Protein AF-0000000080313119 (afdb_homodimer)

Solvent-accessible surface area (backbone atoms only — not comparable to full-atom values): 32985 Å² total; per-residue (Å²): 80,61,67,65,62,62,30,57,76,72,59,30,32,34,39,35,39,39,40,37,82,92,42,50,40,40,37,38,38,20,36,28,41,57,77,49,27,42,9,37,28,27,32,30,36,46,81,57,97,44,68,62,59,46,51,52,48,18,45,54,48,2,45,50,28,26,46,30,24,47,58,71,63,47,73,27,11,1,10,16,29,30,34,49,50,59,93,61,93,64,52,64,67,58,26,37,36,52,49,16,47,54,45,45,43,36,60,54,49,39,28,38,29,61,32,65,69,46,42,49,66,51,34,46,44,19,43,75,64,21,83,51,47,27,38,23,51,50,92,76,51,24,66,37,75,40,37,61,38,19,15,48,6,25,50,33,21,41,49,26,49,41,30,70,74,69,68,38,95,68,57,53,70,38,35,36,30,33,36,21,40,51,72,38,27,36,43,32,50,50,56,41,39,76,54,44,29,41,44,36,32,17,35,94,50,60,67,44,32,48,46,41,26,74,75,64,65,26,44,72,47,57,70,88,46,51,48,55,45,81,27,54,32,37,20,49,31,47,65,51,39,61,37,34,90,74,39,53,79,42,48,53,42,47,30,38,47,25,53,14,57,58,35,48,57,43,76,65,42,44,48,53,34,42,75,70,61,24,49,54,51,42,29,59,59,25,32,30,11,25,56,49,37,38,60,38,24,70,81,57,53,44,70,67,62,26,49,57,54,24,53,44,29,20,58,47,46,36,50,30,51,53,50,10,62,76,66,71,45,38,33,55,60,38,47,52,48,52,27,52,51,54,53,56,59,56,76,106,76,62,68,63,62,61,28,58,75,73,60,29,31,36,40,35,38,40,40,38,82,92,44,48,40,39,37,38,38,20,36,27,40,53,77,49,27,44,9,36,27,27,32,29,35,46,81,58,99,42,67,64,58,45,51,51,49,17,45,54,48,2,44,51,27,27,48,30,24,47,57,71,64,47,72,26,11,0,10,15,29,31,34,48,49,59,94,62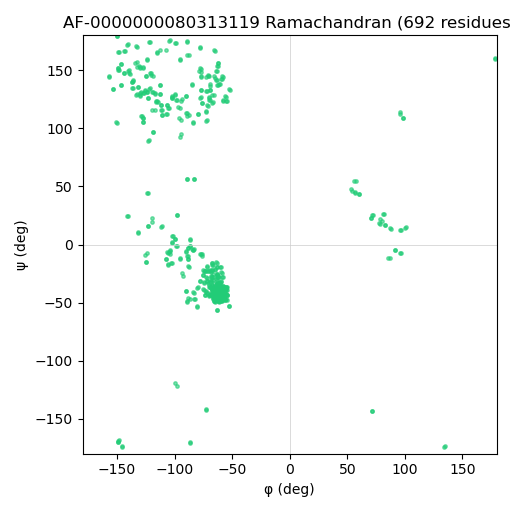,93,65,53,65,69,58,27,36,35,52,48,16,47,55,43,44,44,37,60,52,50,40,28,38,29,59,32,64,70,46,41,50,67,51,35,46,45,19,43,76,65,20,82,49,49,28,39,22,51,50,92,75,49,25,67,38,75,42,36,58,40,18,15,49,6,25,51,32,22,41,49,25,49,40,31,70,74,69,69,38,94,67,56,52,69,37,36,37,31,32,37,22,40,52,72,36,27,38,42,32,50,49,57,40,39,76,53,43,28,39,44,34,32,17,34,96,50,62,68,45,32,47,47,42,25,72,75,65,65,27,43,71,48,58,69,89,47,51,47,55,44,84,28,53,31,37,20,48,29,46,66,51,39,60,36,33,90,75,39,54,80,42,48,55,41,48,30,38,46,26,53,13,59,58,35,50,56,43,75,64,42,44,47,53,34,42,74,71,62,24,50,53,50,42,29,59,58,26,31,30,11,25,55,49,37,38,58,37,24,70,78,58,52,42,70,66,61,27,49,56,56,24,54,44,29,19,57,48,46,35,49,30,52,52,50,11,61,76,67,71,46,38,33,55,59,38,46,51,50,53,27,52,51,54,54,55,60,56,75,106

Structure (mmCIF, N/CA/C/O backbone):
data_AF-0000000080313119-model_v1
#
loop_
_entity.id
_entity.type
_entity.pdbx_description
1 polymer 'Leucine dehydrogenase'
#
loop_
_atom_site.group_PDB
_atom_site.id
_atom_site.type_symbol
_atom_site.label_atom_id
_atom_site.label_alt_id
_atom_site.label_comp_id
_atom_site.label_asym_id
_atom_site.label_entity_id
_atom_site.label_seq_id
_atom_site.pdbx_PDB_ins_code
_atom_site.Cartn_x
_atom_site.Cartn_y
_atom_site.Cartn_z
_atom_site.occupancy
_atom_site.B_iso_or_equiv
_atom_site.auth_seq_id
_atom_site.auth_comp_id
_atom_site.auth_asym_id
_atom_site.auth_atom_id
_atom_site.pdbx_PDB_model_num
ATOM 1 N N . MET A 1 1 ? 2.012 -6.66 14.664 1 60.59 1 MET A N 1
ATOM 2 C CA . MET A 1 1 ? 1.297 -5.414 14.414 1 60.59 1 MET A CA 1
ATOM 3 C C . MET A 1 1 ? 0.133 -5.637 13.453 1 60.59 1 MET A C 1
ATOM 5 O O . MET A 1 1 ? 0.231 -6.445 12.531 1 60.59 1 MET A O 1
ATOM 9 N N . ASN A 1 2 ? -1.146 -5.176 13.945 1 83.94 2 ASN A N 1
ATOM 10 C CA . ASN A 1 2 ? -2.375 -5.262 13.164 1 83.94 2 ASN A CA 1
ATOM 11 C C . ASN A 1 2 ? -2.646 -3.965 12.406 1 83.94 2 ASN A C 1
ATOM 13 O O . ASN A 1 2 ? -3.07 -2.973 13 1 83.94 2 ASN A O 1
ATOM 17 N N . VAL A 1 3 ? -2.238 -3.879 11.141 1 90.75 3 VAL A N 1
ATOM 18 C CA . VAL A 1 3 ? -2.367 -2.697 10.297 1 90.75 3 VAL A CA 1
ATOM 19 C C . VAL A 1 3 ? -3.826 -2.246 10.258 1 90.75 3 VAL A C 1
ATOM 21 O O . VAL A 1 3 ? -4.121 -1.065 10.445 1 90.75 3 VAL A O 1
ATOM 24 N N . PHE A 1 4 ? -4.754 -3.156 10.203 1 92.56 4 PHE A N 1
ATOM 25 C CA . PHE A 1 4 ? -6.156 -2.785 10.062 1 92.56 4 PHE A CA 1
ATOM 26 C C . PHE A 1 4 ? -6.707 -2.234 11.375 1 92.56 4 PHE A C 1
ATOM 28 O O . PHE A 1 4 ? -7.586 -1.37 11.367 1 92.56 4 PHE A O 1
ATOM 35 N N . GLU A 1 5 ? -6.211 -2.732 12.445 1 87.69 5 GLU A N 1
ATOM 36 C CA . GLU A 1 5 ? -6.602 -2.152 13.727 1 87.69 5 GLU A CA 1
ATOM 37 C C . GLU A 1 5 ? -6.215 -0.679 13.805 1 87.69 5 GLU A C 1
ATOM 39 O O . GLU A 1 5 ? -6.992 0.146 14.289 1 87.69 5 GLU A O 1
ATOM 44 N N . HIS A 1 6 ? -5.02 -0.412 13.352 1 88.38 6 HIS A N 1
ATOM 45 C CA . HIS A 1 6 ? -4.574 0.977 13.328 1 88.38 6 HIS A CA 1
ATOM 46 C C . HIS A 1 6 ? -5.414 1.812 12.367 1 88.38 6 HIS A C 1
ATOM 48 O O . HIS A 1 6 ? -5.754 2.959 12.672 1 88.38 6 HIS A O 1
ATOM 54 N N . LEU A 1 7 ? -5.805 1.247 11.242 1 89.88 7 LEU A N 1
ATOM 55 C CA . LEU A 1 7 ? -6.586 1.974 10.25 1 89.88 7 LEU A CA 1
ATOM 56 C C . LEU A 1 7 ? -7.988 2.268 10.766 1 89.88 7 LEU A C 1
ATOM 58 O O . LEU A 1 7 ? -8.578 3.299 10.43 1 89.88 7 LEU A O 1
ATOM 62 N N . GLN A 1 8 ? -8.461 1.416 11.57 1 88.06 8 GLN A N 1
ATOM 63 C CA . GLN A 1 8 ? -9.812 1.538 12.094 1 88.06 8 GLN A CA 1
ATOM 64 C C . GLN A 1 8 ? -9.914 2.678 13.102 1 88.06 8 GLN A C 1
ATOM 66 O O . GLN A 1 8 ? -10.961 3.322 13.219 1 88.06 8 GLN A O 1
ATOM 71 N N . GLN A 1 9 ? -8.891 2.984 13.844 1 85.38 9 GLN A N 1
ATOM 72 C CA . GLN A 1 9 ? -8.914 3.959 14.93 1 85.38 9 GLN A CA 1
ATOM 73 C C . GLN A 1 9 ? -9.312 5.344 14.422 1 85.38 9 GLN A C 1
ATOM 75 O O . GLN A 1 9 ? -10.016 6.082 15.109 1 85.38 9 GLN A O 1
ATOM 80 N N . HIS A 1 10 ? -9 5.734 13.219 1 84.44 10 HIS A N 1
ATOM 81 C CA . HIS A 1 10 ? -9.328 7.059 12.695 1 84.44 10 HIS A CA 1
ATOM 82 C C . HIS A 1 10 ? -9.758 6.98 11.234 1 84.44 10 HIS A C 1
ATOM 84 O O . HIS A 1 10 ? -9.539 7.922 10.469 1 84.44 10 HIS A O 1
ATOM 90 N N . ASP A 1 11 ? -10.234 5.797 10.938 1 88.06 11 ASP A N 1
ATOM 91 C CA . ASP A 1 11 ? -10.867 5.555 9.641 1 88.06 11 ASP A CA 1
ATOM 92 C C . ASP A 1 11 ? -9.922 5.898 8.492 1 88.06 11 ASP A C 1
ATOM 94 O O . ASP A 1 11 ? -10.281 6.645 7.582 1 88.06 11 ASP A O 1
ATOM 98 N N . TYR A 1 12 ? -8.719 5.438 8.656 1 87.25 12 TYR A N 1
ATOM 99 C CA . TYR A 1 12 ? -7.758 5.586 7.57 1 87.25 12 TYR A CA 1
ATOM 100 C C . TYR A 1 12 ? -8.195 4.805 6.336 1 87.25 12 TYR A C 1
ATOM 102 O O . TYR A 1 12 ? -8.734 3.699 6.457 1 87.25 12 TYR A O 1
ATOM 110 N N . GLY A 1 13 ? -7.836 5.301 5.219 1 91.31 13 GLY A N 1
ATOM 111 C CA . GLY A 1 13 ? -8.227 4.652 3.979 1 91.31 13 GLY A CA 1
ATOM 112 C C . GLY A 1 13 ? -7.23 3.613 3.506 1 91.31 13 GLY A C 1
ATOM 113 O O . GLY A 1 13 ? -7.609 2.494 3.154 1 91.31 13 GLY A O 1
ATOM 114 N N . GLU A 1 14 ? -5.938 4.043 3.496 1 96.88 14 GLU A N 1
ATOM 115 C CA . GLU A 1 14 ? -4.941 3.172 2.885 1 96.88 14 GLU A CA 1
ATOM 116 C C . GLU A 1 14 ? -3.58 3.328 3.557 1 96.88 14 GLU A C 1
ATOM 118 O O . GLU A 1 14 ? -3.238 4.414 4.031 1 96.88 14 GLU A O 1
ATOM 123 N N . VAL A 1 15 ? -2.809 2.312 3.572 1 97.81 15 VAL A N 1
ATOM 124 C CA . VAL A 1 15 ? -1.39 2.344 3.912 1 97.81 15 VAL A CA 1
ATOM 125 C C . VAL A 1 15 ? -0.603 1.486 2.924 1 97.81 15 VAL A C 1
ATOM 127 O O . VAL A 1 15 ? -1.03 0.385 2.568 1 97.81 15 VAL A O 1
ATOM 130 N N . HIS A 1 16 ? 0.452 1.951 2.455 1 98.19 16 HIS A N 1
ATOM 131 C CA . HIS A 1 16 ? 1.27 1.307 1.434 1 98.19 16 HIS A CA 1
ATOM 132 C C . HIS A 1 16 ? 2.705 1.121 1.912 1 98.19 16 HIS A C 1
ATOM 134 O O . HIS A 1 16 ? 3.311 2.053 2.449 1 98.19 16 HIS A O 1
ATOM 140 N N . PHE A 1 17 ? 3.248 -0.029 1.77 1 97.62 17 PHE A N 1
ATOM 141 C CA . PHE A 1 17 ? 4.625 -0.357 2.115 1 97.62 17 PHE A CA 1
ATOM 142 C C . PHE A 1 17 ? 5.438 -0.666 0.863 1 97.62 17 PHE A C 1
ATOM 144 O O . PHE A 1 17 ? 4.969 -1.369 -0.032 1 97.62 17 PHE A O 1
ATOM 151 N N . ALA A 1 18 ? 6.609 -0.163 0.816 1 97.88 18 ALA A N 1
ATOM 152 C CA . ALA A 1 18 ? 7.516 -0.469 -0.287 1 97.88 18 ALA A CA 1
ATOM 153 C C . ALA A 1 18 ? 8.93 -0.752 0.225 1 97.88 18 ALA A C 1
ATOM 155 O O . ALA A 1 18 ? 9.398 -0.096 1.156 1 97.88 18 ALA A O 1
ATOM 156 N N . ARG A 1 19 ? 9.555 -1.683 -0.357 1 96.38 19 ARG A N 1
ATOM 157 C CA . ARG A 1 19 ? 10.938 -2.039 -0.072 1 96.38 19 ARG A CA 1
ATOM 158 C C . ARG A 1 19 ? 11.75 -2.174 -1.359 1 96.38 19 ARG A C 1
ATOM 160 O O . ARG A 1 19 ? 11.25 -2.709 -2.354 1 96.38 19 ARG A O 1
ATOM 167 N N . ASP A 1 20 ? 12.898 -1.643 -1.36 1 94.81 20 ASP A N 1
ATOM 168 C CA . ASP A 1 20 ? 13.867 -1.799 -2.445 1 94.81 20 ASP A CA 1
ATOM 169 C C . ASP A 1 20 ? 15.227 -2.242 -1.911 1 94.81 20 ASP A C 1
ATOM 171 O O . ASP A 1 20 ? 15.961 -1.442 -1.328 1 94.81 20 ASP A O 1
ATOM 175 N N . ALA A 1 21 ? 15.57 -3.428 -2.211 1 91.38 21 ALA A N 1
ATOM 176 C CA . ALA A 1 21 ? 16.781 -4.02 -1.634 1 91.38 21 ALA A CA 1
ATOM 177 C C . ALA A 1 21 ? 18.031 -3.316 -2.139 1 91.38 21 ALA A C 1
ATOM 179 O O . ALA A 1 21 ? 19 -3.152 -1.396 1 91.38 21 ALA A O 1
ATOM 180 N N . ALA A 1 22 ? 18.016 -2.973 -3.338 1 91.75 22 ALA A N 1
ATOM 181 C CA . ALA A 1 22 ? 19.203 -2.396 -3.965 1 91.75 22 ALA A CA 1
ATOM 182 C C . ALA A 1 22 ? 19.578 -1.07 -3.312 1 91.75 22 ALA A C 1
ATOM 184 O O . ALA A 1 22 ? 20.766 -0.77 -3.141 1 91.75 22 ALA A O 1
ATOM 185 N N . THR A 1 23 ? 18.625 -0.253 -2.85 1 95.62 23 THR A N 1
ATOM 186 C CA . THR A 1 23 ? 18.891 1.084 -2.33 1 95.62 23 THR A CA 1
ATOM 187 C C . THR A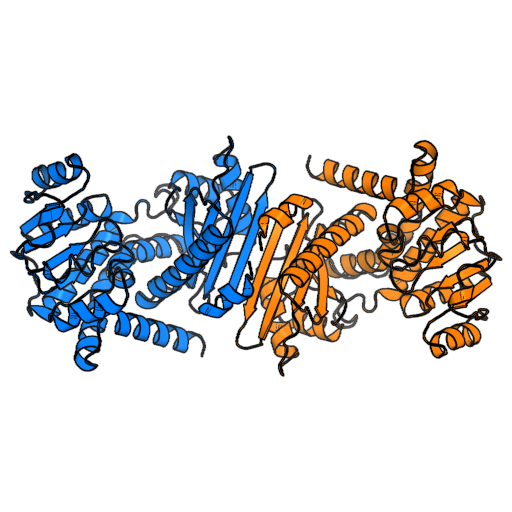 1 23 ? 18.781 1.106 -0.809 1 95.62 23 THR A C 1
ATOM 189 O O . THR A 1 23 ? 19.234 2.053 -0.161 1 95.62 23 THR A O 1
ATOM 192 N N . GLY A 1 24 ? 18.141 0.052 -0.276 1 94.88 24 GLY A N 1
ATOM 193 C CA . GLY A 1 24 ? 17.875 0.026 1.155 1 94.88 24 GLY A CA 1
ATOM 194 C C . GLY A 1 24 ? 16.578 0.715 1.539 1 94.88 24 GLY A C 1
ATOM 195 O O . GLY A 1 24 ? 16.312 0.924 2.725 1 94.88 24 GLY A O 1
ATOM 196 N N . LEU A 1 25 ? 15.719 0.996 0.64 1 97.31 25 LEU A N 1
ATOM 197 C CA . LEU A 1 25 ? 14.484 1.729 0.871 1 97.31 25 LEU A CA 1
ATOM 198 C C . LEU A 1 25 ? 13.492 0.889 1.672 1 97.31 25 LEU A C 1
ATOM 200 O O . LEU A 1 25 ? 13.234 -0.267 1.331 1 97.31 25 LEU A O 1
ATOM 204 N N . GLN A 1 26 ? 13.023 1.373 2.701 1 97.56 26 GLN A N 1
ATOM 205 C CA . GLN A 1 26 ? 11.82 0.971 3.424 1 97.56 26 GLN A CA 1
ATOM 206 C C . GLN A 1 26 ? 10.898 2.164 3.666 1 97.56 26 GLN A C 1
ATOM 208 O O . GLN A 1 26 ? 11.18 3.006 4.52 1 97.56 26 GLN A O 1
ATOM 213 N N . ALA A 1 27 ? 9.836 2.236 2.941 1 98.56 27 ALA A N 1
ATOM 214 C CA . ALA A 1 27 ? 8.961 3.406 2.975 1 98.56 27 ALA A CA 1
ATOM 215 C C . ALA A 1 27 ? 7.527 3.008 3.303 1 98.56 27 ALA A C 1
ATOM 217 O O . ALA A 1 27 ? 7.07 1.931 2.914 1 98.56 27 ALA A O 1
ATOM 218 N N . ILE A 1 28 ? 6.844 3.803 4.004 1 98.38 28 ILE A N 1
ATOM 219 C CA . ILE A 1 28 ? 5.422 3.686 4.305 1 98.38 28 ILE A CA 1
ATOM 220 C C . ILE A 1 28 ? 4.691 4.949 3.85 1 98.38 28 ILE A C 1
ATOM 222 O O . ILE A 1 28 ? 5.113 6.062 4.164 1 98.38 28 ILE A O 1
ATOM 226 N N . VAL A 1 29 ? 3.701 4.828 3.088 1 98.62 29 VAL A N 1
ATOM 227 C CA . VAL A 1 29 ? 2.811 5.934 2.744 1 98.62 29 VAL A CA 1
ATOM 228 C C . VAL A 1 29 ? 1.435 5.695 3.365 1 98.62 29 VAL A C 1
ATOM 230 O O . VAL A 1 29 ? 0.802 4.668 3.115 1 98.62 29 VAL A O 1
ATOM 233 N N . ALA A 1 30 ? 1.035 6.562 4.172 1 98.31 30 ALA A N 1
ATOM 234 C CA . ALA A 1 30 ? -0.311 6.543 4.742 1 98.31 30 ALA A CA 1
ATOM 235 C C . ALA A 1 30 ? -1.212 7.562 4.051 1 98.31 30 ALA A C 1
ATOM 237 O O . ALA A 1 30 ? -0.841 8.727 3.908 1 98.31 30 ALA A O 1
ATOM 238 N N . ILE A 1 31 ? -2.295 7.137 3.574 1 97.88 31 ILE A N 1
ATOM 239 C CA . ILE A 1 31 ? -3.342 7.996 3.035 1 97.88 31 ILE A CA 1
ATOM 240 C C . ILE A 1 31 ? -4.566 7.957 3.949 1 97.88 31 ILE A C 1
ATOM 242 O O . ILE A 1 31 ? -5.223 6.922 4.07 1 97.88 31 ILE A O 1
ATOM 246 N N . HIS A 1 32 ? -4.844 9.047 4.598 1 97.12 32 HIS A N 1
ATOM 247 C CA . HIS A 1 32 ? -5.941 9.117 5.559 1 97.12 32 HIS A CA 1
ATOM 248 C C . HIS A 1 32 ? -7.277 9.312 4.852 1 97.12 32 HIS A C 1
ATOM 250 O O . HIS A 1 32 ? -8.211 8.531 5.047 1 97.12 32 HIS A O 1
ATOM 256 N N . ASP A 1 33 ? -7.32 10.312 4.047 1 94.25 33 ASP A N 1
ATOM 257 C CA . ASP A 1 33 ? -8.586 10.711 3.449 1 94.25 33 ASP A CA 1
ATOM 258 C C . ASP A 1 33 ? -8.367 11.422 2.113 1 94.25 33 ASP A C 1
ATOM 260 O O . ASP A 1 33 ? -7.445 12.227 1.979 1 94.25 33 ASP A O 1
ATOM 264 N N . THR A 1 34 ? -9.156 11.023 1.085 1 93.19 34 THR A N 1
ATOM 265 C CA . THR A 1 34 ? -9.008 11.641 -0.228 1 93.19 34 THR A CA 1
ATOM 266 C C . THR A 1 34 ? -10.328 12.234 -0.7 1 93.19 34 THR A C 1
ATOM 268 O O . THR A 1 34 ? -10.492 12.539 -1.884 1 93.19 34 THR A O 1
ATOM 271 N N . ARG A 1 35 ? -11.391 12.461 0.19 1 91.62 35 ARG A N 1
ATOM 272 C CA . ARG A 1 35 ? -12.703 13 -0.164 1 91.62 35 ARG A CA 1
ATOM 273 C C . ARG A 1 35 ? -12.586 14.43 -0.695 1 91.62 35 ARG A C 1
ATOM 275 O O . ARG A 1 35 ? -13.398 14.859 -1.513 1 91.62 35 ARG A O 1
ATOM 282 N N . LEU A 1 36 ? -11.516 15.133 -0.278 1 94.5 36 LEU A N 1
ATOM 283 C CA . LEU A 1 36 ? -11.352 16.531 -0.658 1 94.5 36 LEU A CA 1
ATOM 284 C C . LEU A 1 36 ? -10.328 16.672 -1.782 1 94.5 36 LEU A C 1
ATOM 286 O O . LEU A 1 36 ? -10.031 17.781 -2.217 1 94.5 36 LEU A O 1
ATOM 290 N N . GLY A 1 37 ? -9.797 15.586 -2.227 1 94.31 37 GLY A N 1
ATOM 291 C CA . GLY A 1 37 ? -8.789 15.57 -3.271 1 94.31 37 GLY A CA 1
ATOM 292 C C . GLY A 1 37 ? -7.621 14.648 -2.957 1 94.31 37 GLY A C 1
ATOM 293 O O . GLY A 1 37 ? -7.641 13.93 -1.958 1 94.31 37 GLY A O 1
ATOM 294 N N . PRO A 1 38 ? -6.602 14.672 -3.781 1 96.19 38 PRO A N 1
ATOM 295 C CA . PRO A 1 38 ? -5.426 13.836 -3.537 1 96.19 38 PRO A CA 1
ATOM 296 C C . PRO A 1 38 ? -4.766 14.117 -2.189 1 96.19 38 PRO A C 1
ATOM 298 O O . PRO A 1 38 ? -4.746 15.266 -1.739 1 96.19 38 PRO A O 1
ATOM 301 N N . ALA A 1 39 ? -4.25 13.078 -1.573 1 97.69 39 ALA A N 1
ATOM 302 C CA . ALA A 1 39 ? -3.572 13.234 -0.289 1 97.69 39 ALA A CA 1
ATOM 303 C C . ALA A 1 39 ? -2.256 13.984 -0.455 1 97.69 39 ALA A C 1
ATOM 305 O O . ALA A 1 39 ? -1.471 13.688 -1.357 1 97.69 39 ALA A O 1
ATOM 306 N N . LEU A 1 40 ? -2.039 14.922 0.371 1 97.44 40 LEU A N 1
ATOM 307 C CA . LEU A 1 40 ? -0.82 15.727 0.366 1 97.44 40 LEU A CA 1
ATOM 308 C C . LEU A 1 40 ? -0.148 15.703 1.734 1 97.44 40 LEU A C 1
ATOM 310 O O . LEU A 1 40 ? -0.81 15.875 2.76 1 97.44 40 LEU A O 1
ATOM 314 N N . GLY A 1 41 ? 1.156 15.461 1.726 1 96.56 41 GLY A N 1
ATOM 315 C CA . GLY A 1 41 ? 1.92 15.484 2.963 1 96.56 41 GLY A CA 1
ATOM 316 C C . GLY A 1 41 ? 3.385 15.148 2.77 1 96.56 41 GLY A C 1
ATOM 317 O O . GLY A 1 41 ? 3.754 14.5 1.786 1 96.56 41 GLY A O 1
ATOM 318 N N . GLY A 1 42 ? 4.125 15.539 3.701 1 96.12 42 GLY A N 1
ATOM 319 C CA . GLY A 1 42 ? 5.566 15.461 3.549 1 96.12 42 GLY A CA 1
ATOM 320 C C . GLY A 1 42 ? 6.113 14.062 3.752 1 96.12 42 GLY A C 1
ATOM 321 O O . GLY A 1 42 ? 5.391 13.164 4.203 1 96.12 42 GLY A O 1
ATOM 322 N N . CYS A 1 43 ? 7.367 13.945 3.404 1 97.69 43 CYS A N 1
ATOM 323 C CA . CYS A 1 43 ? 8.133 12.711 3.586 1 97.69 43 CYS A CA 1
ATOM 324 C C . CYS A 1 43 ? 9.133 12.852 4.723 1 97.69 43 CYS A C 1
ATOM 326 O O . CYS A 1 43 ? 10.086 13.625 4.621 1 97.69 43 CYS A O 1
ATOM 328 N N . ARG A 1 44 ? 8.906 12.133 5.777 1 96.88 44 ARG A N 1
ATOM 329 C CA . ARG A 1 44 ? 9.82 12.133 6.91 1 96.88 44 ARG A CA 1
ATOM 330 C C . ARG A 1 44 ? 10.875 11.047 6.762 1 96.88 44 ARG A C 1
ATOM 332 O O . ARG A 1 44 ? 10.555 9.914 6.391 1 96.88 44 ARG A O 1
ATOM 339 N N . PHE A 1 45 ? 12.102 11.414 6.891 1 98.12 45 PHE A N 1
ATOM 340 C CA . PHE A 1 45 ? 13.234 10.508 6.777 1 98.12 45 PHE A CA 1
ATOM 341 C C . PHE A 1 45 ? 14.086 10.539 8.047 1 98.12 45 PHE A C 1
ATOM 343 O O . PHE A 1 45 ? 15.039 11.305 8.141 1 98.12 45 PHE A O 1
ATOM 350 N N . ILE A 1 46 ? 13.742 9.695 8.977 1 96.12 46 ILE A N 1
ATOM 351 C CA . ILE A 1 46 ? 14.453 9.664 10.25 1 96.12 46 ILE A CA 1
ATOM 352 C C . ILE A 1 46 ? 14.625 8.219 10.703 1 96.12 46 ILE A C 1
ATOM 354 O O . ILE A 1 46 ? 14.133 7.293 10.055 1 96.12 46 ILE A O 1
ATOM 358 N N . HIS A 1 47 ? 15.391 8.039 11.758 1 95.81 47 HIS A N 1
ATOM 359 C CA . HIS A 1 47 ? 15.562 6.719 12.359 1 95.81 47 HIS A CA 1
ATOM 360 C C . HIS A 1 47 ? 14.344 6.336 13.203 1 95.81 47 HIS A C 1
ATOM 362 O O . HIS A 1 47 ? 13.789 7.176 13.906 1 95.81 47 HIS A O 1
ATOM 368 N N . TYR A 1 48 ? 13.859 5.195 13.062 1 94.81 48 TYR A N 1
ATOM 369 C CA . TYR A 1 48 ? 12.836 4.605 13.922 1 94.81 48 TYR A CA 1
ATOM 370 C C . TYR A 1 48 ? 13.352 3.332 14.586 1 94.81 48 TYR A C 1
ATOM 372 O O . TYR A 1 48 ? 13.898 2.453 13.914 1 94.81 48 TYR A O 1
ATOM 380 N N . PRO A 1 49 ? 13.18 3.205 15.844 1 91.19 49 PRO A N 1
ATOM 381 C CA . PRO A 1 49 ? 13.648 1.996 16.516 1 91.19 49 PRO A CA 1
ATOM 382 C C . PRO A 1 49 ? 12.93 0.735 16.047 1 91.19 49 PRO A C 1
ATOM 384 O O . PRO A 1 49 ? 13.523 -0.348 16.031 1 91.19 49 PRO A O 1
ATOM 387 N N . HIS A 1 50 ? 11.633 0.886 15.773 1 92.06 50 HIS A N 1
ATOM 388 C CA . HIS A 1 50 ? 10.82 -0.22 15.297 1 92.06 50 HIS A CA 1
ATOM 389 C C . HIS A 1 50 ? 9.844 0.244 14.211 1 92.06 50 HIS A C 1
ATOM 391 O O . HIS A 1 50 ? 9.414 1.398 14.219 1 92.06 50 HIS A O 1
ATOM 397 N N . GLU A 1 51 ? 9.547 -0.699 13.305 1 92.75 51 GLU A N 1
ATOM 398 C CA . GLU A 1 51 ? 8.664 -0.415 12.18 1 92.75 51 GLU A CA 1
ATOM 399 C C . GLU A 1 51 ? 7.312 0.11 12.656 1 92.75 51 GLU A C 1
ATOM 401 O O . GLU A 1 51 ? 6.723 0.987 12.023 1 92.75 51 GLU A O 1
ATOM 406 N N . GLU A 1 52 ? 6.848 -0.455 13.719 1 92.56 52 GLU A N 1
ATOM 407 C CA . GLU A 1 52 ? 5.535 -0.079 14.234 1 92.56 52 GLU A CA 1
ATOM 408 C C . GLU A 1 52 ? 5.473 1.414 14.547 1 92.56 52 GLU A C 1
ATOM 410 O O . GLU A 1 52 ? 4.449 2.061 14.312 1 92.56 52 GLU A O 1
ATOM 415 N N . LEU A 1 53 ? 6.535 1.938 15.078 1 93.94 53 LEU A N 1
ATOM 416 C CA . LEU A 1 53 ? 6.574 3.361 15.398 1 93.94 53 LEU A CA 1
ATOM 417 C C . LEU A 1 53 ? 6.547 4.203 14.125 1 93.94 53 LEU A C 1
ATOM 419 O O . LEU A 1 53 ? 5.969 5.293 14.109 1 93.94 53 LEU A O 1
ATOM 423 N N . ALA A 1 54 ? 7.176 3.715 13.07 1 95.75 54 ALA A N 1
ATOM 424 C CA . ALA A 1 54 ? 7.133 4.391 11.773 1 95.75 54 ALA A CA 1
ATOM 425 C C . ALA A 1 54 ? 5.711 4.414 11.219 1 95.75 54 ALA A C 1
ATOM 427 O O . ALA A 1 54 ? 5.25 5.449 10.727 1 95.75 54 ALA A O 1
ATOM 428 N N . LEU A 1 55 ? 5.027 3.244 11.328 1 95.81 55 LEU A N 1
ATOM 429 C CA . LEU A 1 55 ? 3.654 3.145 10.852 1 95.81 55 LEU A CA 1
ATOM 430 C C . LEU A 1 55 ? 2.744 4.105 11.609 1 95.81 55 LEU A C 1
ATOM 432 O O . LEU A 1 55 ? 1.981 4.855 11 1 95.81 55 LEU A O 1
ATOM 436 N N . ILE A 1 56 ? 2.824 4.098 12.898 1 94.62 56 ILE A N 1
ATOM 437 C CA . ILE A 1 56 ? 1.996 4.953 13.742 1 94.62 56 ILE A CA 1
ATOM 438 C C . ILE A 1 56 ? 2.266 6.422 13.414 1 94.62 56 ILE A C 1
ATOM 440 O O . ILE A 1 56 ? 1.333 7.223 13.305 1 94.62 56 ILE A O 1
ATOM 444 N N . ASP A 1 57 ? 3.549 6.707 13.258 1 95.19 57 ASP A N 1
ATOM 445 C CA . ASP A 1 57 ? 3.945 8.07 12.93 1 95.19 57 ASP A CA 1
ATOM 446 C C . ASP A 1 57 ? 3.332 8.508 11.602 1 95.19 57 ASP A C 1
ATOM 448 O O . ASP A 1 57 ? 2.738 9.586 11.508 1 95.19 57 ASP A O 1
ATOM 452 N N . ALA A 1 58 ? 3.447 7.68 10.57 1 97.38 58 ALA A N 1
ATOM 453 C CA . ALA A 1 58 ? 2.887 7.973 9.25 1 97.38 58 ALA A CA 1
ATOM 454 C C . ALA A 1 58 ? 1.379 8.188 9.336 1 97.38 58 ALA A C 1
ATOM 456 O O . ALA A 1 58 ? 0.848 9.133 8.75 1 97.38 58 ALA A O 1
ATOM 457 N N . LEU A 1 59 ? 0.715 7.324 10.086 1 96.81 59 LEU A N 1
ATOM 458 C CA . LEU A 1 59 ? -0.737 7.395 10.211 1 96.81 59 LEU A CA 1
ATOM 459 C C . LEU A 1 59 ? -1.156 8.68 10.922 1 96.81 59 LEU A C 1
ATOM 461 O O . LEU A 1 59 ? -1.996 9.43 10.414 1 96.81 59 LEU A O 1
ATOM 465 N N . ARG A 1 60 ? -0.553 8.984 12.023 1 94.62 60 ARG A N 1
ATOM 466 C CA . ARG A 1 60 ? -0.886 10.164 12.812 1 94.62 60 ARG A CA 1
ATOM 467 C C . ARG A 1 60 ? -0.654 11.438 12 1 94.62 60 ARG A C 1
ATOM 469 O O . ARG A 1 60 ? -1.506 12.328 11.977 1 94.62 60 ARG A O 1
ATOM 476 N N . LEU A 1 61 ? 0.438 11.453 11.352 1 95.94 61 LEU A N 1
ATOM 477 C CA . LEU A 1 61 ? 0.787 12.633 10.578 1 95.94 61 LEU A CA 1
ATOM 478 C C . LEU A 1 61 ? -0.143 12.797 9.383 1 95.94 61 LEU A C 1
ATOM 480 O O . LEU A 1 61 ? -0.504 13.914 9.016 1 95.94 61 LEU A O 1
ATOM 484 N N . ALA A 1 62 ? -0.523 11.711 8.766 1 97.62 62 ALA A N 1
ATOM 485 C CA . ALA A 1 62 ? -1.461 11.75 7.645 1 97.62 62 ALA A CA 1
ATOM 486 C C . ALA A 1 62 ? -2.801 12.344 8.07 1 97.62 62 ALA A C 1
ATOM 488 O O . ALA A 1 62 ? -3.367 13.188 7.375 1 97.62 62 ALA A O 1
ATOM 489 N N . ARG A 1 63 ? -3.279 11.906 9.227 1 96.56 63 ARG A N 1
ATOM 490 C CA . ARG A 1 63 ? -4.527 12.445 9.75 1 96.56 63 ARG A CA 1
ATOM 491 C C . ARG A 1 63 ? -4.414 13.953 9.992 1 96.56 63 ARG A C 1
ATOM 493 O O . ARG A 1 63 ? -5.32 14.711 9.641 1 96.56 63 ARG A O 1
ATOM 500 N N . GLY A 1 64 ? -3.328 14.344 10.57 1 95.62 64 GLY A N 1
ATOM 501 C CA . GLY A 1 64 ? -3.09 15.766 10.773 1 95.62 64 GLY A CA 1
ATOM 502 C C . GLY A 1 64 ? -3.158 16.562 9.484 1 95.62 64 GLY A C 1
ATOM 503 O O . GLY A 1 64 ? -3.693 17.672 9.469 1 95.62 64 GLY A O 1
ATOM 504 N N . MET A 1 65 ? -2.674 15.984 8.438 1 97.12 65 MET A N 1
ATOM 505 C CA . MET A 1 65 ? -2.682 16.672 7.152 1 97.12 65 MET A CA 1
ATOM 506 C C . MET A 1 65 ? -4.102 16.812 6.617 1 97.12 65 MET A C 1
ATOM 508 O O . MET A 1 65 ? -4.434 17.812 5.973 1 97.12 65 MET A O 1
ATOM 512 N N . THR A 1 66 ? -4.914 15.797 6.852 1 97.19 66 THR A N 1
ATOM 513 C CA . THR A 1 66 ? -6.32 15.891 6.469 1 97.19 66 THR A CA 1
ATOM 514 C C . THR A 1 66 ? -6.988 17.078 7.16 1 97.19 66 THR A C 1
ATOM 516 O O . THR A 1 66 ? -7.66 17.891 6.512 1 97.19 66 THR A O 1
ATOM 519 N N . TYR A 1 67 ? -6.793 17.203 8.422 1 97.5 67 TYR A N 1
ATOM 520 C CA . TYR A 1 67 ? -7.414 18.266 9.203 1 97.5 67 TYR A CA 1
ATOM 521 C C . TYR A 1 67 ? -6.895 19.625 8.781 1 97.5 67 TYR A C 1
ATOM 523 O O . TYR A 1 67 ? -7.672 20.578 8.633 1 97.5 67 TYR A O 1
ATOM 531 N N . LYS A 1 68 ? -5.633 19.672 8.555 1 97.12 68 LYS A N 1
ATOM 532 C CA . LYS A 1 68 ? -5.023 20.938 8.125 1 97.12 68 LYS A CA 1
ATOM 533 C C . LYS A 1 68 ? -5.559 21.359 6.766 1 97.12 68 LYS A C 1
ATOM 535 O O . LYS A 1 68 ? -5.871 22.547 6.562 1 97.12 68 LYS A O 1
ATOM 540 N N . ALA A 1 69 ? -5.66 20.453 5.879 1 96.62 69 ALA A N 1
ATOM 541 C CA . ALA A 1 69 ? -6.176 20.75 4.543 1 96.62 69 ALA A CA 1
ATOM 542 C C . ALA A 1 69 ? -7.645 21.172 4.602 1 96.62 69 ALA A C 1
ATOM 544 O O . ALA A 1 69 ? -8.031 22.172 4.008 1 96.62 69 ALA A O 1
ATOM 545 N N . ALA A 1 70 ? -8.391 20.453 5.34 1 97.31 70 ALA A N 1
ATOM 546 C CA . ALA A 1 70 ? -9.828 20.688 5.422 1 97.31 70 ALA A CA 1
ATOM 547 C C . ALA A 1 70 ? -10.125 22.047 6.055 1 97.31 70 ALA A C 1
ATOM 549 O O . ALA A 1 70 ? -10.977 22.797 5.562 1 97.31 70 ALA A O 1
ATOM 550 N N . ILE A 1 71 ? -9.43 22.344 7.125 1 97.56 71 ILE A N 1
ATOM 551 C CA . ILE A 1 71 ? -9.742 23.547 7.879 1 97.56 71 ILE A CA 1
ATOM 552 C C . ILE A 1 71 ? -9.422 24.781 7.031 1 97.56 71 ILE A C 1
ATOM 554 O O . ILE A 1 71 ? -10.07 25.828 7.172 1 97.56 71 ILE A O 1
ATOM 558 N N . THR A 1 72 ? -8.453 24.656 6.113 1 95.19 72 THR A N 1
ATOM 559 C CA . THR A 1 72 ? -8.039 25.781 5.293 1 95.19 72 THR A CA 1
ATOM 560 C C . THR A 1 72 ? -8.766 25.766 3.951 1 95.19 72 THR A C 1
ATOM 562 O O . THR A 1 72 ? -8.625 26.703 3.154 1 95.19 72 THR A O 1
ATOM 565 N N . GLY A 1 73 ? -9.398 24.719 3.654 1 93.25 73 GLY A N 1
ATOM 566 C CA . GLY A 1 73 ? -10.25 24.656 2.475 1 93.25 73 GLY A CA 1
ATOM 567 C C . GLY A 1 73 ? -9.484 24.359 1.202 1 93.25 73 GLY A C 1
ATOM 568 O O . GLY A 1 73 ? -9.953 24.656 0.101 1 93.25 73 GLY A O 1
ATOM 569 N N . ILE A 1 74 ? -8.305 23.875 1.33 1 92.62 74 ILE A N 1
ATOM 570 C CA . ILE A 1 74 ? -7.598 23.5 0.11 1 92.62 74 ILE A CA 1
ATOM 571 C C . ILE A 1 74 ? -8.117 22.156 -0.403 1 92.62 74 ILE A C 1
ATOM 573 O O . ILE A 1 74 ? -8.617 21.344 0.373 1 92.62 74 ILE A O 1
ATOM 577 N N . PRO A 1 75 ? -8.031 21.969 -1.739 1 94.06 75 PRO A N 1
ATOM 578 C CA . PRO A 1 75 ? -8.609 20.781 -2.355 1 94.06 75 PRO A CA 1
ATOM 579 C C . PRO A 1 75 ? -7.691 19.562 -2.275 1 94.06 75 PRO A C 1
ATOM 581 O O . PRO A 1 75 ? -7.422 18.922 -3.293 1 94.06 75 PRO A O 1
ATOM 584 N N . HIS A 1 76 ? -7.285 19.188 -1.109 1 96.06 76 HIS A N 1
ATOM 585 C CA . HIS A 1 76 ? -6.418 18.047 -0.878 1 96.06 76 HIS A CA 1
ATOM 586 C C . HIS A 1 76 ? -6.859 17.25 0.353 1 96.06 76 HIS A C 1
ATOM 588 O O . HIS A 1 76 ? -7.453 17.828 1.272 1 96.06 76 HIS A O 1
ATOM 594 N N . GLY A 1 77 ? -6.637 15.961 0.256 1 96.19 77 GLY A N 1
ATOM 595 C CA . GLY A 1 77 ? -6.707 15.125 1.444 1 96.19 77 GLY A CA 1
ATOM 596 C C . GLY A 1 77 ? -5.398 15.07 2.213 1 96.19 77 GLY A C 1
ATOM 597 O O . GLY A 1 77 ? -4.492 15.867 1.962 1 96.19 77 GLY A O 1
ATOM 598 N N . GLY A 1 78 ? -5.355 14.18 3.174 1 97.56 78 GLY A N 1
ATOM 599 C CA . GLY A 1 78 ? -4.176 14.086 4.023 1 97.56 78 GLY A CA 1
ATOM 600 C C . GLY A 1 78 ? -3.402 12.797 3.83 1 97.56 78 GLY A C 1
ATOM 601 O O . GLY A 1 78 ? -3.979 11.711 3.869 1 97.56 78 GLY A O 1
ATOM 602 N N . GLY A 1 79 ? -2.172 12.938 3.633 1 97.81 79 GLY A N 1
ATOM 603 C CA . GLY A 1 79 ? -1.247 11.82 3.564 1 97.81 79 GLY A CA 1
ATOM 604 C C . GLY A 1 79 ? 0.109 12.125 4.168 1 97.81 79 GLY A C 1
ATOM 605 O O . GLY A 1 79 ? 0.38 13.266 4.547 1 97.81 79 GLY A O 1
ATOM 606 N N . LYS A 1 80 ? 0.84 11.102 4.363 1 98.44 80 LYS A N 1
ATOM 607 C CA . LYS A 1 80 ? 2.203 11.227 4.871 1 98.44 80 LYS A CA 1
ATOM 608 C C . LYS A 1 80 ? 3.043 10.008 4.5 1 98.44 80 LYS A C 1
ATOM 610 O O . LYS A 1 80 ? 2.516 8.906 4.363 1 98.44 80 LYS A O 1
ATOM 615 N N . SER A 1 81 ? 4.262 10.281 4.242 1 98.69 81 SER A N 1
ATOM 616 C CA . SER A 1 81 ? 5.172 9.164 4.047 1 98.69 81 SER A CA 1
ATOM 617 C C . SER A 1 81 ? 6.32 9.195 5.051 1 98.69 81 SER A C 1
ATOM 619 O O . SER A 1 81 ? 6.711 10.273 5.516 1 98.69 81 SER A O 1
ATOM 621 N N . VAL A 1 82 ? 6.781 8.086 5.418 1 98.44 82 VAL A N 1
ATOM 622 C CA . VAL A 1 82 ? 7.984 7.926 6.227 1 98.44 82 VAL A CA 1
ATOM 623 C C . VAL A 1 82 ? 8.938 6.949 5.539 1 98.44 82 VAL A C 1
ATOM 625 O O . VAL A 1 82 ? 8.508 5.941 4.973 1 98.44 82 VAL A O 1
ATOM 628 N N . ILE A 1 83 ? 10.133 7.348 5.422 1 98.38 83 ILE A N 1
ATOM 629 C CA . ILE A 1 83 ? 11.219 6.457 5.02 1 98.38 83 ILE A CA 1
ATOM 630 C C . ILE A 1 83 ? 12.102 6.141 6.223 1 98.38 83 ILE A C 1
ATOM 632 O O . ILE A 1 83 ? 12.625 7.051 6.871 1 98.38 83 ILE A O 1
ATOM 636 N N . ILE A 1 84 ? 12.188 4.906 6.539 1 97.31 84 ILE A N 1
ATOM 637 C CA . ILE A 1 84 ? 13.062 4.492 7.633 1 97.31 84 ILE A CA 1
ATOM 638 C C . ILE A 1 84 ? 14.523 4.598 7.199 1 97.31 84 ILE A C 1
ATOM 640 O O . ILE A 1 84 ? 14.953 3.908 6.27 1 97.31 84 ILE A O 1
ATOM 644 N N . ARG A 1 85 ? 15.195 5.465 7.82 1 96.88 85 ARG A N 1
ATOM 645 C CA . ARG A 1 85 ? 16.594 5.664 7.457 1 96.88 85 ARG A CA 1
ATOM 646 C C . ARG A 1 85 ? 17.391 4.367 7.594 1 96.88 85 ARG A C 1
ATOM 648 O O . ARG A 1 85 ? 17.375 3.744 8.656 1 96.88 85 ARG A O 1
ATOM 655 N N . PRO A 1 86 ? 18.031 3.963 6.5 1 94.88 86 PRO A N 1
ATOM 656 C CA . PRO A 1 86 ? 18.844 2.746 6.602 1 94.88 86 PRO A CA 1
ATOM 657 C C . PRO A 1 86 ? 19.953 2.854 7.656 1 94.88 86 PRO A C 1
ATOM 659 O O . PRO A 1 86 ? 20.547 3.916 7.812 1 94.88 86 PRO A O 1
ATOM 662 N N . PRO A 1 87 ? 20.219 1.795 8.359 1 90 87 PRO A N 1
ATOM 663 C CA . PRO A 1 87 ? 21.281 1.82 9.367 1 90 87 PRO A CA 1
ATOM 664 C C . PRO A 1 87 ? 22.688 1.813 8.766 1 90 87 PRO A C 1
ATOM 666 O O . PRO A 1 87 ? 23.656 2.188 9.43 1 90 87 PRO A O 1
ATOM 669 N N . ARG A 1 88 ? 22.812 1.345 7.559 1 90.31 88 ARG A N 1
ATOM 670 C CA . ARG A 1 88 ? 24.094 1.255 6.883 1 90.31 88 ARG A CA 1
ATOM 671 C C . ARG A 1 88 ? 24.234 2.348 5.828 1 90.31 88 ARG A C 1
ATOM 673 O O . ARG A 1 88 ? 23.328 3.145 5.625 1 90.31 88 ARG A O 1
ATOM 680 N N . ALA A 1 89 ? 25.453 2.381 5.234 1 93.44 89 ALA A N 1
ATOM 681 C CA . ALA A 1 89 ? 25.719 3.342 4.164 1 93.44 89 ALA A CA 1
ATOM 682 C C . ALA A 1 89 ? 24.781 3.113 2.982 1 93.44 89 ALA A C 1
ATOM 684 O O . ALA A 1 89 ? 24.469 1.97 2.641 1 93.44 89 ALA A O 1
ATOM 685 N N . PHE A 1 90 ? 24.281 4.164 2.428 1 95.56 90 PHE A N 1
ATOM 686 C CA . PHE A 1 90 ? 23.359 4.082 1.304 1 95.56 90 PHE A CA 1
ATOM 687 C C . PHE A 1 90 ? 23.547 5.262 0.359 1 95.56 90 PHE A C 1
ATOM 689 O O . PHE A 1 90 ? 24.125 6.281 0.741 1 95.56 90 PHE A O 1
ATOM 696 N N . ASP A 1 91 ? 23.188 5.078 -0.82 1 97.81 91 ASP A N 1
ATOM 697 C CA . ASP A 1 91 ? 23.141 6.145 -1.814 1 97.81 91 ASP A CA 1
ATOM 698 C C . ASP A 1 91 ? 21.828 6.922 -1.716 1 97.81 91 ASP A C 1
ATOM 700 O O . ASP A 1 91 ? 20.781 6.449 -2.166 1 97.81 91 ASP A O 1
ATOM 704 N N . ARG A 1 92 ? 21.875 8.125 -1.162 1 97.62 92 ARG A N 1
ATOM 705 C CA . ARG A 1 92 ? 20.688 8.922 -0.88 1 97.62 92 ARG A CA 1
ATOM 706 C C . ARG A 1 92 ? 19.922 9.25 -2.162 1 97.62 92 ARG A C 1
ATOM 708 O O . ARG A 1 92 ? 18.703 9.156 -2.205 1 97.62 92 ARG A O 1
ATOM 715 N N . GLY A 1 93 ? 20.672 9.664 -3.207 1 98.19 93 GLY A N 1
ATOM 716 C CA . GLY A 1 93 ? 20.031 9.938 -4.48 1 98.19 93 GLY A CA 1
ATOM 717 C C . GLY A 1 93 ? 19.25 8.758 -5.023 1 98.19 93 GLY A C 1
ATOM 718 O O . GLY A 1 93 ? 18.094 8.906 -5.441 1 98.19 93 GLY A O 1
ATOM 719 N N . ALA A 1 94 ? 19.875 7.574 -5.02 1 98.25 94 ALA A N 1
ATOM 720 C CA . ALA A 1 94 ? 19.234 6.359 -5.508 1 98.25 94 ALA A CA 1
ATOM 721 C C . ALA A 1 94 ? 18.016 6.008 -4.656 1 98.25 94 ALA A C 1
ATOM 723 O O . ALA A 1 94 ? 16.984 5.582 -5.184 1 98.25 94 ALA A O 1
ATOM 724 N N . LEU A 1 95 ? 18.188 6.203 -3.369 1 98.38 95 LEU A N 1
ATOM 725 C CA . LEU A 1 95 ? 17.109 5.895 -2.436 1 98.38 95 LEU A CA 1
ATOM 726 C C . LEU A 1 95 ? 15.883 6.77 -2.701 1 98.38 95 LEU A C 1
ATOM 728 O O . LEU A 1 95 ? 14.766 6.266 -2.795 1 98.38 95 LEU A O 1
ATOM 732 N N . PHE A 1 96 ? 16.062 8.039 -2.873 1 98.69 96 PHE A N 1
ATOM 733 C CA . PHE A 1 96 ? 14.938 8.953 -3.053 1 98.69 96 PHE A CA 1
ATOM 734 C C . PHE A 1 96 ? 14.352 8.82 -4.457 1 98.69 96 PHE A C 1
ATOM 736 O O . PHE A 1 96 ? 13.164 9.078 -4.668 1 98.69 96 PHE A O 1
ATOM 743 N N . ARG A 1 97 ? 15.172 8.383 -5.461 1 98.56 97 ARG A N 1
ATOM 744 C CA . ARG A 1 97 ? 14.609 8.047 -6.766 1 98.56 97 ARG A CA 1
ATOM 745 C C . ARG A 1 97 ? 13.695 6.828 -6.672 1 98.56 97 ARG A C 1
ATOM 747 O O . ARG A 1 97 ? 12.625 6.801 -7.281 1 98.56 97 ARG A O 1
ATOM 754 N N . ALA A 1 98 ? 14.195 5.852 -5.898 1 97.94 98 ALA A N 1
ATOM 755 C CA . ALA A 1 98 ? 13.359 4.672 -5.676 1 97.94 98 ALA A CA 1
ATOM 756 C C . ALA A 1 98 ? 12.047 5.043 -4.996 1 97.94 98 ALA A C 1
ATOM 758 O O . ALA A 1 98 ? 10.984 4.547 -5.375 1 97.94 98 ALA A O 1
ATOM 759 N N . PHE A 1 99 ? 12.117 5.898 -4.004 1 98.62 99 PHE A N 1
ATOM 760 C CA . PHE A 1 99 ? 10.914 6.387 -3.338 1 98.62 99 PHE A CA 1
ATOM 761 C C . PHE A 1 99 ? 10.016 7.133 -4.316 1 98.62 99 PHE A C 1
ATOM 763 O O . PHE A 1 99 ? 8.797 6.977 -4.293 1 98.62 99 PHE A O 1
ATOM 770 N N . GLY A 1 100 ? 10.641 7.984 -5.164 1 98.44 100 GLY A N 1
ATOM 771 C CA . GLY A 1 100 ? 9.875 8.68 -6.188 1 98.44 100 GLY A CA 1
ATOM 772 C C . GLY A 1 100 ? 9.07 7.738 -7.07 1 98.44 100 GLY A C 1
ATOM 773 O O . GLY A 1 100 ? 7.914 8.023 -7.395 1 98.44 100 GLY A O 1
ATOM 774 N N . ARG A 1 101 ? 9.656 6.652 -7.48 1 97 101 ARG A N 1
ATOM 775 C CA . ARG A 1 101 ? 8.961 5.664 -8.297 1 97 101 ARG A CA 1
ATOM 776 C C . ARG A 1 101 ? 7.785 5.055 -7.531 1 97 101 ARG A C 1
ATOM 778 O O . ARG A 1 101 ? 6.734 4.789 -8.117 1 97 101 ARG A O 1
ATOM 785 N N . PHE A 1 102 ? 8.055 4.816 -6.238 1 97.5 102 PHE A N 1
ATOM 786 C CA . PHE A 1 102 ? 6.984 4.312 -5.383 1 97.5 102 PHE A CA 1
ATOM 787 C C . PHE A 1 102 ? 5.812 5.285 -5.344 1 97.5 102 PHE A C 1
ATOM 789 O O . PHE A 1 102 ? 4.66 4.883 -5.516 1 97.5 102 PHE A O 1
ATOM 796 N N . VAL A 1 103 ? 6.09 6.543 -5.16 1 98.19 103 VAL A N 1
ATOM 797 C CA . VAL A 1 103 ? 5.074 7.59 -5.141 1 98.19 103 VAL A CA 1
ATOM 798 C C . VAL A 1 103 ? 4.352 7.641 -6.488 1 98.19 103 VAL A C 1
ATOM 800 O O . VAL A 1 103 ? 3.123 7.727 -6.539 1 98.19 103 VAL A O 1
ATOM 803 N N . ASP A 1 104 ? 5.121 7.57 -7.543 1 97.19 104 ASP A N 1
ATOM 804 C CA . ASP A 1 104 ? 4.543 7.574 -8.883 1 97.19 104 ASP A CA 1
ATOM 805 C C . ASP A 1 104 ? 3.555 6.422 -9.062 1 97.19 104 ASP A C 1
ATOM 807 O O . ASP A 1 104 ? 2.527 6.574 -9.727 1 97.19 104 ASP A O 1
ATOM 811 N N . GLY A 1 105 ? 3.863 5.391 -8.492 1 95.12 105 GLY A N 1
ATOM 812 C CA . GLY A 1 105 ? 3.037 4.199 -8.586 1 95.12 105 GLY A CA 1
ATOM 813 C C . GLY A 1 105 ? 1.691 4.344 -7.906 1 95.12 105 GLY A C 1
ATOM 814 O O . GLY A 1 105 ? 0.782 3.545 -8.133 1 95.12 105 GLY A O 1
ATOM 815 N N . LEU A 1 106 ? 1.538 5.305 -7.086 1 95.94 106 LEU A N 1
ATOM 816 C CA . LEU A 1 106 ? 0.267 5.535 -6.406 1 95.94 106 LEU A CA 1
ATOM 817 C C . LEU A 1 106 ? -0.653 6.406 -7.254 1 95.94 106 LEU A C 1
ATOM 819 O O . LEU A 1 106 ? -1.752 6.762 -6.82 1 95.94 106 LEU A O 1
ATOM 823 N N . GLY A 1 107 ? -0.188 6.824 -8.383 1 92 107 GLY A N 1
ATOM 824 C CA . GLY A 1 107 ? -1.031 7.371 -9.43 1 92 107 GLY A CA 1
ATOM 825 C C . GLY A 1 107 ? -1.574 8.75 -9.102 1 92 107 GLY A C 1
ATOM 826 O O . GLY A 1 107 ? -2.705 9.078 -9.461 1 92 107 GLY A O 1
ATOM 827 N N . GLY A 1 108 ? -0.864 9.461 -8.266 1 94.75 108 GLY A N 1
ATOM 828 C CA . GLY A 1 108 ? -1.283 10.82 -7.953 1 94.75 108 GLY A CA 1
ATOM 829 C C . GLY A 1 108 ? -2.188 10.898 -6.738 1 94.75 108 GLY A C 1
ATOM 830 O O . GLY A 1 108 ? -2.559 11.992 -6.305 1 94.75 108 GLY A O 1
ATOM 831 N N . ARG A 1 109 ? -2.551 9.836 -6.188 1 95.12 109 ARG A N 1
ATOM 832 C CA . ARG A 1 109 ? -3.4 9.82 -5 1 95.12 109 ARG A CA 1
ATOM 833 C C . ARG A 1 109 ? -2.658 10.383 -3.791 1 95.12 109 ARG A C 1
ATOM 835 O O . ARG A 1 109 ? -3.281 10.789 -2.807 1 95.12 109 ARG A O 1
ATOM 842 N N . TYR A 1 110 ? -1.29 10.328 -3.93 1 97.38 110 TYR A N 1
ATOM 843 C CA . TYR A 1 110 ? -0.439 10.906 -2.896 1 97.38 110 TYR A CA 1
ATOM 844 C C . TYR A 1 110 ? 0.604 11.836 -3.506 1 97.38 110 TYR A C 1
ATOM 846 O O . TYR A 1 110 ? 1.265 11.477 -4.484 1 97.38 110 TYR A O 1
ATOM 854 N N . ILE A 1 111 ? 0.669 12.953 -2.949 1 97.5 111 ILE A N 1
ATOM 855 C CA . ILE A 1 111 ? 1.66 13.953 -3.332 1 97.5 111 ILE A CA 1
ATOM 856 C C . ILE A 1 111 ? 2.607 14.211 -2.164 1 97.5 111 ILE A C 1
ATOM 858 O O . ILE A 1 111 ? 2.172 14.578 -1.072 1 97.5 111 ILE A O 1
ATOM 862 N N . THR A 1 112 ? 3.896 14.031 -2.395 1 97.5 112 THR A N 1
ATOM 863 C CA . THR A 1 112 ? 4.859 14.141 -1.304 1 97.5 112 THR A CA 1
ATOM 864 C C . THR A 1 112 ? 5.465 15.539 -1.254 1 97.5 112 THR A C 1
ATOM 866 O O . THR A 1 112 ? 5.348 16.312 -2.211 1 97.5 112 THR A O 1
ATOM 869 N N . ALA A 1 113 ? 5.988 15.891 -0.135 1 95.5 113 ALA A N 1
ATOM 870 C CA . ALA A 1 113 ? 6.664 17.156 0.144 1 95.5 113 ALA A CA 1
ATOM 871 C C . ALA A 1 113 ? 7.742 16.969 1.209 1 95.5 113 ALA A C 1
ATOM 873 O O . ALA A 1 113 ? 8 15.859 1.66 1 95.5 113 ALA A O 1
ATOM 874 N N . GLU A 1 114 ? 8.375 18.016 1.489 1 93.62 114 GLU A N 1
ATOM 875 C CA . GLU A 1 114 ? 9.445 17.969 2.475 1 93.62 114 GLU A CA 1
ATOM 876 C C . GLU A 1 114 ? 8.898 17.781 3.885 1 93.62 114 GLU A C 1
ATOM 878 O O . GLU A 1 114 ? 7.793 18.234 4.191 1 93.62 114 GLU A O 1
ATOM 883 N N . ASP A 1 115 ? 9.562 17.109 4.695 1 92.94 115 ASP A N 1
ATOM 884 C CA . ASP A 1 115 ? 9.344 16.953 6.129 1 92.94 115 ASP A CA 1
ATOM 885 C C . ASP A 1 115 ? 10.656 16.734 6.867 1 92.94 115 ASP A C 1
ATOM 887 O O . ASP A 1 115 ? 11.734 16.938 6.309 1 92.94 115 ASP A O 1
ATOM 891 N N . SER A 1 116 ? 10.539 16.375 8.156 1 90.88 116 SER A N 1
ATOM 892 C CA . SER A 1 116 ? 11.734 16.156 8.969 1 90.88 116 SER A CA 1
ATOM 893 C C . SER A 1 116 ? 12.656 15.125 8.32 1 90.88 116 SER A C 1
ATOM 895 O O . SER A 1 116 ? 12.219 14.047 7.926 1 90.88 116 SER A O 1
ATOM 897 N N . GLY A 1 117 ? 13.906 15.508 8.078 1 93.69 117 GLY A N 1
ATOM 898 C CA . GLY A 1 117 ? 14.922 14.602 7.566 1 93.69 117 GLY A CA 1
ATOM 899 C C . GLY A 1 117 ? 15.086 14.68 6.059 1 93.69 117 GLY A C 1
ATOM 900 O O . GLY A 1 117 ? 15.984 14.055 5.492 1 93.69 117 GLY A O 1
ATOM 901 N N . THR A 1 118 ? 14.203 15.43 5.414 1 95.69 118 THR A N 1
ATOM 902 C CA . THR A 1 118 ? 14.32 15.602 3.969 1 95.69 118 THR A CA 1
ATOM 903 C C . THR A 1 118 ? 14.609 17.062 3.617 1 95.69 118 THR A C 1
ATOM 905 O O . THR A 1 118 ? 14.508 17.938 4.473 1 95.69 118 THR A O 1
ATOM 908 N N . SER A 1 119 ? 15.039 17.266 2.408 1 92.75 119 SER A N 1
ATOM 909 C CA . SER A 1 119 ? 15.414 18.594 1.935 1 92.75 119 SER A CA 1
ATOM 910 C C . SER A 1 119 ? 14.805 18.891 0.57 1 92.75 119 SER A C 1
ATOM 912 O O . SER A 1 119 ? 14.203 18 -0.052 1 92.75 119 SER A O 1
ATOM 914 N N . MET A 1 120 ? 14.945 20.109 0.214 1 91.88 120 MET A N 1
ATOM 915 C CA . MET A 1 120 ? 14.5 20.516 -1.119 1 91.88 120 MET A CA 1
ATOM 916 C C . MET A 1 120 ? 15.219 19.703 -2.195 1 91.88 120 MET A C 1
ATOM 918 O O . MET A 1 120 ? 14.633 19.375 -3.227 1 91.88 120 MET A O 1
ATOM 922 N N . GLU A 1 121 ? 16.5 19.422 -1.945 1 94.75 121 GLU A N 1
ATOM 923 C CA . GLU A 1 121 ? 17.266 18.609 -2.881 1 94.75 121 GLU A CA 1
ATOM 924 C C . GLU A 1 121 ? 16.672 17.219 -3.031 1 94.75 121 GLU A C 1
ATOM 926 O O . GLU A 1 121 ? 16.656 16.656 -4.129 1 94.75 121 GLU A O 1
ATOM 931 N N . ASP A 1 122 ? 16.234 16.656 -1.93 1 96.88 122 ASP A N 1
ATOM 932 C CA . ASP A 1 122 ? 15.57 15.359 -1.987 1 96.88 122 ASP A CA 1
ATOM 933 C C . ASP A 1 122 ? 14.305 15.422 -2.846 1 96.88 122 ASP A C 1
ATOM 935 O O . ASP A 1 122 ? 14.031 14.516 -3.629 1 96.88 122 ASP A O 1
ATOM 939 N N . MET A 1 123 ? 13.539 16.516 -2.688 1 96.19 123 MET A N 1
ATOM 940 C CA . MET A 1 123 ? 12.328 16.703 -3.479 1 96.19 123 MET A CA 1
ATOM 941 C C . MET A 1 123 ? 12.656 16.844 -4.961 1 96.19 123 MET A C 1
ATOM 943 O O . MET A 1 123 ? 11.922 16.344 -5.812 1 96.19 123 MET A O 1
ATOM 947 N N . GLU A 1 124 ? 13.773 17.516 -5.219 1 96 124 GLU A N 1
ATOM 948 C CA . GLU A 1 124 ? 14.219 17.625 -6.605 1 96 124 GLU A CA 1
ATOM 949 C C . GLU A 1 124 ? 14.539 16.25 -7.188 1 96 124 GLU A C 1
ATOM 951 O O . GLU A 1 124 ? 14.234 15.969 -8.352 1 96 124 GLU A O 1
ATOM 956 N N . THR A 1 125 ? 15.195 15.43 -6.379 1 97.69 125 THR A N 1
ATOM 957 C CA . THR A 1 125 ? 15.508 14.062 -6.805 1 97.69 125 THR A CA 1
ATOM 958 C C . THR A 1 125 ? 14.234 13.289 -7.105 1 97.69 125 THR A C 1
ATOM 960 O O . THR A 1 125 ? 14.141 12.609 -8.125 1 97.69 125 THR A O 1
ATOM 963 N N . ILE A 1 126 ? 13.242 13.383 -6.266 1 97.88 126 ILE A N 1
ATOM 964 C CA . ILE A 1 126 ? 11.961 12.711 -6.445 1 97.88 126 ILE A CA 1
ATOM 965 C C . ILE A 1 126 ? 11.281 13.234 -7.711 1 97.88 126 ILE A C 1
ATOM 967 O O . ILE A 1 126 ? 10.719 12.453 -8.484 1 97.88 126 ILE A O 1
ATOM 971 N N . ARG A 1 127 ? 11.375 14.5 -7.969 1 95.88 127 ARG A N 1
ATOM 972 C CA . ARG A 1 127 ? 10.75 15.148 -9.117 1 95.88 127 ARG A CA 1
ATOM 973 C C . ARG A 1 127 ? 11.305 14.602 -10.43 1 95.88 127 ARG A C 1
ATOM 975 O O . ARG A 1 127 ? 10.617 14.625 -11.453 1 95.88 127 ARG A O 1
ATOM 982 N N . SER A 1 128 ? 12.508 14.148 -10.422 1 96.75 128 SER A N 1
ATOM 983 C CA . SER A 1 128 ? 13.125 13.609 -11.625 1 96.75 128 SER A CA 1
ATOM 984 C C . SER A 1 128 ? 12.391 12.367 -12.117 1 96.75 128 SER A C 1
ATOM 986 O O . SER A 1 128 ? 12.539 11.969 -13.273 1 96.75 128 SER A O 1
ATOM 988 N N . VAL A 1 129 ? 11.539 11.75 -11.266 1 96.81 129 VAL A N 1
ATOM 989 C CA . VAL A 1 129 ? 10.938 10.484 -11.672 1 96.81 129 VAL A CA 1
ATOM 990 C C . VAL A 1 129 ? 9.422 10.578 -11.578 1 96.81 129 VAL A C 1
ATOM 992 O O . VAL A 1 129 ? 8.703 9.75 -12.141 1 96.81 129 VAL A O 1
ATOM 995 N N . THR A 1 130 ? 8.93 11.625 -10.859 1 96.62 130 THR A N 1
ATOM 996 C CA . THR A 1 130 ? 7.484 11.773 -10.75 1 96.62 130 THR A CA 1
ATOM 997 C C . THR A 1 130 ? 7.102 13.242 -10.625 1 96.62 130 THR A C 1
ATOM 999 O O . THR A 1 130 ? 7.855 14.047 -10.07 1 96.62 130 THR A O 1
ATOM 1002 N N . LYS A 1 131 ? 5.91 13.547 -11.078 1 94.19 131 LYS A N 1
ATOM 1003 C CA . LYS A 1 131 ? 5.398 14.914 -10.945 1 94.19 131 LYS A CA 1
ATOM 1004 C C . LYS A 1 131 ? 4.645 15.094 -9.633 1 94.19 131 LYS A C 1
ATOM 1006 O O . LYS A 1 131 ? 4.23 16.203 -9.297 1 94.19 131 LYS A O 1
ATOM 1011 N N . HIS A 1 132 ? 4.438 14.031 -8.852 1 95.88 132 HIS A N 1
ATOM 1012 C CA . HIS A 1 132 ? 3.625 14.07 -7.641 1 95.88 132 HIS A CA 1
ATOM 1013 C C . HIS A 1 132 ? 4.469 14.43 -6.422 1 95.88 132 HIS A C 1
ATOM 1015 O O . HIS A 1 132 ? 4.523 13.672 -5.449 1 95.88 132 HIS A O 1
ATOM 1021 N N . VAL A 1 133 ? 5.105 15.539 -6.539 1 95.81 133 VAL A N 1
ATOM 1022 C CA . VAL A 1 133 ? 5.977 16.078 -5.5 1 95.81 133 VAL A CA 1
ATOM 1023 C C . VAL A 1 133 ? 5.91 17.609 -5.5 1 95.81 133 VAL A C 1
ATOM 1025 O O . VAL A 1 133 ? 5.785 18.219 -6.559 1 95.81 133 VAL A O 1
ATOM 1028 N N . THR A 1 134 ? 5.84 18.156 -4.332 1 93.69 134 THR A N 1
ATOM 1029 C CA . THR A 1 134 ? 5.887 19.609 -4.16 1 93.69 134 THR A CA 1
ATOM 1030 C C . THR A 1 134 ? 7.051 20 -3.258 1 93.69 134 THR A C 1
ATOM 1032 O O . THR A 1 134 ? 7.758 19.141 -2.727 1 93.69 134 THR A O 1
ATOM 1035 N N . GLY A 1 135 ? 7.242 21.328 -3.137 1 90.38 135 GLY A N 1
ATOM 1036 C CA . GLY A 1 135 ? 8.344 21.844 -2.334 1 90.38 135 GLY A CA 1
ATOM 1037 C C . GLY A 1 135 ? 9.672 21.844 -3.072 1 90.38 135 GLY A C 1
ATOM 1038 O O . GLY A 1 135 ? 10.719 21.609 -2.471 1 90.38 135 GLY A O 1
ATOM 1039 N N . VAL A 1 136 ? 9.617 21.922 -4.379 1 90 136 VAL A N 1
ATOM 1040 C CA . VAL A 1 136 ? 10.828 21.953 -5.191 1 90 136 VAL A CA 1
ATOM 1041 C C . VAL A 1 136 ? 11.297 23.391 -5.379 1 90 136 VAL A C 1
ATOM 1043 O O . VAL A 1 136 ? 10.625 24.328 -4.945 1 90 136 VAL A O 1
ATOM 1046 N N . LYS A 1 137 ? 12.43 23.578 -5.996 1 88.62 137 LYS A N 1
ATOM 1047 C CA . LYS A 1 137 ? 13.031 24.891 -6.18 1 88.62 137 LYS A CA 1
ATOM 1048 C C . LYS A 1 137 ? 12.188 25.766 -7.098 1 88.62 137 LYS A C 1
ATOM 1050 O O . LYS A 1 137 ? 11.594 25.266 -8.062 1 88.62 137 LYS A O 1
ATOM 1055 N N . PRO A 1 138 ? 12.18 27.062 -6.777 1 84.88 138 PRO A N 1
ATOM 1056 C CA . PRO A 1 138 ? 11.43 27.984 -7.637 1 84.88 138 PRO A CA 1
ATOM 1057 C C . PRO A 1 138 ? 11.859 27.922 -9.102 1 84.88 138 PRO A C 1
ATOM 1059 O O . PRO A 1 138 ? 11.023 28.047 -10 1 84.88 138 PRO A O 1
ATOM 1062 N N . GLU A 1 139 ? 13.102 27.734 -9.258 1 83.81 139 GLU A N 1
ATOM 1063 C CA . GLU A 1 139 ? 13.625 27.641 -10.617 1 83.81 139 GLU A CA 1
ATOM 1064 C C . GLU A 1 139 ? 12.992 26.484 -11.383 1 83.81 139 GLU A C 1
ATOM 1066 O O . GLU A 1 139 ? 12.977 26.484 -12.617 1 83.81 139 GLU A O 1
ATOM 1071 N N . HIS A 1 140 ? 12.477 25.625 -10.672 1 82.75 140 HIS A N 1
ATOM 1072 C CA . HIS A 1 140 ? 11.852 24.469 -11.297 1 82.75 140 HIS A CA 1
ATOM 1073 C C . HIS A 1 140 ? 10.336 24.484 -11.125 1 82.75 140 HIS A C 1
ATOM 1075 O O . HIS A 1 140 ? 9.688 23.438 -11.18 1 82.75 140 HIS A O 1
ATOM 1081 N N . GLY A 1 141 ? 9.867 25.688 -10.75 1 79.81 141 GLY A N 1
ATOM 1082 C CA . GLY A 1 141 ? 8.43 25.875 -10.711 1 79.81 141 GLY A CA 1
ATOM 1083 C C . GLY A 1 141 ? 7.832 25.672 -9.328 1 79.81 141 GLY A C 1
ATOM 1084 O O . GLY A 1 141 ? 6.609 25.641 -9.172 1 79.81 141 GLY A O 1
ATOM 1085 N N . GLY A 1 142 ? 8.734 25.625 -8.359 1 87.31 142 GLY A N 1
ATOM 1086 C CA . GLY A 1 142 ? 8.242 25.359 -7.012 1 87.31 142 GLY A CA 1
ATOM 1087 C C . GLY A 1 142 ? 8.102 26.609 -6.176 1 87.31 142 GLY A C 1
ATOM 1088 O O . GLY A 1 142 ? 8.328 27.719 -6.664 1 87.31 142 GLY A O 1
ATOM 1089 N N . SER A 1 143 ? 7.527 26.453 -4.973 1 84.69 143 SER A N 1
ATOM 1090 C CA . SER A 1 143 ? 7.258 27.562 -4.062 1 84.69 143 SER A CA 1
ATOM 1091 C C . SER A 1 143 ? 8.453 27.844 -3.156 1 84.69 143 SER A C 1
ATOM 1093 O O . SER A 1 143 ? 8.516 28.891 -2.5 1 84.69 143 SER A O 1
ATOM 1095 N N . GLY A 1 144 ? 9.406 26.875 -3.174 1 81.62 144 GLY A N 1
ATOM 1096 C CA . GLY A 1 144 ? 10.57 27.031 -2.32 1 81.62 144 GLY A CA 1
ATOM 1097 C C . GLY A 1 144 ? 10.266 26.844 -0.847 1 81.62 144 GLY A C 1
ATOM 1098 O O . GLY A 1 144 ? 9.555 25.906 -0.47 1 81.62 144 GLY A O 1
ATOM 1099 N N . ASP A 1 145 ? 10.93 27.641 0.03 1 82.19 145 ASP A N 1
ATOM 1100 C CA . ASP A 1 145 ? 10.773 27.562 1.479 1 82.19 145 ASP A CA 1
ATOM 1101 C C . ASP A 1 145 ? 9.375 27.984 1.91 1 82.19 145 ASP A C 1
ATOM 1103 O O . ASP A 1 145 ? 8.969 29.125 1.673 1 82.19 145 ASP A O 1
ATOM 1107 N N . PRO A 1 146 ? 8.719 27.109 2.58 1 90 146 PRO A N 1
ATOM 1108 C CA . PRO A 1 146 ? 7.348 27.438 2.957 1 90 146 PRO A CA 1
ATOM 1109 C C . PRO A 1 146 ? 7.273 28.266 4.238 1 90 146 PRO A C 1
ATOM 1111 O O . PRO A 1 146 ? 6.195 28.75 4.609 1 90 146 PRO A O 1
ATOM 1114 N N . SER A 1 147 ? 8.391 28.531 4.926 1 91.75 147 SER A N 1
ATOM 1115 C CA . SER A 1 147 ? 8.43 29.125 6.258 1 91.75 147 SER A CA 1
ATOM 1116 C C . SER A 1 147 ? 7.805 30.516 6.262 1 91.75 147 SER A C 1
ATOM 1118 O O . SER A 1 147 ? 7.02 30.859 7.148 1 91.75 147 SER A O 1
ATOM 1120 N N . PRO A 1 148 ? 8.109 31.328 5.246 1 94.25 148 PRO A N 1
ATOM 1121 C CA . PRO A 1 148 ? 7.496 32.656 5.246 1 94.25 148 PRO A CA 1
ATOM 1122 C C . PRO A 1 148 ? 5.973 32.594 5.168 1 94.25 148 PRO A C 1
ATOM 1124 O O . PRO A 1 148 ? 5.289 33.469 5.734 1 94.25 148 PRO A O 1
ATOM 1127 N N . TYR A 1 149 ? 5.469 31.625 4.473 1 95.88 149 TYR A N 1
ATOM 1128 C CA . TYR A 1 149 ? 4.023 31.484 4.34 1 95.88 149 TYR A CA 1
ATOM 1129 C C . TYR A 1 149 ? 3.404 30.953 5.625 1 95.88 149 TYR A C 1
ATOM 1131 O O . TYR A 1 149 ? 2.309 31.375 6.012 1 95.88 149 TYR A O 1
ATOM 1139 N N . THR A 1 150 ? 4.102 30.047 6.23 1 96.94 150 THR A N 1
ATOM 1140 C CA . THR A 1 150 ? 3.652 29.609 7.547 1 96.94 150 THR A CA 1
ATOM 1141 C C . THR A 1 150 ? 3.578 30.797 8.508 1 96.94 150 THR A C 1
ATOM 1143 O O . THR A 1 150 ? 2.576 30.969 9.211 1 96.94 150 THR A O 1
ATOM 1146 N N . ALA A 1 151 ? 4.613 31.594 8.484 1 98.38 151 ALA A N 1
ATOM 1147 C CA . ALA A 1 151 ? 4.66 32.75 9.359 1 98.38 151 ALA A CA 1
ATOM 1148 C C . ALA A 1 151 ? 3.529 33.719 9.039 1 98.38 151 ALA A C 1
ATOM 1150 O O . ALA A 1 151 ? 2.924 34.312 9.945 1 98.38 151 ALA A O 1
ATOM 1151 N N . LEU A 1 152 ? 3.316 33.906 7.777 1 98.31 152 LEU A N 1
ATOM 1152 C CA . LEU A 1 152 ? 2.238 34.812 7.348 1 98.31 152 LEU A CA 1
ATOM 1153 C C . LEU A 1 152 ? 0.893 34.312 7.879 1 98.31 152 LEU A C 1
ATOM 1155 O O . LEU A 1 152 ? 0.082 35.125 8.352 1 98.31 152 LEU A O 1
ATOM 1159 N N . GLY A 1 153 ? 0.674 33.031 7.766 1 98.56 153 GLY A N 1
ATOM 1160 C CA . GLY A 1 153 ? -0.546 32.469 8.32 1 98.56 153 GLY A CA 1
ATOM 1161 C C . GLY A 1 153 ? -0.687 32.719 9.812 1 98.56 153 GLY A C 1
ATOM 1162 O O . GLY A 1 153 ? -1.76 33.094 10.289 1 98.56 153 GLY A O 1
ATOM 1163 N N . VAL A 1 154 ? 0.379 32.469 10.484 1 98.81 154 VAL A N 1
ATOM 1164 C CA . VAL A 1 154 ? 0.372 32.656 11.93 1 98.81 154 VAL A CA 1
ATOM 1165 C C . VAL A 1 154 ? 0.108 34.125 12.266 1 98.81 154 VAL A C 1
ATOM 1167 O O . VAL A 1 154 ? -0.695 34.438 13.148 1 98.81 154 VAL A O 1
ATOM 1170 N N . ARG A 1 155 ? 0.763 35.031 11.562 1 98.81 155 ARG A N 1
ATOM 1171 C CA . ARG A 1 155 ? 0.553 36.438 11.789 1 98.81 155 ARG A CA 1
ATOM 1172 C C . ARG A 1 155 ? -0.91 36.844 11.578 1 98.81 155 ARG A C 1
ATOM 1174 O O . ARG A 1 155 ? -1.497 37.531 12.406 1 98.81 155 ARG A O 1
ATOM 1181 N N . ARG A 1 156 ? -1.485 36.375 10.547 1 98.69 156 ARG A N 1
ATOM 1182 C CA . ARG A 1 156 ? -2.889 36.656 10.273 1 98.69 156 ARG A CA 1
ATOM 1183 C C . ARG A 1 156 ? -3.795 36.062 11.336 1 98.69 156 ARG A C 1
ATOM 1185 O O . ARG A 1 156 ? -4.805 36.656 11.711 1 98.69 156 ARG A O 1
ATOM 1192 N N . GLY A 1 157 ? -3.445 34.844 11.742 1 98.75 157 GLY A N 1
ATOM 1193 C CA . GLY A 1 157 ? -4.176 34.25 12.844 1 98.75 157 GLY A CA 1
ATOM 1194 C C . GLY A 1 157 ? -4.098 35.062 14.125 1 98.75 157 GLY A C 1
ATOM 1195 O O . GLY A 1 157 ? -5.094 35.188 14.836 1 98.75 157 GLY A O 1
ATOM 1196 N N . ILE A 1 158 ? -2.928 35.562 14.414 1 98.81 158 ILE A N 1
ATOM 1197 C CA . ILE A 1 158 ? -2.748 36.438 15.57 1 98.81 158 ILE A CA 1
ATOM 1198 C C . ILE A 1 158 ? -3.643 37.656 15.438 1 98.81 158 ILE A C 1
ATOM 1200 O O . ILE A 1 158 ? -4.332 38.031 16.391 1 98.81 158 ILE A O 1
ATOM 1204 N N . GLU A 1 159 ? -3.656 38.25 14.273 1 98.81 159 GLU A N 1
ATOM 1205 C CA . GLU A 1 159 ? -4.504 39.406 14.031 1 98.81 159 GLU A CA 1
ATOM 1206 C C . GLU A 1 159 ? -5.973 39.094 14.289 1 98.81 159 GLU A C 1
ATOM 1208 O O . GLU A 1 159 ? -6.699 39.906 14.867 1 98.81 159 GLU A O 1
ATOM 1213 N N . ALA A 1 160 ? -6.406 37.969 13.836 1 98.75 160 ALA A N 1
ATOM 1214 C CA . ALA A 1 160 ? -7.785 37.531 14.07 1 98.75 160 ALA A CA 1
ATOM 1215 C C . ALA A 1 160 ? -8.078 37.406 15.562 1 98.75 160 ALA A C 1
ATOM 1217 O O . ALA A 1 160 ? -9.141 37.812 16.031 1 98.75 160 ALA A O 1
ATOM 1218 N N . CYS A 1 161 ? -7.156 36.812 16.25 1 98.81 161 CYS A N 1
ATOM 1219 C CA . CYS A 1 161 ? -7.324 36.656 17.703 1 98.81 161 CYS A CA 1
ATOM 1220 C C . CYS A 1 161 ? -7.379 38 18.391 1 98.81 161 CYS A C 1
ATOM 1222 O O . CYS A 1 161 ? -8.188 38.219 19.297 1 98.81 161 CYS A O 1
AT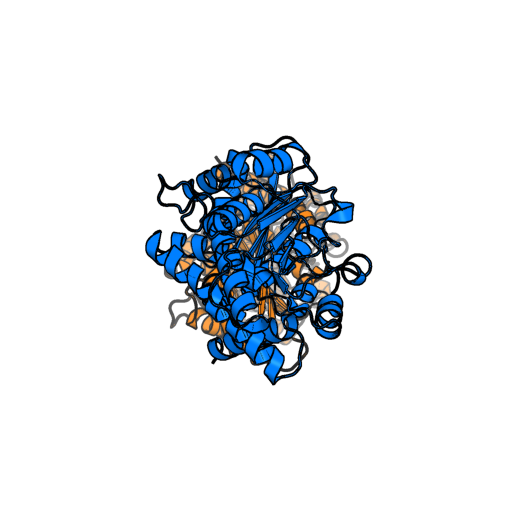OM 1224 N N . VAL A 1 162 ? -6.508 38.906 18.016 1 98.75 162 VAL A N 1
ATOM 1225 C CA . VAL A 1 162 ? -6.441 40.25 18.594 1 98.75 162 VAL A CA 1
ATOM 1226 C C . VAL A 1 162 ? -7.75 40.969 18.328 1 98.75 162 VAL A C 1
ATOM 1228 O O . VAL A 1 162 ? -8.281 41.656 19.219 1 98.75 162 VAL A O 1
ATOM 1231 N N . LYS A 1 163 ? -8.203 40.844 17.109 1 98.56 163 LYS A N 1
ATOM 1232 C CA . LYS A 1 163 ? -9.5 41.438 16.781 1 98.56 163 LYS A CA 1
ATOM 1233 C C . LYS A 1 163 ? -10.594 40.875 17.703 1 98.56 163 LYS A C 1
ATOM 1235 O O . LYS A 1 163 ? -11.422 41.656 18.219 1 98.56 163 LYS A O 1
ATOM 1240 N N . PHE A 1 164 ? -10.609 39.656 17.906 1 98.56 164 PHE A N 1
ATOM 1241 C CA . PHE A 1 164 ? -11.656 38.969 18.656 1 98.56 164 PHE A CA 1
ATOM 1242 C C . PHE A 1 164 ? -11.578 39.344 20.141 1 98.56 164 PHE A C 1
ATOM 1244 O O . PHE A 1 164 ? -12.594 39.656 20.766 1 98.56 164 PHE A O 1
ATOM 1251 N N . VAL A 1 165 ? -10.359 39.375 20.688 1 98.5 165 VAL A N 1
ATOM 1252 C CA . VAL A 1 165 ? -10.18 39.5 22.125 1 98.5 165 VAL A CA 1
ATOM 1253 C C . VAL A 1 165 ? -10.133 40.969 22.516 1 98.5 165 VAL A C 1
ATOM 1255 O O . VAL A 1 165 ? -10.781 41.375 23.469 1 98.5 165 VAL A O 1
ATOM 1258 N N . TYR A 1 166 ? -9.383 41.719 21.797 1 97.62 166 TYR A N 1
ATOM 1259 C CA . TYR A 1 166 ? -9.125 43.125 22.203 1 97.62 166 TYR A CA 1
ATOM 1260 C C . TYR A 1 166 ? -9.93 44.094 21.359 1 97.62 166 TYR A C 1
ATOM 1262 O O . TYR A 1 166 ? -9.891 45.312 21.578 1 97.62 166 TYR A O 1
ATOM 1270 N N . LYS A 1 167 ? -10.609 43.656 20.375 1 97.31 167 LYS A N 1
ATOM 1271 C CA . LYS A 1 167 ? -11.477 44.438 19.516 1 97.31 167 LYS A CA 1
ATOM 1272 C C . LYS A 1 167 ? -10.68 45.531 18.812 1 97.31 167 LYS A C 1
ATOM 1274 O O . LYS A 1 167 ? -11.109 46.688 18.766 1 97.31 167 LYS A O 1
ATOM 1279 N N . ARG A 1 168 ? -9.594 45.125 18.375 1 94.5 168 ARG A N 1
ATOM 1280 C CA . ARG A 1 168 ? -8.773 46.062 17.609 1 94.5 168 ARG A CA 1
ATOM 1281 C C . ARG A 1 168 ? -8.258 45.438 16.328 1 94.5 168 ARG A C 1
ATOM 1283 O O . ARG A 1 168 ? -8.062 44.219 16.266 1 94.5 168 ARG A O 1
ATOM 1290 N N . ASP A 1 169 ? -7.906 46.312 15.312 1 94.69 169 ASP A N 1
ATOM 1291 C CA . ASP A 1 169 ? -7.566 45.844 13.977 1 94.69 169 ASP A CA 1
ATOM 1292 C C . ASP A 1 169 ? -6.059 45.906 13.742 1 94.69 169 ASP A C 1
ATOM 1294 O O . ASP A 1 169 ? -5.559 45.375 12.742 1 94.69 169 ASP A O 1
ATOM 1298 N N . SER A 1 170 ? -5.324 46.469 14.656 1 95.88 170 SER A N 1
ATOM 1299 C CA . SER A 1 170 ? -3.889 46.656 14.484 1 95.88 170 SER A CA 1
ATOM 1300 C C . SER A 1 170 ? -3.105 45.938 15.586 1 95.88 170 SER A C 1
ATOM 1302 O O . SER A 1 170 ? -3.549 45.906 16.734 1 95.88 170 SER A O 1
ATOM 1304 N N . ILE A 1 171 ? -1.959 45.438 15.219 1 96.19 171 ILE A N 1
ATOM 1305 C CA . ILE A 1 171 ? -1.13 44.812 16.25 1 96.19 171 ILE A CA 1
ATOM 1306 C C . ILE A 1 171 ? -0.043 45.812 16.688 1 96.19 171 ILE A C 1
ATOM 1308 O O . ILE A 1 171 ? 0.822 45.438 17.5 1 96.19 171 ILE A O 1
ATOM 1312 N N . GLU A 1 172 ? -0.114 47 16.156 1 97.56 172 GLU A N 1
ATOM 1313 C CA . GLU A 1 172 ? 0.854 48 16.547 1 97.56 172 GLU A CA 1
ATOM 1314 C C . GLU A 1 172 ? 0.854 48.219 18.062 1 97.56 172 GLU A C 1
ATOM 1316 O O . GLU A 1 172 ? -0.204 48.375 18.672 1 97.56 172 GLU A O 1
ATOM 1321 N N . GLY A 1 173 ? 1.995 48.125 18.562 1 97.69 173 GLY A N 1
ATOM 1322 C CA . GLY A 1 173 ? 2.16 48.375 19.984 1 97.69 173 GLY A CA 1
ATOM 1323 C C . GLY A 1 173 ? 1.888 47.156 20.859 1 97.69 173 GLY A C 1
ATOM 1324 O O . GLY A 1 173 ? 2.174 47.188 22.062 1 97.69 173 GLY A O 1
ATOM 1325 N N . LEU A 1 174 ? 1.341 46.156 20.312 1 97.88 174 LEU A N 1
ATOM 1326 C CA . LEU A 1 174 ? 1.076 44.938 21.078 1 97.88 174 LEU A CA 1
ATOM 1327 C C . LEU A 1 174 ? 2.373 44.219 21.406 1 97.88 174 LEU A C 1
ATOM 1329 O O . LEU A 1 174 ? 3.316 44.219 20.609 1 97.88 174 LEU A O 1
ATOM 1333 N N . HIS A 1 175 ? 2.387 43.625 22.562 1 98.75 175 HIS A N 1
ATOM 1334 C CA . HIS A 1 175 ? 3.531 42.844 23 1 98.75 175 HIS A CA 1
ATOM 1335 C C . HIS A 1 175 ? 3.307 41.344 22.719 1 98.75 175 HIS A C 1
ATOM 1337 O O . HIS A 1 175 ? 2.34 40.781 23.203 1 98.75 175 HIS A O 1
ATOM 1343 N N . VAL A 1 176 ? 4.172 40.812 21.891 1 98.81 176 VAL A N 1
ATOM 1344 C CA . VAL A 1 176 ? 4.094 39.406 21.531 1 98.81 176 VAL A CA 1
ATOM 1345 C C . VAL A 1 176 ? 5.34 38.688 22.031 1 98.81 176 VAL A C 1
ATOM 1347 O O . VAL A 1 176 ? 6.465 39.062 21.703 1 98.81 176 VAL A O 1
ATOM 1350 N N . ALA A 1 177 ? 5.168 37.656 22.859 1 98.88 177 ALA A N 1
ATOM 1351 C CA . ALA A 1 177 ? 6.254 36.781 23.281 1 98.88 177 ALA A CA 1
ATOM 1352 C C . ALA A 1 177 ? 6.355 35.562 22.375 1 98.88 177 ALA A C 1
ATOM 1354 O O . ALA A 1 177 ? 5.379 34.812 22.219 1 98.88 177 ALA A O 1
ATOM 1355 N N . VAL A 1 178 ? 7.512 35.312 21.797 1 98.81 178 VAL A N 1
ATOM 1356 C CA . VAL A 1 178 ? 7.684 34.25 20.812 1 98.81 178 VAL A CA 1
ATOM 1357 C C . VAL A 1 178 ? 8.711 33.25 21.328 1 98.81 178 VAL A C 1
ATOM 1359 O O . VAL A 1 178 ? 9.867 33.594 21.562 1 98.81 178 VAL A O 1
ATOM 1362 N N . GLN A 1 179 ? 8.234 32.031 21.562 1 98.5 179 GLN A N 1
ATOM 1363 C CA . GLN A 1 179 ? 9.141 30.953 21.922 1 98.5 179 GLN A CA 1
ATOM 1364 C C . GLN A 1 179 ? 9.641 30.219 20.672 1 98.5 179 GLN A C 1
ATOM 1366 O O . GLN A 1 179 ? 8.875 29.516 20.016 1 98.5 179 GLN A O 1
ATOM 1371 N N . GLY A 1 180 ? 10.906 30.328 20.391 1 97.94 180 GLY A N 1
ATOM 1372 C CA . GLY A 1 180 ? 11.469 29.734 19.188 1 97.94 180 GLY A CA 1
ATOM 1373 C C . GLY A 1 180 ? 11.57 30.719 18.031 1 97.94 180 GLY A C 1
ATOM 1374 O O . GLY A 1 180 ? 10.555 31.172 17.5 1 97.94 180 GLY A O 1
ATOM 1375 N N . VAL A 1 181 ? 12.805 31.047 17.625 1 97.75 181 VAL A N 1
ATOM 1376 C CA . VAL A 1 181 ? 13.016 31.984 16.531 1 97.75 181 VAL A CA 1
ATOM 1377 C C . VAL A 1 181 ? 13.875 31.328 15.453 1 97.75 181 VAL A C 1
ATOM 1379 O O . VAL A 1 181 ? 14.859 31.922 15 1 97.75 181 VAL A O 1
ATOM 1382 N N . GLY A 1 182 ? 13.445 30.094 15.242 1 94 182 GLY A N 1
ATOM 1383 C CA . GLY A 1 182 ? 14.016 29.422 14.086 1 94 182 GLY A CA 1
ATOM 1384 C C . GLY A 1 182 ? 13.492 29.969 12.766 1 94 182 GLY A C 1
ATOM 1385 O O . GLY A 1 182 ? 13.266 31.172 12.633 1 94 182 GLY A O 1
ATOM 1386 N N . HIS A 1 183 ? 13.266 29.109 11.734 1 90.25 183 HIS A N 1
ATOM 1387 C CA . HIS A 1 183 ? 12.883 29.562 10.406 1 90.25 183 HIS A CA 1
ATOM 1388 C C . HIS A 1 183 ? 11.531 30.266 10.43 1 90.25 183 HIS A C 1
ATOM 1390 O O . HIS A 1 183 ? 11.445 31.453 10.141 1 90.25 183 HIS A O 1
ATOM 1396 N N . VAL A 1 184 ? 10.578 29.547 10.93 1 95.88 184 VAL A N 1
ATOM 1397 C CA . VAL A 1 184 ? 9.242 30.141 10.922 1 95.88 184 VAL A CA 1
ATOM 1398 C C . VAL A 1 184 ? 9.148 31.234 11.977 1 95.88 184 VAL A C 1
ATOM 1400 O O . VAL A 1 184 ? 8.602 32.312 11.711 1 95.88 184 VAL A O 1
ATOM 1403 N N . GLY A 1 185 ? 9.695 30.938 13.156 1 97.88 185 GLY A N 1
ATOM 1404 C CA . GLY A 1 185 ? 9.641 31.906 14.242 1 97.88 185 GLY A CA 1
ATOM 1405 C C . GLY A 1 185 ? 10.281 33.219 13.883 1 97.88 185 GLY A C 1
ATOM 1406 O O . GLY A 1 185 ? 9.766 34.281 14.234 1 97.88 185 GLY A O 1
ATOM 1407 N N . TYR A 1 186 ? 11.391 33.156 13.219 1 97.81 186 TYR A N 1
ATOM 1408 C CA . TYR A 1 186 ? 12.078 34.375 12.828 1 97.81 186 TYR A CA 1
ATOM 1409 C C . TYR A 1 186 ? 11.242 35.188 11.852 1 97.81 186 TYR A C 1
ATOM 1411 O O . TYR A 1 186 ? 11.117 36.406 11.984 1 97.81 186 TYR A O 1
ATOM 1419 N N . TRP A 1 187 ? 10.688 34.531 10.859 1 97.62 187 TRP A N 1
ATOM 1420 C CA . TRP A 1 187 ? 9.852 35.219 9.883 1 97.62 187 TRP A CA 1
ATOM 1421 C C . TRP A 1 187 ? 8.625 35.812 10.555 1 97.62 187 TRP A C 1
ATOM 1423 O O . TRP A 1 187 ? 8.18 36.906 10.18 1 97.62 187 TRP A O 1
ATOM 1433 N N . LEU A 1 188 ? 8.078 35.125 11.5 1 98.62 188 LEU A N 1
ATOM 1434 C CA . LEU A 1 188 ? 6.953 35.656 12.258 1 98.62 188 LEU A CA 1
ATOM 1435 C C . LEU A 1 188 ? 7.348 36.938 12.992 1 98.62 188 LEU A C 1
ATOM 1437 O O . LEU A 1 188 ? 6.652 37.938 12.898 1 98.62 188 LEU A O 1
ATOM 1441 N N . CYS A 1 189 ? 8.5 36.875 13.656 1 98.69 189 CYS A N 1
ATOM 1442 C CA . CYS A 1 189 ? 8.992 38.062 14.383 1 98.69 189 CYS A CA 1
ATOM 1443 C C . CYS A 1 189 ? 9.188 39.219 13.445 1 98.69 189 CYS A C 1
ATOM 1445 O O . CYS A 1 189 ? 8.82 40.375 13.773 1 98.69 189 CYS A O 1
ATOM 1447 N N . LYS A 1 190 ? 9.742 38.938 12.328 1 98.56 190 LYS A N 1
ATOM 1448 C CA . LYS A 1 190 ? 9.992 39.969 11.359 1 98.56 190 LYS A CA 1
ATOM 1449 C C . LYS A 1 190 ? 8.688 40.625 10.914 1 98.56 190 LYS A C 1
ATOM 1451 O O . LYS A 1 190 ? 8.578 41.875 10.891 1 98.56 190 LYS A O 1
ATOM 1456 N N . GLN A 1 191 ? 7.719 39.844 10.594 1 98.44 191 GLN A N 1
ATOM 1457 C CA . GLN A 1 191 ? 6.43 40.344 10.133 1 98.44 191 GLN A CA 1
ATOM 1458 C C . GLN A 1 191 ? 5.73 41.156 11.234 1 98.44 191 GLN A C 1
ATOM 1460 O O . GLN A 1 191 ? 5.125 42.188 10.961 1 98.44 191 GLN A O 1
ATOM 1465 N N . LEU A 1 192 ? 5.797 40.688 12.43 1 98.62 192 LEU A N 1
ATOM 1466 C CA . LEU A 1 192 ? 5.195 41.375 13.57 1 98.62 192 LEU A CA 1
ATOM 1467 C C . LEU A 1 192 ? 5.898 42.719 13.836 1 98.62 192 LEU A C 1
ATOM 1469 O O . LEU A 1 192 ? 5.246 43.719 14.094 1 98.62 192 LEU A O 1
ATOM 1473 N N . HIS A 1 193 ? 7.207 42.656 13.789 1 98.56 193 HIS A N 1
ATOM 1474 C CA . HIS A 1 193 ? 8.016 43.844 13.984 1 98.56 193 HIS A CA 1
ATOM 1475 C C . HIS A 1 193 ? 7.664 44.906 12.953 1 98.56 193 HIS A C 1
ATOM 1477 O O . HIS A 1 193 ? 7.492 46.094 13.297 1 98.56 193 HIS A O 1
ATOM 1483 N N . ASP A 1 194 ? 7.57 44.5 11.75 1 98.19 194 ASP A N 1
ATOM 1484 C CA . ASP A 1 194 ? 7.27 45.406 10.648 1 98.19 194 ASP A CA 1
ATOM 1485 C C . ASP A 1 194 ? 5.922 46.094 10.859 1 98.19 194 ASP A C 1
ATOM 1487 O O . ASP A 1 194 ? 5.699 47.219 10.359 1 98.19 194 ASP A O 1
ATOM 1491 N N . LEU A 1 195 ? 5.062 45.5 11.617 1 98 195 LEU A N 1
ATOM 1492 C CA . LEU A 1 195 ? 3.73 46.031 11.859 1 98 195 LEU A CA 1
ATOM 1493 C C . LEU A 1 195 ? 3.684 46.781 13.188 1 98 195 LEU A C 1
ATOM 1495 O O . LEU A 1 195 ? 2.617 47.25 13.609 1 98 195 LEU A O 1
ATOM 1499 N N . GLY A 1 196 ? 4.797 46.812 13.883 1 98.19 196 GLY A N 1
ATOM 1500 C CA . GLY A 1 196 ? 4.922 47.688 15.031 1 98.19 196 GLY A CA 1
ATOM 1501 C C . GLY A 1 196 ? 4.727 46.969 16.359 1 98.19 196 GLY A C 1
ATOM 1502 O O . GLY A 1 196 ? 4.582 47.594 17.391 1 98.19 196 GLY A O 1
ATOM 1503 N N . ALA A 1 197 ? 4.766 45.688 16.344 1 98.5 197 ALA A N 1
ATOM 1504 C CA . ALA A 1 197 ? 4.625 44.938 17.594 1 98.5 197 ALA A CA 1
ATOM 1505 C C . ALA A 1 197 ? 5.926 44.969 18.391 1 98.5 197 ALA A C 1
ATOM 1507 O O . ALA A 1 197 ? 7.012 45.062 17.812 1 98.5 197 ALA A O 1
ATOM 1508 N N . LYS A 1 198 ? 5.789 44.938 19.688 1 98.62 198 LYS A N 1
ATOM 1509 C CA . LYS A 1 198 ? 6.922 44.688 20.578 1 98.62 198 LYS A CA 1
ATOM 1510 C C . LYS A 1 198 ? 7.164 43.188 20.75 1 98.62 198 LYS A C 1
ATOM 1512 O O . LYS A 1 198 ? 6.219 42.406 20.875 1 98.62 198 LYS A O 1
ATOM 1517 N N . LEU A 1 199 ? 8.477 42.844 20.703 1 98.81 199 LEU A N 1
ATOM 1518 C CA . LEU A 1 199 ? 8.773 41.406 20.703 1 98.81 199 LEU A CA 1
ATOM 1519 C C . LEU A 1 199 ? 9.648 41.031 21.891 1 98.81 199 LEU A C 1
ATOM 1521 O O . LEU A 1 199 ? 10.586 41.75 22.234 1 98.81 199 LEU A O 1
ATOM 1525 N N . THR A 1 200 ? 9.336 39.969 22.594 1 98.88 200 THR A N 1
ATOM 1526 C CA . THR A 1 200 ? 10.203 39.219 23.484 1 98.88 200 THR A CA 1
ATOM 1527 C C . THR A 1 200 ? 10.391 37.781 22.969 1 98.88 200 THR A C 1
ATOM 1529 O O . THR A 1 200 ? 9.422 37.125 22.609 1 98.88 200 THR A O 1
ATOM 1532 N N . VAL A 1 201 ? 11.656 37.344 22.891 1 98.81 201 VAL A N 1
ATOM 1533 C CA . VAL A 1 201 ? 11.891 36.062 22.266 1 98.81 201 VAL A CA 1
ATOM 1534 C C . VAL A 1 201 ? 12.773 35.188 23.172 1 98.81 201 VAL A C 1
ATOM 1536 O O . VAL A 1 201 ? 13.492 35.719 24.031 1 98.81 201 VAL A O 1
ATOM 1539 N N . ALA A 1 202 ? 12.641 33.938 23.078 1 98.38 202 ALA A N 1
ATOM 1540 C CA . ALA A 1 202 ? 13.539 32.938 23.641 1 98.38 202 ALA A CA 1
ATOM 1541 C C . ALA A 1 202 ? 13.805 31.812 22.656 1 98.38 202 ALA A C 1
ATOM 1543 O O . ALA A 1 202 ? 12.906 31.406 21.906 1 98.38 202 ALA A O 1
ATOM 1544 N N . ASP A 1 203 ? 14.969 31.359 22.578 1 97.94 203 ASP A N 1
ATOM 1545 C CA . ASP A 1 203 ? 15.359 30.234 21.734 1 97.94 203 ASP A CA 1
ATOM 1546 C C . ASP A 1 203 ? 16.438 29.391 22.422 1 97.94 203 ASP A C 1
ATOM 1548 O O . ASP A 1 203 ? 17.266 29.938 23.172 1 97.94 203 ASP A O 1
ATOM 1552 N N . ILE A 1 204 ? 16.422 28.156 22.172 1 96 204 ILE A N 1
ATOM 1553 C CA . ILE A 1 204 ? 17.422 27.266 22.75 1 96 204 ILE A CA 1
ATOM 1554 C C . ILE A 1 204 ? 18.797 27.609 22.203 1 96 204 ILE A C 1
ATOM 1556 O O . ILE A 1 204 ? 19.812 27.391 22.859 1 96 204 ILE A O 1
ATOM 1560 N N . ASP A 1 205 ? 18.859 28.047 20.984 1 96.56 205 ASP A N 1
ATOM 1561 C CA . ASP A 1 205 ? 20.078 28.547 20.359 1 96.56 205 ASP A CA 1
ATOM 1562 C C . ASP A 1 205 ? 20.266 30.047 20.625 1 96.56 205 ASP A C 1
ATOM 1564 O O . ASP A 1 205 ? 19.594 30.875 20 1 96.56 205 ASP A O 1
ATOM 1568 N N . PRO A 1 206 ? 21.188 30.375 21.359 1 95.5 206 PRO A N 1
ATOM 1569 C CA . PRO A 1 206 ? 21.359 31.797 21.719 1 95.5 206 PRO A CA 1
ATOM 1570 C C . PRO A 1 206 ? 21.672 32.688 20.5 1 95.5 206 PRO A C 1
ATOM 1572 O O . PRO A 1 206 ? 21.312 33.844 20.484 1 95.5 206 PRO A O 1
ATOM 1575 N N . LEU A 1 207 ? 22.219 32.062 19.547 1 97.25 207 LEU A N 1
ATOM 1576 C CA . LEU A 1 207 ? 22.594 32.844 18.375 1 97.25 207 LEU A CA 1
ATOM 1577 C C . LEU A 1 207 ? 21.344 33.281 17.609 1 97.25 207 LEU A C 1
ATOM 1579 O O . LEU A 1 207 ? 21.312 34.344 17.016 1 97.25 207 LEU A O 1
ATOM 1583 N N . LYS A 1 208 ? 20.344 32.5 17.609 1 97.31 208 LYS A N 1
ATOM 1584 C CA . LYS A 1 208 ? 19.094 32.812 16.938 1 97.31 208 LYS A CA 1
ATOM 1585 C C . LYS A 1 208 ? 18.344 33.938 17.672 1 97.31 208 LYS A C 1
ATOM 1587 O O . LYS A 1 208 ? 17.797 34.844 17.062 1 97.31 208 LYS A O 1
ATOM 1592 N N . ALA A 1 209 ? 18.344 33.812 18.969 1 97.25 209 ALA A N 1
ATOM 1593 C CA . ALA A 1 209 ? 17.719 34.875 19.781 1 97.25 209 ALA A CA 1
ATOM 1594 C C . ALA A 1 209 ? 18.438 36.188 19.625 1 97.25 209 ALA A C 1
ATOM 1596 O O . ALA A 1 209 ? 17.781 37.25 19.531 1 97.25 209 ALA A O 1
ATOM 1597 N N . GLU A 1 210 ? 19.734 36.094 19.594 1 97.06 210 GLU A N 1
ATOM 1598 C CA . GLU A 1 210 ? 20.547 37.312 19.422 1 97.06 210 GLU A CA 1
ATOM 1599 C C . GLU A 1 210 ? 20.297 37.938 18.062 1 97.06 210 GLU A C 1
ATOM 1601 O O . GLU A 1 210 ? 20.297 39.188 17.953 1 97.06 210 GLU A O 1
ATOM 1606 N N . ARG A 1 211 ? 20.188 37.125 17.109 1 97.94 211 ARG A N 1
ATOM 1607 C CA . ARG A 1 211 ? 19.875 37.656 15.789 1 97.94 211 ARG A CA 1
ATOM 1608 C C . ARG A 1 211 ? 18.578 38.469 15.805 1 97.94 211 ARG A C 1
ATOM 1610 O O . ARG A 1 211 ? 18.5 39.531 15.227 1 97.94 211 ARG A O 1
ATOM 1617 N N . ALA A 1 212 ? 17.547 37.906 16.422 1 97.94 212 ALA A N 1
ATOM 1618 C CA . ALA A 1 212 ? 16.266 38.594 16.516 1 97.94 212 ALA A CA 1
ATOM 1619 C C . ALA A 1 212 ? 16.391 39.906 17.266 1 97.94 212 ALA A C 1
ATOM 1621 O O . ALA A 1 212 ? 15.727 40.875 16.938 1 97.94 212 ALA A O 1
ATOM 1622 N N . HIS A 1 213 ? 17.219 39.906 18.266 1 98.06 213 HIS A N 1
ATOM 1623 C CA . HIS A 1 213 ? 17.469 41.156 19.016 1 98.06 213 HIS A CA 1
ATOM 1624 C C . HIS A 1 213 ? 18.141 42.188 18.125 1 98.06 213 HIS A C 1
ATOM 1626 O O . HIS A 1 213 ? 17.688 43.344 18.047 1 98.06 213 HIS A O 1
ATOM 1632 N N . ARG A 1 214 ? 19.156 41.75 17.484 1 98.38 214 ARG A N 1
ATOM 1633 C CA . ARG A 1 214 ? 19.984 42.656 16.688 1 98.38 214 ARG A CA 1
ATOM 1634 C C . ARG A 1 214 ? 19.203 43.219 15.5 1 98.38 214 ARG A C 1
ATOM 1636 O O . ARG A 1 214 ? 19.281 44.406 15.195 1 98.38 214 ARG A O 1
ATOM 1643 N N . GLU A 1 215 ? 18.469 42.375 14.898 1 98.19 215 GLU A N 1
ATOM 1644 C CA . GLU A 1 215 ? 17.859 42.75 13.625 1 98.19 215 GLU A CA 1
ATOM 1645 C C . GLU A 1 215 ? 16.453 43.312 13.812 1 98.19 215 GLU A C 1
ATOM 1647 O O . GLU A 1 215 ? 15.992 44.125 13.016 1 98.19 215 GLU A O 1
ATOM 1652 N N . LEU A 1 216 ? 15.789 42.938 14.906 1 98.25 216 LEU A N 1
ATOM 1653 C CA . LEU A 1 216 ? 14.383 43.25 15.031 1 98.25 216 LEU A CA 1
ATOM 1654 C C . LEU A 1 216 ? 14.109 44 16.344 1 98.25 216 LEU A C 1
ATOM 1656 O O . LEU A 1 216 ? 12.984 44.406 16.609 1 98.25 216 LEU A O 1
ATOM 1660 N N . GLY A 1 217 ? 15.086 44.094 17.219 1 97.88 217 GLY A N 1
ATOM 1661 C CA . GLY A 1 217 ? 14.93 44.812 18.484 1 97.88 217 GLY A CA 1
ATOM 1662 C C . GLY A 1 217 ? 14.172 44 19.531 1 97.88 217 GLY A C 1
ATOM 1663 O O . GLY A 1 217 ? 13.641 44.562 20.484 1 97.88 217 GLY A O 1
ATOM 1664 N N . ALA A 1 218 ? 14.086 42.75 19.344 1 98.56 218 ALA A N 1
ATOM 1665 C CA . ALA A 1 218 ? 13.359 41.906 20.281 1 98.56 218 ALA A CA 1
ATOM 1666 C C . ALA A 1 218 ? 14.102 41.812 21.609 1 98.56 218 ALA A C 1
ATOM 1668 O O . ALA A 1 218 ? 15.328 41.719 21.641 1 98.56 218 ALA A O 1
ATOM 1669 N N . GLU A 1 219 ? 13.414 41.875 22.656 1 98.69 219 GLU A N 1
ATOM 1670 C CA . GLU A 1 219 ? 13.992 41.531 23.953 1 98.69 219 GLU A CA 1
ATOM 1671 C C . GLU A 1 219 ? 14.211 40.031 24.094 1 98.69 219 GLU A C 1
ATOM 1673 O O . GLU A 1 219 ? 13.328 39.25 23.766 1 98.69 219 GLU A O 1
ATOM 1678 N N . VAL A 1 220 ? 15.422 39.625 24.547 1 98.62 220 VAL A N 1
ATOM 1679 C CA . VAL A 1 220 ? 15.742 38.219 24.703 1 98.62 220 VAL A CA 1
ATOM 1680 C C . VAL A 1 220 ? 15.602 37.812 26.156 1 98.62 220 VAL A C 1
ATOM 1682 O O . VAL A 1 220 ? 16.125 38.469 27.047 1 98.62 220 VAL A O 1
ATOM 1685 N N . VAL A 1 221 ? 14.875 36.75 26.406 1 98.31 221 VAL A N 1
ATOM 1686 C CA . VAL A 1 221 ? 14.766 36.188 27.766 1 98.31 221 VAL A CA 1
ATOM 1687 C C . VAL A 1 221 ? 15.18 34.719 27.766 1 98.31 221 VAL A C 1
ATOM 1689 O O . VAL A 1 221 ? 15.219 34.094 26.703 1 98.31 221 VAL A O 1
ATOM 1692 N N . PRO A 1 222 ? 15.555 34.188 28.969 1 96.5 222 PRO A N 1
ATOM 1693 C CA . PRO A 1 222 ? 15.836 32.75 29.062 1 96.5 222 PRO A CA 1
ATOM 1694 C C . PRO A 1 222 ? 14.625 31.891 28.75 1 96.5 222 PRO A C 1
ATOM 1696 O O . PRO A 1 222 ? 13.484 32.344 28.891 1 96.5 222 PRO A O 1
ATOM 1699 N N . LEU A 1 223 ? 14.859 30.703 28.344 1 94.69 223 LEU A N 1
ATOM 1700 C CA . LEU A 1 223 ? 13.82 29.781 27.906 1 94.69 223 LEU A CA 1
ATOM 1701 C C . LEU A 1 223 ? 12.781 29.578 29.016 1 94.69 223 LEU A C 1
ATOM 1703 O O . LEU A 1 223 ? 11.586 29.469 28.734 1 94.69 223 LEU A O 1
ATOM 1707 N N . ASP A 1 224 ? 13.195 29.547 30.219 1 92.56 224 ASP A N 1
ATOM 1708 C CA . ASP A 1 224 ? 12.312 29.25 31.344 1 92.56 224 ASP A CA 1
ATOM 1709 C C . ASP A 1 224 ? 11.461 30.453 31.719 1 92.56 224 ASP A C 1
ATOM 1711 O O . ASP A 1 224 ? 10.523 30.344 32.5 1 92.56 224 ASP A O 1
ATOM 1715 N N . GLN A 1 225 ? 11.703 31.578 31.156 1 96.94 225 GLN A N 1
ATOM 1716 C CA . GLN A 1 225 ? 11 32.812 31.516 1 96.94 225 GLN A CA 1
ATOM 1717 C C . GLN A 1 225 ? 10.008 33.219 30.422 1 96.94 225 GLN A C 1
ATOM 1719 O O . GLN A 1 225 ? 9.156 34.062 30.656 1 96.94 225 GLN A O 1
ATOM 1724 N N . ILE A 1 226 ? 10.125 32.594 29.312 1 98.06 226 ILE A N 1
ATOM 1725 C CA . ILE A 1 226 ? 9.352 33.062 28.156 1 98.06 226 ILE A CA 1
ATOM 1726 C C . ILE A 1 226 ? 7.859 32.906 28.438 1 98.06 226 ILE A C 1
ATOM 1728 O O . ILE A 1 226 ? 7.055 33.719 27.969 1 98.06 226 ILE A O 1
ATOM 1732 N N . PHE A 1 227 ? 7.453 31.953 29.219 1 97.69 227 PHE A N 1
ATOM 1733 C CA . PHE A 1 227 ? 6.051 31.672 29.516 1 97.69 227 PHE A CA 1
ATOM 1734 C C . PHE A 1 227 ? 5.477 32.719 30.469 1 97.69 227 PHE A C 1
ATOM 1736 O O . PHE A 1 227 ? 4.266 32.938 30.469 1 97.69 227 PHE A O 1
ATOM 1743 N N . SER A 1 228 ? 6.312 33.375 31.203 1 97.69 228 SER A N 1
ATOM 1744 C CA . SER A 1 228 ? 5.852 34.281 32.25 1 97.69 228 SER A CA 1
ATOM 1745 C C . SER A 1 228 ? 5.941 35.75 31.781 1 97.69 228 SER A C 1
ATOM 1747 O O . SER A 1 228 ? 5.781 36.656 32.594 1 97.69 228 SER A O 1
ATOM 1749 N N . VAL A 1 229 ? 6.238 35.875 30.578 1 98.56 229 VAL A N 1
ATOM 1750 C CA . VAL A 1 229 ? 6.309 37.25 30.047 1 98.56 229 VAL A CA 1
ATOM 1751 C C . VAL A 1 229 ? 4.914 37.875 30.031 1 98.56 229 VAL A C 1
ATOM 1753 O O . VAL A 1 229 ? 3.953 37.25 29.578 1 98.56 229 VAL A O 1
ATOM 1756 N N . ASP A 1 230 ? 4.832 39.094 30.625 1 98.38 230 ASP A N 1
ATOM 1757 C CA . ASP A 1 230 ? 3.584 39.844 30.516 1 98.38 230 ASP A CA 1
ATOM 1758 C C . ASP A 1 230 ? 3.395 40.375 29.109 1 98.38 230 ASP A C 1
ATOM 1760 O O . ASP A 1 230 ? 4.094 41.312 28.688 1 98.38 230 ASP A O 1
ATOM 1764 N N . CYS A 1 231 ? 2.49 39.781 28.375 1 98.56 231 CYS A N 1
ATOM 1765 C CA . CYS A 1 231 ? 2.27 40.125 26.984 1 98.56 231 CYS A CA 1
ATOM 1766 C C . CYS A 1 231 ? 0.814 39.906 26.578 1 98.56 231 CYS A C 1
ATOM 1768 O O . CYS A 1 231 ? 0.04 39.312 27.359 1 98.56 231 CYS A O 1
ATOM 1770 N N . GLU A 1 232 ? 0.426 40.438 25.453 1 98.56 232 GLU A N 1
ATOM 1771 C CA . GLU A 1 232 ? -0.92 40.219 24.938 1 98.56 232 GLU A CA 1
ATOM 1772 C C . GLU A 1 232 ? -1.018 38.844 24.234 1 98.56 232 GLU A C 1
ATOM 1774 O O . GLU A 1 232 ? -2.053 38.188 24.312 1 98.56 232 GLU A O 1
ATOM 1779 N N . VAL A 1 233 ? 0.056 38.469 23.531 1 98.81 233 VAL A N 1
ATOM 1780 C CA . VAL A 1 233 ? 0.061 37.25 22.734 1 98.81 233 VAL A CA 1
ATOM 1781 C C . VAL A 1 233 ? 1.31 36.438 23.062 1 98.81 233 VAL A C 1
ATOM 1783 O O . VAL A 1 233 ? 2.426 36.938 23.031 1 98.81 233 VAL A O 1
ATOM 1786 N N . PHE A 1 234 ? 1.153 35.156 23.406 1 98.81 234 PHE A N 1
ATOM 1787 C CA . PHE A 1 234 ? 2.242 34.188 23.453 1 98.81 234 PHE A CA 1
ATOM 1788 C C . PHE A 1 234 ? 2.223 33.281 22.219 1 98.81 234 PHE A C 1
ATOM 1790 O O . PHE A 1 234 ? 1.187 32.719 21.875 1 98.81 234 PHE A O 1
ATOM 1797 N N . ALA A 1 235 ? 3.334 33.188 21.531 1 98.88 235 ALA A N 1
ATOM 1798 C CA . ALA A 1 235 ? 3.434 32.438 20.297 1 98.88 235 ALA A CA 1
ATOM 1799 C C . ALA A 1 235 ? 4.453 31.297 20.438 1 98.88 235 ALA A C 1
ATOM 1801 O O . ALA A 1 235 ? 5.648 31.5 20.219 1 98.88 235 ALA A O 1
ATOM 1802 N N . PRO A 1 236 ? 3.955 30.141 20.719 1 98.62 236 PRO A N 1
ATOM 1803 C CA . PRO A 1 236 ? 4.875 29 20.703 1 98.62 236 PRO A CA 1
ATOM 1804 C C . PRO A 1 236 ? 5.305 28.609 19.281 1 98.62 236 PRO A C 1
ATOM 1806 O O . PRO A 1 236 ? 4.469 28.219 18.469 1 98.62 236 PRO A O 1
ATOM 1809 N N . CYS A 1 237 ? 6.531 28.641 18.953 1 97.94 237 CYS A N 1
ATOM 1810 C CA . CYS A 1 237 ? 7.035 28.375 17.609 1 97.94 237 CYS A CA 1
ATOM 1811 C C . CYS A 1 237 ? 8.203 27.391 17.656 1 97.94 237 CYS A C 1
ATOM 1813 O O . CYS A 1 237 ? 8.906 27.219 16.656 1 97.94 237 CYS A O 1
ATOM 1815 N N . ALA A 1 238 ? 8.414 26.797 18.828 1 93.69 238 ALA A N 1
ATOM 1816 C CA . ALA A 1 238 ? 9.516 25.844 19 1 93.69 238 ALA A CA 1
ATOM 1817 C C . ALA A 1 238 ? 9.031 24.406 18.875 1 93.69 238 ALA A C 1
ATOM 1819 O O . ALA A 1 238 ? 8.391 24.047 17.891 1 93.69 238 ALA A O 1
ATOM 1820 N N . LEU A 1 239 ? 9.242 23.578 19.953 1 87.25 239 LEU A N 1
ATOM 1821 C CA . LEU A 1 239 ? 8.82 22.172 19.953 1 87.25 239 LEU A CA 1
ATOM 1822 C C . LEU A 1 239 ? 7.387 22.031 20.438 1 87.25 239 LEU A C 1
ATOM 1824 O O . LEU A 1 239 ? 6.82 22.969 21 1 87.25 239 LEU A O 1
ATOM 1828 N N . GLY A 1 240 ? 6.852 20.969 20.172 1 92.69 240 GLY A N 1
ATOM 1829 C CA . GLY A 1 240 ? 5.508 20.672 20.625 1 92.69 240 GLY A CA 1
ATOM 1830 C C . GLY A 1 240 ? 5.406 20.547 22.141 1 92.69 240 GLY A C 1
ATOM 1831 O O . GLY A 1 240 ? 6.41 20.672 22.844 1 92.69 240 GLY A O 1
ATOM 1832 N N . SER A 1 241 ? 4.211 20.547 22.594 1 96 241 SER A N 1
ATOM 1833 C CA . SER A 1 241 ? 3.859 20.297 24 1 96 241 SER A CA 1
ATOM 1834 C C . SER A 1 241 ? 4.289 21.469 24.891 1 96 241 SER A C 1
ATOM 1836 O O . SER A 1 241 ? 4.566 21.266 26.078 1 96 241 SER A O 1
ATOM 1838 N N . ALA A 1 242 ? 4.422 22.578 24.266 1 96.31 242 ALA A N 1
ATOM 1839 C CA . ALA A 1 242 ? 4.805 23.766 25.016 1 96.31 242 ALA A CA 1
ATOM 1840 C C . ALA A 1 242 ? 3.734 24.109 26.047 1 96.31 242 ALA A C 1
ATOM 1842 O O . ALA A 1 242 ? 4.039 24.703 27.094 1 96.31 242 ALA A O 1
ATOM 1843 N N . LEU A 1 243 ? 2.471 23.844 25.75 1 98.31 243 LEU A N 1
ATOM 1844 C CA . LEU A 1 243 ? 1.352 24.125 26.641 1 98.31 243 LEU A CA 1
ATOM 1845 C C . LEU A 1 243 ? 1.006 22.891 27.469 1 98.31 243 LEU A C 1
ATOM 1847 O O . LEU A 1 243 ? 0.474 21.906 26.953 1 98.31 243 LEU A O 1
ATOM 1851 N N . ASN A 1 244 ? 1.336 22.969 28.688 1 98.12 244 ASN A N 1
ATOM 1852 C CA . ASN A 1 244 ? 1.195 21.828 29.594 1 98.12 244 ASN A CA 1
ATOM 1853 C C . ASN A 1 244 ? 0.885 22.297 31.016 1 98.12 244 ASN A C 1
ATOM 1855 O O . ASN A 1 244 ? 0.627 23.469 31.25 1 98.12 244 ASN A O 1
ATOM 1859 N N . ASP A 1 245 ? 0.972 21.344 32 1 98.06 245 ASP A N 1
ATOM 1860 C CA . ASP A 1 245 ? 0.577 21.609 33.375 1 98.06 245 ASP A CA 1
ATOM 1861 C C . ASP A 1 245 ? 1.521 22.609 34.062 1 98.06 245 ASP A C 1
ATOM 1863 O O . ASP A 1 245 ? 1.131 23.312 34.969 1 98.06 245 ASP A O 1
ATOM 1867 N N . ASP A 1 246 ? 2.684 22.672 33.562 1 97.69 246 ASP A N 1
ATOM 1868 C CA . ASP A 1 246 ? 3.678 23.562 34.156 1 97.69 246 ASP A CA 1
ATOM 1869 C C . ASP A 1 246 ? 3.629 24.953 33.531 1 97.69 246 ASP A C 1
ATOM 1871 O O . ASP A 1 246 ? 3.742 25.953 34.219 1 97.69 246 ASP A O 1
ATOM 1875 N N . SER A 1 247 ? 3.438 24.984 32.25 1 98.12 247 SER A N 1
ATOM 1876 C CA . SER A 1 247 ? 3.57 26.25 31.516 1 98.12 247 SER A CA 1
ATOM 1877 C C . SER A 1 247 ? 2.277 27.062 31.578 1 98.12 247 SER A C 1
ATOM 1879 O O . SER A 1 247 ? 2.312 28.281 31.719 1 98.12 247 SER A O 1
ATOM 1881 N N . ILE A 1 248 ? 1.146 26.5 31.469 1 98.44 248 ILE A N 1
ATOM 1882 C CA . ILE A 1 248 ? -0.136 27.188 31.312 1 98.44 248 ILE A CA 1
ATOM 1883 C C . ILE A 1 248 ? -0.389 28.094 32.531 1 98.44 248 ILE A C 1
ATOM 1885 O O . ILE A 1 248 ? -0.764 29.25 32.375 1 98.44 248 ILE A O 1
ATOM 1889 N N . PRO A 1 249 ? -0.076 27.625 33.75 1 98.12 249 PRO A N 1
ATOM 1890 C CA . PRO A 1 249 ? -0.321 28.5 34.906 1 98.12 249 PRO A CA 1
ATOM 1891 C C . PRO A 1 249 ? 0.583 29.734 34.906 1 98.12 249 PRO A C 1
ATOM 1893 O O . PRO A 1 249 ? 0.283 30.719 35.594 1 98.12 249 PRO A O 1
ATOM 1896 N N . LYS A 1 250 ? 1.633 29.688 34.156 1 98.31 250 LYS A N 1
ATOM 1897 C CA . LYS A 1 250 ? 2.602 30.781 34.156 1 98.31 250 LYS A CA 1
ATOM 1898 C C . LYS A 1 250 ? 2.219 31.859 33.156 1 98.31 250 LYS A C 1
ATOM 1900 O O . LYS A 1 250 ? 2.732 32.969 33.219 1 98.31 250 LYS A O 1
ATOM 1905 N N . LEU A 1 251 ? 1.399 31.5 32.25 1 98.5 251 LEU A N 1
ATOM 1906 C CA . LEU A 1 251 ? 1.054 32.406 31.156 1 98.5 251 LEU A CA 1
ATOM 1907 C C . LEU A 1 251 ? 0.364 33.656 31.703 1 98.5 251 LEU A C 1
ATOM 1909 O O . LEU A 1 251 ? -0.475 33.562 32.594 1 98.5 251 LEU A O 1
ATOM 1913 N N . LYS A 1 252 ? 0.731 34.812 31.188 1 98.19 252 LYS A N 1
ATOM 1914 C CA . LYS A 1 252 ? 0.131 36.094 31.562 1 98.19 252 LYS A CA 1
ATOM 1915 C C . LYS A 1 252 ? -0.512 36.781 30.359 1 98.19 252 LYS A C 1
ATOM 1917 O O . LYS A 1 252 ? -0.658 38 30.344 1 98.19 252 LYS A O 1
ATOM 1922 N N . CYS A 1 253 ? -0.829 36.031 29.422 1 98.25 253 CYS A N 1
ATOM 1923 C CA . CYS A 1 253 ? -1.423 36.562 28.188 1 98.25 253 CYS A CA 1
ATOM 1924 C C . CYS A 1 253 ? -2.877 36.094 28.062 1 98.25 253 CYS A C 1
ATOM 1926 O O . CYS A 1 253 ? -3.336 35.25 28.812 1 98.25 253 CYS A O 1
ATOM 1928 N N . LYS A 1 254 ? -3.59 36.75 27.109 1 98.44 254 LYS A N 1
ATOM 1929 C CA . LYS A 1 254 ? -4.969 36.344 26.828 1 98.44 254 LYS A CA 1
ATOM 1930 C C . LYS A 1 254 ? -5.07 35.594 25.516 1 98.44 254 LYS A C 1
ATOM 1932 O O . LYS A 1 254 ? -6.125 35.031 25.188 1 98.44 254 LYS A O 1
ATOM 1937 N N . ILE A 1 255 ? -3.984 35.531 24.75 1 98.81 255 ILE A N 1
ATOM 1938 C CA . ILE A 1 255 ? -3.979 34.844 23.453 1 98.81 255 ILE A CA 1
ATOM 1939 C C . ILE A 1 255 ? -2.756 33.938 23.344 1 98.81 255 ILE A C 1
ATOM 1941 O O . ILE A 1 255 ? -1.636 34.375 23.641 1 98.81 255 ILE A O 1
ATOM 1945 N N . VAL A 1 256 ? -2.965 32.719 22.984 1 98.88 256 VAL A N 1
ATOM 1946 C CA . VAL A 1 256 ? -1.903 31.812 22.547 1 98.88 256 VAL A CA 1
ATOM 1947 C C . VAL A 1 256 ? -2.064 31.5 21.062 1 98.88 256 VAL A C 1
ATOM 1949 O O . VAL A 1 256 ? -3.066 30.922 20.656 1 98.88 256 VAL A O 1
ATOM 1952 N N . ALA A 1 257 ? -1.179 31.875 20.266 1 98.81 257 ALA A N 1
ATOM 1953 C CA . ALA A 1 257 ? -1.204 31.734 18.812 1 98.81 257 ALA A CA 1
ATOM 1954 C C . ALA A 1 257 ? 0.208 31.609 18.25 1 98.81 257 ALA A C 1
ATOM 1956 O O . ALA A 1 257 ? 0.968 32.562 18.234 1 98.81 257 ALA A O 1
ATOM 1957 N N . GLY A 1 258 ? 0.561 30.422 17.859 1 98.25 258 GLY A N 1
ATOM 1958 C CA . GLY A 1 258 ? 1.922 30.203 17.391 1 98.25 258 GLY A CA 1
ATOM 1959 C C . GLY A 1 258 ? 2.014 29.172 16.281 1 98.25 258 GLY A C 1
ATOM 1960 O O . GLY A 1 258 ? 0.994 28.75 15.734 1 98.25 258 GLY A O 1
ATOM 1961 N N . ALA A 1 259 ? 3.252 28.844 15.922 1 98 259 ALA A N 1
ATOM 1962 C CA . ALA A 1 259 ? 3.498 28.078 14.695 1 98 259 ALA A CA 1
ATOM 1963 C C . ALA A 1 259 ? 3.791 26.625 15.016 1 98 259 ALA A C 1
ATOM 1965 O O . ALA A 1 259 ? 3.729 25.766 14.133 1 98 259 ALA A O 1
ATOM 1966 N N . ALA A 1 260 ? 4.109 26.312 16.266 1 96.69 260 ALA A N 1
ATOM 1967 C CA . ALA A 1 260 ? 4.539 24.953 16.609 1 96.69 260 ALA A CA 1
ATOM 1968 C C . ALA A 1 260 ? 3.422 23.953 16.359 1 96.69 260 ALA A C 1
ATOM 1970 O O . ALA A 1 260 ? 2.244 24.25 16.562 1 96.69 260 ALA A O 1
ATOM 1971 N N . ASN A 1 261 ? 3.822 22.797 15.867 1 92.69 261 ASN A N 1
ATOM 1972 C CA . ASN A 1 261 ? 2.875 21.688 15.789 1 92.69 261 ASN A CA 1
ATOM 1973 C C . ASN A 1 261 ? 2.66 21.047 17.156 1 92.69 261 ASN A C 1
ATOM 1975 O O . ASN A 1 261 ? 3.584 20.984 17.969 1 92.69 261 ASN A O 1
ATOM 1979 N N . ASN A 1 262 ? 1.452 20.609 17.422 1 93.94 262 ASN A N 1
ATOM 1980 C CA . ASN A 1 262 ? 1.147 19.875 18.641 1 93.94 262 ASN A CA 1
ATOM 1981 C C . ASN A 1 262 ? 1.518 20.688 19.891 1 93.94 262 ASN A C 1
ATOM 1983 O O . ASN A 1 262 ? 2.248 20.219 20.75 1 93.94 262 ASN A O 1
ATOM 1987 N N . GLN A 1 263 ? 1.011 21.812 19.938 1 97.62 263 GLN A N 1
ATOM 1988 C CA . GLN A 1 263 ? 1.355 22.766 21 1 97.62 263 GLN A CA 1
ATOM 1989 C C . GLN A 1 263 ? 0.843 22.281 22.344 1 97.62 263 GLN A C 1
ATOM 1991 O O . GLN A 1 263 ? 1.487 22.5 23.375 1 97.62 263 GLN A O 1
ATOM 1996 N N . LEU A 1 264 ? -0.336 21.672 22.359 1 98.06 264 LEU A N 1
ATOM 1997 C CA . LEU A 1 264 ? -0.916 21.125 23.578 1 98.06 264 LEU A CA 1
ATOM 1998 C C . LEU A 1 264 ? -0.254 19.797 23.938 1 98.06 264 LEU A C 1
ATOM 2000 O O . LEU A 1 264 ? -0.225 18.875 23.125 1 98.06 264 LEU A O 1
ATOM 2004 N N . ALA A 1 265 ? 0.201 19.719 25.109 1 97.25 265 ALA A N 1
ATOM 2005 C CA . ALA A 1 265 ? 0.762 18.453 25.547 1 97.25 265 ALA A CA 1
ATOM 2006 C C . ALA A 1 265 ? -0.315 17.375 25.609 1 97.25 265 ALA A C 1
ATOM 2008 O O . ALA A 1 265 ? -0.054 16.203 25.297 1 97.25 265 ALA A O 1
ATOM 2009 N N . GLU A 1 266 ? -1.379 17.703 26.125 1 96.62 266 GLU A N 1
ATOM 2010 C CA . GLU A 1 266 ? -2.6 16.906 26.141 1 96.62 266 GLU A CA 1
ATOM 2011 C C . GLU A 1 266 ? -3.807 17.719 25.703 1 96.62 266 GLU A C 1
ATOM 2013 O O . GLU A 1 266 ? -3.842 18.938 25.891 1 96.62 266 GLU A O 1
ATOM 2018 N N . THR A 1 267 ? -4.754 17 25.188 1 95.5 267 THR A N 1
ATOM 2019 C CA . THR A 1 267 ? -5.945 17.688 24.688 1 95.5 267 THR A CA 1
ATOM 2020 C C . THR A 1 267 ? -6.59 18.531 25.781 1 95.5 267 THR A C 1
ATOM 2022 O O . THR A 1 267 ? -7.098 19.625 25.516 1 95.5 267 THR A O 1
ATOM 2025 N N . ARG A 1 268 ? -6.566 18.062 26.969 1 97 268 ARG A N 1
ATOM 2026 C CA . ARG A 1 268 ? -7.211 18.719 28.094 1 97 268 ARG A CA 1
ATOM 2027 C C . ARG A 1 268 ? -6.582 20.078 28.359 1 97 268 ARG A C 1
ATOM 2029 O O . ARG A 1 268 ? -7.184 20.922 29.031 1 97 268 ARG A O 1
ATOM 2036 N N . HIS A 1 269 ? -5.387 20.25 27.844 1 98.5 269 HIS A N 1
ATOM 2037 C CA . HIS A 1 269 ? -4.73 21.547 28.047 1 98.5 269 HIS A CA 1
ATOM 2038 C C . HIS A 1 269 ? -5.441 22.641 27.266 1 98.5 269 HIS A C 1
ATOM 2040 O O . HIS A 1 269 ? -5.344 23.828 27.625 1 98.5 269 HIS A O 1
ATOM 2046 N N . GLY A 1 270 ? -6.191 22.297 26.219 1 98.25 270 GLY A N 1
ATOM 2047 C CA . GLY A 1 270 ? -7.078 23.25 25.562 1 98.25 270 GLY A CA 1
ATOM 2048 C C . GLY A 1 270 ? -8.195 23.75 26.469 1 98.25 270 GLY A C 1
ATOM 2049 O O . GLY A 1 270 ? -8.562 24.922 26.422 1 98.25 270 GLY A O 1
ATOM 2050 N N . ASP A 1 271 ? -8.695 22.828 27.25 1 98.31 271 ASP A N 1
ATOM 2051 C CA . ASP A 1 271 ? -9.711 23.203 28.234 1 98.31 271 ASP A CA 1
ATOM 2052 C C . ASP A 1 271 ? -9.133 24.109 29.312 1 98.31 271 ASP A C 1
ATOM 2054 O O . ASP A 1 271 ? -9.781 25.062 29.75 1 98.31 271 ASP A O 1
ATOM 2058 N N . ALA A 1 272 ? -7.957 23.719 29.719 1 98.44 272 ALA A N 1
ATOM 2059 C CA . ALA A 1 272 ? -7.293 24.516 30.75 1 98.44 272 ALA A CA 1
ATOM 2060 C C . ALA A 1 272 ? -7.117 25.969 30.297 1 98.44 272 ALA A C 1
ATOM 2062 O O . ALA A 1 272 ? -7.293 26.891 31.094 1 98.44 272 ALA A O 1
ATOM 2063 N N . LEU A 1 273 ? -6.734 26.156 29.062 1 98.69 273 LEU A N 1
ATOM 2064 C CA . LEU A 1 273 ? -6.574 27.5 28.516 1 98.69 273 LEU A CA 1
ATOM 2065 C C . LEU A 1 273 ? -7.906 28.25 28.516 1 98.69 273 LEU A C 1
ATOM 2067 O O . LEU A 1 273 ? -7.969 29.406 28.922 1 98.69 273 LEU A O 1
ATOM 2071 N N . MET A 1 274 ? -8.93 27.625 28.062 1 98.25 274 MET A N 1
ATOM 2072 C CA . MET A 1 274 ? -10.25 28.234 28.047 1 98.25 274 MET A CA 1
ATOM 2073 C C . MET A 1 274 ? -10.68 28.641 29.453 1 98.25 274 MET A C 1
ATOM 2075 O O . MET A 1 274 ? -11.211 29.734 29.656 1 98.25 274 MET A O 1
ATOM 2079 N N . HIS A 1 275 ? -10.469 27.766 30.406 1 97.81 275 HIS A N 1
ATOM 2080 C CA . HIS A 1 275 ? -10.859 28.031 31.797 1 97.81 275 HIS A CA 1
ATOM 2081 C C . HIS A 1 275 ? -10.125 29.234 32.344 1 97.81 275 HIS A C 1
ATOM 2083 O O . HIS A 1 275 ? -10.656 29.953 33.188 1 97.81 275 HIS A O 1
ATOM 2089 N N . ARG A 1 276 ? -8.992 29.5 31.859 1 98.19 276 ARG A N 1
ATOM 2090 C CA . ARG A 1 276 ? -8.195 30.641 32.312 1 98.19 276 ARG A CA 1
ATOM 2091 C C . ARG A 1 276 ? -8.547 31.891 31.531 1 98.19 276 ARG A C 1
ATOM 2093 O O . ARG A 1 276 ? -7.969 32.969 31.75 1 98.19 276 ARG A O 1
ATOM 2100 N N . GLY A 1 277 ? -9.43 31.703 30.594 1 97.94 277 GLY A N 1
ATOM 2101 C CA . GLY A 1 277 ? -9.844 32.844 29.781 1 97.94 277 GLY A CA 1
ATOM 2102 C C . GLY A 1 277 ? -8.852 33.188 28.672 1 97.94 277 GLY A C 1
ATOM 2103 O O . GLY A 1 277 ? -8.797 34.312 28.219 1 97.94 277 GLY A O 1
ATOM 2104 N N . ILE A 1 278 ? -8.031 32.25 28.328 1 98.75 278 ILE A N 1
ATOM 2105 C CA . ILE A 1 278 ? -7.035 32.469 27.297 1 98.75 278 ILE A CA 1
ATOM 2106 C C . ILE A 1 278 ? -7.543 31.891 25.969 1 98.75 278 ILE A C 1
ATOM 2108 O O . ILE A 1 278 ? -7.91 30.719 25.891 1 98.75 278 ILE A O 1
ATOM 2112 N N . LEU A 1 279 ? -7.602 32.688 24.906 1 98.88 279 LEU A N 1
ATOM 2113 C CA . LEU A 1 279 ? -7.961 32.219 23.578 1 98.88 279 LEU A CA 1
ATOM 2114 C C . LEU A 1 279 ? -6.797 31.469 22.922 1 98.88 279 LEU A C 1
ATOM 2116 O O . LEU A 1 279 ? -5.711 32.031 22.781 1 98.88 279 LEU A O 1
ATOM 2120 N N . TYR A 1 280 ? -7.031 30.266 22.578 1 98.88 280 TYR A N 1
ATOM 2121 C CA . TYR A 1 280 ? -6.035 29.422 21.938 1 98.88 280 TYR A CA 1
ATOM 2122 C C . TYR A 1 280 ? -6.344 29.266 20.453 1 98.88 280 TYR A C 1
ATOM 2124 O O . TYR A 1 280 ? -7.418 28.781 20.078 1 98.88 280 TYR A O 1
ATOM 2132 N N . ALA A 1 281 ? -5.438 29.734 19.609 1 98.88 281 ALA A N 1
ATOM 2133 C CA . ALA A 1 281 ? -5.562 29.438 18.188 1 98.88 281 ALA A CA 1
ATOM 2134 C C . ALA A 1 281 ? -5.051 28.031 17.859 1 98.88 281 ALA A C 1
ATOM 2136 O O . ALA A 1 281 ? -3.854 27.75 17.984 1 98.88 281 ALA A O 1
ATOM 2137 N N . PRO A 1 282 ? -5.926 27.156 17.484 1 98.62 282 PRO A N 1
ATOM 2138 C CA . PRO A 1 282 ? -5.488 25.781 17.219 1 98.62 282 PRO A CA 1
ATOM 2139 C C . PRO A 1 282 ? -4.312 25.703 16.25 1 98.62 282 PRO A C 1
ATOM 2141 O O . PRO A 1 282 ? -4.352 26.312 15.18 1 98.62 282 PRO A O 1
ATOM 2144 N N . ASP A 1 283 ? -3.322 24.938 16.594 1 97.88 283 ASP A N 1
ATOM 2145 C CA . ASP A 1 283 ? -2.035 24.984 15.914 1 97.88 283 ASP A CA 1
ATOM 2146 C C . ASP A 1 283 ? -2.172 24.547 14.461 1 97.88 283 ASP A C 1
ATOM 2148 O O . ASP A 1 283 ? -1.673 25.219 13.555 1 97.88 283 ASP A O 1
ATOM 2152 N N . TYR A 1 284 ? -2.949 23.484 14.156 1 97.38 284 TYR A N 1
ATOM 2153 C CA . TYR A 1 284 ? -2.959 22.984 12.781 1 97.38 284 TYR A CA 1
ATOM 2154 C C . TYR A 1 284 ? -3.701 23.953 11.867 1 97.38 284 TYR A C 1
ATOM 2156 O O . TYR A 1 284 ? -3.551 23.891 10.641 1 97.38 284 TYR A O 1
ATOM 2164 N N . ALA A 1 285 ? -4.52 24.812 12.43 1 98.5 285 ALA A N 1
ATOM 2165 C CA . ALA A 1 285 ? -5.234 25.828 11.648 1 98.5 285 ALA A CA 1
ATOM 2166 C C . ALA A 1 285 ? -4.352 27.047 11.391 1 98.5 285 ALA A C 1
ATOM 2168 O O . ALA A 1 285 ? -4.23 27.5 10.25 1 98.5 285 ALA A O 1
ATOM 2169 N N . ILE A 1 286 ? -3.734 27.484 12.422 1 98.62 286 ILE A N 1
ATOM 2170 C CA . ILE A 1 286 ? -3.053 28.781 12.328 1 98.62 286 ILE A CA 1
ATOM 2171 C C . ILE A 1 286 ? -1.73 28.609 11.586 1 98.62 286 ILE A C 1
ATOM 2173 O O . ILE A 1 286 ? -1.273 29.516 10.898 1 98.62 286 ILE A O 1
ATOM 2177 N N . ASN A 1 287 ? -1.096 27.453 11.711 1 97.56 287 ASN A N 1
ATOM 2178 C CA . ASN A 1 287 ? 0.208 27.281 11.078 1 97.56 287 ASN A CA 1
ATOM 2179 C C . ASN A 1 287 ? 0.093 26.562 9.742 1 97.56 287 ASN A C 1
ATOM 2181 O O . ASN A 1 287 ? 1.065 25.984 9.258 1 97.56 287 ASN A O 1
ATOM 2185 N N . ALA A 1 288 ? -1.039 26.625 9.078 1 97.69 288 ALA A N 1
ATOM 2186 C CA . ALA A 1 288 ? -1.327 25.891 7.855 1 97.69 288 ALA A CA 1
ATOM 2187 C C . ALA A 1 288 ? -0.795 26.625 6.629 1 97.69 288 ALA A C 1
ATOM 2189 O O . ALA A 1 288 ? -0.902 26.125 5.504 1 97.69 288 ALA A O 1
ATOM 2190 N N . GLY A 1 289 ? -0.261 27.797 6.805 1 96.94 289 GLY A N 1
ATOM 2191 C CA . GLY A 1 289 ? 0.158 28.625 5.684 1 96.94 289 GLY A CA 1
ATOM 2192 C C . GLY A 1 289 ? 1.121 27.922 4.75 1 96.94 289 GLY A C 1
ATOM 2193 O O . GLY A 1 289 ? 1.025 28.062 3.529 1 96.94 289 GLY A O 1
ATOM 2194 N N . GLY A 1 290 ? 2.055 27.234 5.359 1 94.31 290 GLY A N 1
ATOM 2195 C CA . GLY A 1 290 ? 3.004 26.484 4.547 1 94.31 290 GLY A CA 1
ATOM 2196 C C . GLY A 1 290 ? 2.344 25.453 3.654 1 94.31 290 GLY A C 1
ATOM 2197 O O . GLY A 1 290 ? 2.688 25.328 2.477 1 94.31 290 GLY A O 1
ATOM 2198 N N . LEU A 1 291 ? 1.438 24.703 4.172 1 94.12 291 LEU A N 1
ATOM 2199 C CA . LEU A 1 291 ? 0.71 23.703 3.402 1 94.12 291 LEU A CA 1
ATOM 2200 C C . LEU A 1 291 ? -0.094 24.359 2.281 1 94.12 291 LEU A C 1
ATOM 2202 O O . LEU A 1 291 ? -0.138 23.844 1.162 1 94.12 291 LEU A O 1
ATOM 2206 N N . VAL A 1 292 ? -0.764 25.453 2.639 1 95.19 292 VAL A N 1
ATOM 2207 C CA . VAL A 1 292 ? -1.559 26.188 1.65 1 95.19 292 VAL A CA 1
ATOM 2208 C C . VAL A 1 292 ? -0.674 26.594 0.474 1 95.19 292 VAL A C 1
ATOM 2210 O 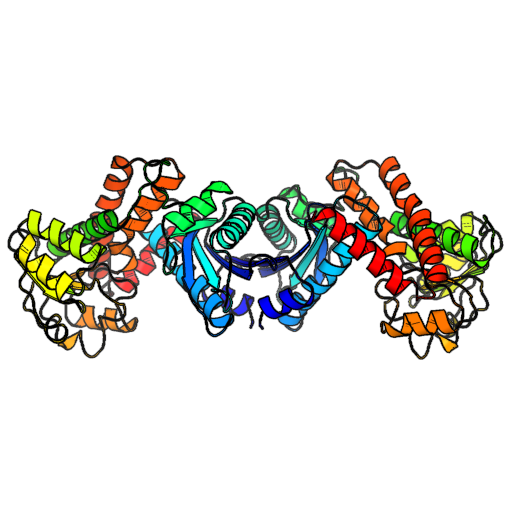O . VAL A 1 292 ? -1.063 26.438 -0.686 1 95.19 292 VAL A O 1
ATOM 2213 N N . ASN A 1 293 ? 0.494 27.031 0.822 1 93.88 293 ASN A N 1
ATOM 2214 C CA . ASN A 1 293 ? 1.443 27.453 -0.203 1 93.88 293 ASN A CA 1
ATOM 2215 C C . ASN A 1 293 ? 1.904 26.281 -1.058 1 93.88 293 ASN A C 1
ATOM 2217 O O . ASN A 1 293 ? 1.915 26.359 -2.287 1 93.88 293 ASN A O 1
ATOM 2221 N N . VAL A 1 294 ? 2.242 25.234 -0.447 1 91.44 294 VAL A N 1
ATOM 2222 C CA . VAL A 1 294 ? 2.775 24.047 -1.122 1 91.44 294 VAL A CA 1
ATOM 2223 C C . VAL A 1 294 ? 1.686 23.406 -1.971 1 91.44 294 VAL A C 1
ATOM 2225 O O . VAL A 1 294 ? 1.962 22.875 -3.049 1 91.44 294 VAL A O 1
ATOM 2228 N N . ALA A 1 295 ? 0.512 23.391 -1.49 1 91.94 295 ALA A N 1
ATOM 2229 C CA . ALA A 1 295 ? -0.62 22.812 -2.215 1 91.94 295 ALA A CA 1
ATOM 2230 C C . ALA A 1 295 ? -0.843 23.531 -3.541 1 91.94 295 ALA A C 1
ATOM 2232 O O . ALA A 1 295 ? -1.239 22.922 -4.531 1 91.94 295 ALA A O 1
ATOM 2233 N N . GLN A 1 296 ? -0.633 24.828 -3.537 1 89.5 296 GLN A N 1
ATOM 2234 C CA . GLN A 1 296 ? -0.807 25.609 -4.75 1 89.5 296 GLN A CA 1
ATOM 2235 C C . GLN A 1 296 ? 0.256 25.281 -5.789 1 89.5 296 GLN A C 1
ATOM 2237 O O . GLN A 1 296 ? 0.018 25.406 -6.992 1 89.5 296 GLN A O 1
ATOM 2242 N N . GLU A 1 297 ? 1.378 24.844 -5.316 1 87.88 297 GLU A N 1
ATOM 2243 C CA . GLU A 1 297 ? 2.482 24.484 -6.203 1 87.88 297 GLU A CA 1
ATOM 2244 C C . GLU A 1 297 ? 2.082 23.375 -7.172 1 87.88 297 GLU A C 1
ATOM 2246 O O . GLU A 1 297 ? 2.447 23.406 -8.352 1 87.88 297 GLU A O 1
ATOM 2251 N N . HIS A 1 298 ? 1.401 22.375 -6.723 1 81.69 298 HIS A N 1
ATOM 2252 C CA . HIS A 1 298 ? 1.059 21.188 -7.512 1 81.69 298 HIS A CA 1
ATOM 2253 C C . HIS A 1 298 ? 0.212 21.562 -8.727 1 81.69 298 HIS A C 1
ATOM 2255 O O . HIS A 1 298 ? 0.317 20.938 -9.781 1 81.69 298 HIS A O 1
ATOM 2261 N N . ALA A 1 299 ? -0.623 22.578 -8.594 1 79.12 299 ALA A N 1
ATOM 2262 C CA . ALA A 1 299 ? -1.503 23.031 -9.664 1 79.12 299 ALA A CA 1
ATOM 2263 C C . ALA A 1 299 ? -0.791 24.031 -10.578 1 79.12 299 ALA A C 1
ATOM 2265 O O . ALA A 1 299 ? -1.354 24.484 -11.578 1 79.12 299 ALA A O 1
ATOM 2266 N N . GLY A 1 300 ? 0.447 24.359 -10.461 1 84.5 300 GLY A N 1
ATOM 2267 C CA . GLY A 1 300 ? 1.151 25.469 -11.062 1 84.5 300 GLY A CA 1
ATOM 2268 C C . GLY A 1 300 ? 1.299 26.656 -10.133 1 84.5 300 GLY A C 1
ATOM 2269 O O . GLY A 1 300 ? 0.344 27.406 -9.914 1 84.5 300 GLY A O 1
ATOM 2270 N N . TYR A 1 301 ? 2.438 26.891 -9.688 1 87.69 301 TYR A N 1
ATOM 2271 C CA . TYR A 1 301 ? 2.67 27.812 -8.578 1 87.69 301 TYR A CA 1
ATOM 2272 C C . TYR A 1 301 ? 2.398 29.25 -8.984 1 87.69 301 TYR A C 1
ATOM 2274 O O . TYR A 1 301 ? 2.893 29.719 -10.023 1 87.69 301 TYR A O 1
ATOM 2282 N N . ASP A 1 302 ? 1.566 29.828 -8.258 1 88.94 302 ASP A N 1
ATOM 2283 C CA . ASP A 1 302 ? 1.243 31.25 -8.312 1 88.94 302 ASP A CA 1
ATOM 2284 C C . ASP A 1 302 ? 1.348 31.891 -6.93 1 88.94 302 ASP A C 1
ATOM 2286 O O . ASP A 1 302 ? 0.481 31.672 -6.074 1 88.94 302 ASP A O 1
ATOM 2290 N N . GLU A 1 303 ? 2.359 32.688 -6.785 1 90.06 303 GLU A N 1
ATOM 2291 C CA . GLU A 1 303 ? 2.662 33.25 -5.473 1 90.06 303 GLU A CA 1
ATOM 2292 C C . GLU A 1 303 ? 1.504 34.094 -4.953 1 90.06 303 GLU A C 1
ATOM 2294 O O . GLU A 1 303 ? 1.188 34.062 -3.762 1 90.06 303 GLU A O 1
ATOM 2299 N N . GLN A 1 304 ? 0.955 34.875 -5.805 1 93.06 304 GLN A N 1
ATOM 2300 C CA . GLN A 1 304 ? -0.14 35.75 -5.402 1 93.06 304 GLN A CA 1
ATOM 2301 C C . GLN A 1 304 ? -1.344 34.938 -4.926 1 93.06 304 GLN A C 1
ATOM 2303 O O . GLN A 1 304 ? -1.954 35.281 -3.906 1 93.06 304 GLN A O 1
ATOM 2308 N N . LYS A 1 305 ? -1.649 33.969 -5.664 1 91.44 305 LYS A N 1
ATOM 2309 C CA . LYS A 1 305 ? -2.766 33.125 -5.273 1 91.44 305 LYS A CA 1
ATOM 2310 C C . LYS A 1 305 ? -2.494 32.438 -3.939 1 91.44 305 LYS A C 1
ATOM 2312 O O . LYS A 1 305 ? -3.391 32.312 -3.104 1 91.44 305 LYS A O 1
ATOM 2317 N N . SER A 1 306 ? -1.299 31.984 -3.807 1 92.06 306 SER A N 1
ATOM 2318 C CA . SER A 1 306 ? -0.904 31.344 -2.553 1 92.06 306 SER A CA 1
ATOM 2319 C C . SER A 1 306 ? -1.053 32.312 -1.377 1 92.06 306 SER A C 1
ATOM 2321 O O . SER A 1 306 ? -1.629 31.953 -0.346 1 92.06 306 SER A O 1
ATOM 2323 N N . ARG A 1 307 ? -0.567 33.469 -1.593 1 94.94 307 ARG A N 1
ATOM 2324 C CA . ARG A 1 307 ? -0.622 34.469 -0.536 1 94.94 307 ARG A CA 1
ATOM 2325 C C . ARG A 1 307 ? -2.064 34.781 -0.165 1 94.94 307 ARG A C 1
ATOM 2327 O O . ARG A 1 307 ? -2.404 34.875 1.018 1 94.94 307 ARG A O 1
ATOM 2334 N N . GLU A 1 308 ? -2.84 34.969 -1.147 1 95.88 308 GLU A N 1
ATOM 2335 C CA . GLU A 1 308 ? -4.242 35.281 -0.914 1 95.88 308 GLU A CA 1
ATOM 2336 C C . GLU A 1 308 ? -4.934 34.188 -0.104 1 95.88 308 GLU A C 1
ATOM 2338 O O . GLU A 1 308 ? -5.754 34.5 0.77 1 95.88 308 GLU A O 1
ATOM 2343 N N . ARG A 1 309 ? -4.578 33.031 -0.381 1 94.88 309 ARG A N 1
ATOM 2344 C CA . ARG A 1 309 ? -5.18 31.922 0.339 1 94.88 309 ARG A CA 1
ATOM 2345 C C . ARG A 1 309 ? -4.664 31.859 1.773 1 94.88 309 ARG A C 1
ATOM 2347 O O . ARG A 1 309 ? -5.422 31.562 2.697 1 94.88 309 ARG A O 1
ATOM 2354 N N . VAL A 1 310 ? -3.412 32.094 1.938 1 97.38 310 VAL A N 1
ATOM 2355 C CA . VAL A 1 310 ? -2.82 32.062 3.271 1 97.38 310 VAL A CA 1
ATOM 2356 C C . VAL A 1 310 ? -3.455 33.156 4.137 1 97.38 310 VAL A C 1
ATOM 2358 O O . VAL A 1 310 ? -3.699 32.938 5.328 1 97.38 310 VAL A O 1
ATOM 2361 N N . LEU A 1 311 ? -3.781 34.25 3.502 1 98.12 311 LEU A N 1
ATOM 2362 C CA . LEU A 1 311 ? -4.355 35.375 4.23 1 98.12 311 LEU A CA 1
ATOM 2363 C C . LEU A 1 311 ? -5.715 35 4.812 1 98.12 311 LEU A C 1
ATOM 2365 O O . LEU A 1 311 ? -6.148 35.594 5.809 1 98.12 311 LEU A O 1
ATOM 2369 N N . LYS A 1 312 ? -6.336 34.031 4.281 1 97.94 312 LYS A N 1
ATOM 2370 C CA . LYS A 1 312 ? -7.676 33.625 4.707 1 97.94 312 LYS A CA 1
ATOM 2371 C C . LYS A 1 312 ? -7.625 32.844 6.027 1 97.94 312 LYS A C 1
ATOM 2373 O O . LYS A 1 312 ? -8.656 32.625 6.652 1 97.94 312 LYS A O 1
ATOM 2378 N N . ILE A 1 313 ? -6.461 32.531 6.453 1 98.44 313 ILE A N 1
ATOM 2379 C CA . ILE A 1 313 ? -6.32 31.906 7.766 1 98.44 313 ILE A CA 1
ATOM 2380 C C . ILE A 1 313 ? -6.898 32.844 8.836 1 98.44 313 ILE A C 1
ATOM 2382 O O . ILE A 1 313 ? -7.465 32.375 9.828 1 98.44 313 ILE A O 1
ATOM 2386 N N . TYR A 1 314 ? -6.867 34.125 8.586 1 98.62 314 TYR A N 1
ATOM 2387 C CA . TYR A 1 314 ? -7.531 35.125 9.453 1 98.62 314 TYR A CA 1
ATOM 2388 C C . TYR A 1 314 ? -8.992 34.75 9.672 1 98.62 314 TYR A C 1
ATOM 2390 O O . TYR A 1 314 ? -9.445 34.625 10.812 1 98.62 314 TYR A O 1
ATOM 2398 N N . ASP A 1 315 ? -9.703 34.531 8.57 1 98.62 315 ASP A N 1
ATOM 2399 C CA . ASP A 1 315 ? -11.133 34.219 8.625 1 98.62 315 ASP A CA 1
ATOM 2400 C C . ASP A 1 315 ? -11.375 32.875 9.336 1 98.62 315 ASP A C 1
ATOM 2402 O O . ASP A 1 315 ? -12.352 32.75 10.078 1 98.62 315 ASP A O 1
ATOM 2406 N N . THR A 1 316 ? -10.523 31.953 9.078 1 98.5 316 THR A N 1
ATOM 2407 C CA . THR A 1 316 ? -10.648 30.625 9.695 1 98.5 316 THR A CA 1
ATOM 2408 C C . THR A 1 316 ? -10.523 30.734 11.211 1 98.5 316 THR A C 1
ATOM 2410 O O . THR A 1 316 ? -11.344 30.172 11.945 1 98.5 316 THR A O 1
ATOM 2413 N N . ILE A 1 317 ? -9.516 31.422 11.664 1 98.81 317 ILE A N 1
ATOM 2414 C CA . ILE A 1 317 ? -9.266 31.547 13.094 1 98.81 317 ILE A CA 1
ATOM 2415 C C . ILE A 1 317 ? -10.398 32.344 13.742 1 98.81 317 ILE A C 1
ATOM 2417 O O . ILE A 1 317 ? -10.852 32.031 14.836 1 98.81 317 ILE A O 1
ATOM 2421 N N . LEU A 1 318 ? -10.812 33.375 13.039 1 98.69 318 LEU A N 1
ATOM 2422 C CA . LEU A 1 318 ? -11.914 34.188 13.562 1 98.69 318 LEU A CA 1
ATOM 2423 C C . LEU A 1 318 ? -13.18 33.344 13.711 1 98.69 318 LEU A C 1
ATOM 2425 O O . LEU A 1 318 ? -13.875 33.438 14.727 1 98.69 318 LEU A O 1
ATOM 2429 N N . GLU A 1 319 ? -13.469 32.562 12.727 1 98.56 319 GLU A N 1
ATOM 2430 C CA . GLU A 1 319 ? -14.633 31.672 12.797 1 98.56 319 GLU A CA 1
ATOM 2431 C C . GLU A 1 319 ? -14.539 30.719 13.984 1 98.56 319 GLU A C 1
ATOM 2433 O O . GLU A 1 319 ? -15.523 30.516 14.695 1 98.56 319 GLU A O 1
ATOM 2438 N N . ILE A 1 320 ? -13.406 30.141 14.164 1 98.81 320 ILE A N 1
ATOM 2439 C CA . ILE A 1 320 ? -13.195 29.203 15.266 1 98.81 320 ILE A CA 1
ATOM 2440 C C . ILE A 1 320 ? -13.453 29.906 16.594 1 98.81 320 ILE A C 1
ATOM 2442 O O . ILE A 1 320 ? -14.164 29.391 17.453 1 98.81 320 ILE A O 1
ATOM 2446 N N . ALA A 1 321 ? -12.906 31.125 16.75 1 98.75 321 ALA A N 1
ATOM 2447 C CA . ALA A 1 321 ? -13.055 31.891 17.984 1 98.75 321 ALA A CA 1
ATOM 2448 C C . ALA A 1 321 ? -14.523 32.219 18.25 1 98.75 321 ALA A C 1
ATOM 2450 O O . ALA A 1 321 ? -15.016 32.031 19.359 1 98.75 321 ALA A O 1
ATOM 2451 N N . GLU A 1 322 ? -15.172 32.656 17.219 1 98.75 322 GLU A N 1
ATOM 2452 C CA . GLU A 1 322 ? -16.578 33.062 17.359 1 98.75 322 GLU A CA 1
ATOM 2453 C C . GLU A 1 322 ? -17.453 31.844 17.688 1 98.75 322 GLU A C 1
ATOM 2455 O O . GLU A 1 322 ? -18.312 31.938 18.562 1 98.75 322 GLU A O 1
ATOM 2460 N N . ARG A 1 323 ? -17.234 30.797 17 1 98.62 323 ARG A N 1
ATOM 2461 C CA . ARG A 1 323 ? -18.016 29.594 17.281 1 98.62 323 ARG A CA 1
ATOM 2462 C C . ARG A 1 323 ? -17.719 29.047 18.672 1 98.62 323 ARG A C 1
ATOM 2464 O O . ARG A 1 323 ? -18.609 28.531 19.344 1 98.62 323 ARG A O 1
ATOM 2471 N N . ALA A 1 324 ? -16.5 29.047 19 1 98.69 324 ALA A N 1
ATOM 2472 C CA . ALA A 1 324 ? -16.109 28.578 20.328 1 98.69 324 ALA A CA 1
ATOM 2473 C C . ALA A 1 324 ? -16.812 29.375 21.422 1 98.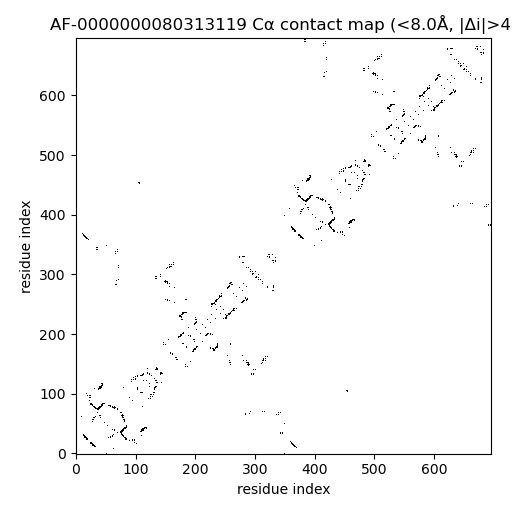69 324 ALA A C 1
ATOM 2475 O O . ALA A 1 324 ? -17.297 28.797 22.406 1 98.69 324 ALA A O 1
ATOM 2476 N N . GLU A 1 325 ? -16.828 30.672 21.297 1 98.12 325 GLU A N 1
ATOM 2477 C CA . GLU A 1 325 ? -17.516 31.516 22.266 1 98.12 325 GLU A CA 1
ATOM 2478 C C . GLU A 1 325 ? -19 31.203 22.328 1 98.12 325 GLU A C 1
ATOM 2480 O O . GLU A 1 325 ? -19.562 31.047 23.406 1 98.12 325 GLU A O 1
ATOM 2485 N N . ARG A 1 326 ? -19.625 31.125 21.156 1 98.06 326 ARG A N 1
ATOM 2486 C CA . ARG A 1 326 ? -21.062 30.859 21.078 1 98.06 326 ARG A CA 1
ATOM 2487 C C . ARG A 1 326 ? -21.406 29.5 21.688 1 98.06 326 ARG A C 1
ATOM 2489 O O . ARG A 1 326 ? -22.406 29.375 22.391 1 98.06 326 ARG A O 1
ATOM 2496 N N . ALA A 1 327 ? -20.578 28.547 21.469 1 97.94 327 ALA A N 1
ATOM 2497 C CA . ALA A 1 327 ? -20.844 27.172 21.922 1 97.94 327 ALA A CA 1
ATOM 2498 C C . ALA A 1 327 ? -20.328 26.953 23.344 1 97.94 327 ALA A C 1
ATOM 2500 O O . ALA A 1 327 ? -20.609 25.938 23.969 1 97.94 327 ALA A O 1
ATOM 2501 N N . MET A 1 328 ? -19.594 27.906 23.812 1 97.62 328 MET A N 1
ATOM 2502 C CA . MET A 1 328 ? -18.938 27.766 25.109 1 97.62 328 MET A CA 1
ATOM 2503 C C . MET A 1 328 ? -18.094 26.5 25.172 1 97.62 328 MET A C 1
ATOM 2505 O O . MET A 1 328 ? -18.25 25.688 26.094 1 97.62 328 MET A O 1
ATOM 2509 N N . GLN A 1 329 ? -17.328 26.266 24.156 1 98.25 329 GLN A N 1
ATOM 2510 C CA . GLN A 1 329 ? -16.422 25.141 24.016 1 98.25 329 GLN A CA 1
ATOM 2511 C C . GLN A 1 329 ? -15.008 25.609 23.672 1 98.25 329 GLN A C 1
ATOM 2513 O O . GLN A 1 329 ? -14.82 26.719 23.172 1 98.25 329 GLN A O 1
ATOM 2518 N N . PRO A 1 330 ? -14.016 24.828 24.062 1 98.44 330 PRO A N 1
ATOM 2519 C CA . PRO A 1 330 ? -12.648 25.234 23.719 1 98.44 330 PRO A CA 1
ATOM 2520 C C . PRO A 1 330 ? -12.406 25.266 22.219 1 98.44 330 PRO A C 1
ATOM 2522 O O . PRO A 1 330 ? -13 24.484 21.469 1 98.44 330 PRO A O 1
ATOM 2525 N N . THR A 1 331 ? -11.477 26.078 21.781 1 98.75 331 THR A N 1
ATOM 2526 C CA . THR A 1 331 ? -11.258 26.344 20.359 1 98.75 331 THR A CA 1
ATOM 2527 C C . THR A 1 331 ? -10.766 25.094 19.641 1 98.75 331 THR A C 1
ATOM 2529 O O . THR A 1 331 ? -11.07 24.875 18.469 1 98.75 331 THR A O 1
ATOM 2532 N N . TYR A 1 332 ? -9.93 24.281 20.297 1 98.19 332 TYR A N 1
ATOM 2533 C CA . TYR A 1 332 ? -9.406 23.094 19.641 1 98.19 332 TYR A CA 1
ATOM 2534 C C . TYR A 1 332 ? -10.531 22.125 19.266 1 98.19 3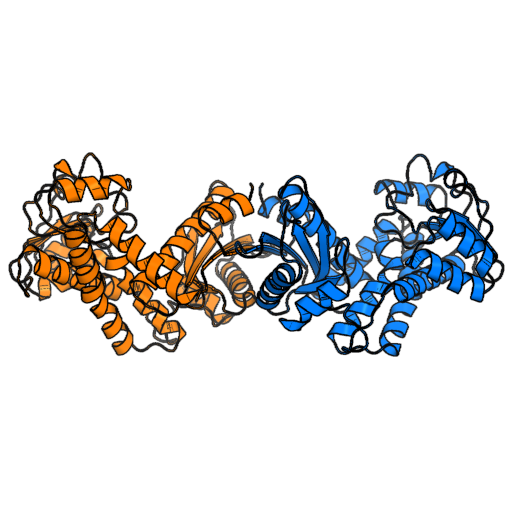32 TYR A C 1
ATOM 2536 O O . TYR A 1 332 ? -10.484 21.5 18.203 1 98.19 332 TYR A O 1
ATOM 2544 N N . ARG A 1 333 ? -11.555 22 20.078 1 98.19 333 ARG A N 1
ATOM 2545 C CA . ARG A 1 333 ? -12.711 21.156 19.797 1 98.19 333 ARG A CA 1
ATOM 2546 C C . ARG A 1 333 ? -13.539 21.719 18.641 1 98.19 333 ARG A C 1
ATOM 2548 O O . ARG A 1 333 ? -14.031 20.969 17.812 1 98.19 333 ARG A O 1
ATOM 2555 N N . ILE A 1 334 ? -13.727 22.984 18.672 1 98.56 334 ILE A N 1
ATOM 2556 C CA . ILE A 1 334 ? -14.508 23.656 17.625 1 98.56 334 ILE A CA 1
ATOM 2557 C C . ILE A 1 334 ? -13.797 23.5 16.281 1 98.56 334 ILE A C 1
ATOM 2559 O O . ILE A 1 334 ? -14.445 23.297 15.258 1 98.56 334 ILE A O 1
ATOM 2563 N N . ALA A 1 335 ? -12.477 23.688 16.297 1 98.56 335 ALA A N 1
ATOM 2564 C CA . ALA A 1 335 ? -11.719 23.469 15.062 1 98.56 335 ALA A CA 1
ATOM 2565 C C . ALA A 1 335 ? -11.969 22.078 14.492 1 98.56 335 ALA A C 1
ATOM 2567 O O . ALA A 1 335 ? -12.227 21.922 13.297 1 98.56 335 ALA A O 1
ATOM 2568 N N . ASP A 1 336 ? -11.898 21.062 15.328 1 97.56 336 ASP A N 1
ATOM 2569 C CA . ASP A 1 336 ? -12.156 19.688 14.906 1 97.56 336 ASP A CA 1
ATOM 2570 C C . ASP A 1 336 ? -13.578 19.547 14.359 1 97.56 336 ASP A C 1
ATOM 2572 O O . ASP A 1 336 ? -13.797 18.859 13.359 1 97.56 336 ASP A O 1
ATOM 2576 N N . THR A 1 337 ? -14.531 20.141 15.039 1 98 337 THR A N 1
ATOM 2577 C CA . THR A 1 337 ? -15.93 20.094 14.625 1 98 337 THR A CA 1
ATOM 2578 C C . THR A 1 337 ? -16.109 20.672 13.227 1 98 337 THR A C 1
ATOM 2580 O O . THR A 1 337 ? -16.812 20.109 12.391 1 98 337 THR A O 1
ATOM 2583 N N . ILE A 1 338 ? -15.453 21.781 13.016 1 98 338 ILE A N 1
ATOM 2584 C CA . ILE A 1 338 ? -15.539 22.438 11.719 1 98 338 ILE A CA 1
ATOM 2585 C C . ILE A 1 338 ? -15.008 21.5 10.633 1 98 338 ILE A C 1
ATOM 2587 O O . ILE A 1 338 ? -15.625 21.359 9.578 1 98 338 ILE A O 1
ATOM 2591 N N . VAL A 1 339 ? -13.852 20.891 10.867 1 97.56 339 VAL A N 1
ATOM 2592 C CA . VAL A 1 339 ? -13.234 19.969 9.922 1 97.56 339 VAL A CA 1
ATOM 2593 C C . VAL A 1 339 ? -14.18 18.812 9.641 1 97.56 339 VAL A C 1
ATOM 2595 O O . VAL A 1 339 ? -14.414 18.453 8.484 1 97.56 339 VAL A O 1
ATOM 2598 N N . GLU A 1 340 ? -14.711 18.234 10.695 1 95.94 340 GLU A N 1
ATOM 2599 C CA . GLU A 1 340 ? -15.617 17.094 10.562 1 95.94 340 GLU A CA 1
ATOM 2600 C C . GLU A 1 340 ? -16.859 17.469 9.75 1 95.94 340 GLU A C 1
ATOM 2602 O O . GLU A 1 340 ? -17.359 16.656 8.969 1 95.94 340 GLU A O 1
ATOM 2607 N N . GLU A 1 341 ? -17.344 18.656 9.953 1 96.56 341 GLU A N 1
ATOM 2608 C CA . GLU A 1 341 ? -18.484 19.156 9.18 1 96.56 341 GLU A CA 1
ATOM 2609 C C . GLU A 1 341 ? -18.141 19.281 7.699 1 96.56 341 GLU A C 1
ATOM 2611 O O . GLU A 1 341 ? -18.938 18.906 6.836 1 96.56 341 GLU A O 1
ATOM 2616 N N . LYS A 1 342 ? -17 19.797 7.449 1 95.62 342 LYS A N 1
ATOM 2617 C CA . LYS A 1 342 ? -16.547 19.953 6.07 1 95.62 342 LYS A CA 1
ATOM 2618 C C . LYS A 1 342 ? -16.375 18.594 5.387 1 95.62 342 LYS A C 1
ATOM 2620 O O . LYS A 1 342 ? -16.781 18.422 4.23 1 95.62 342 LYS A O 1
ATOM 2625 N N . LEU A 1 343 ? -15.773 17.625 6.062 1 93.62 343 LEU A N 1
ATOM 2626 C CA . LEU A 1 343 ? -15.562 16.297 5.52 1 93.62 343 LEU A CA 1
ATOM 2627 C C . LEU A 1 343 ? -16.891 15.578 5.297 1 93.62 343 LEU A C 1
ATOM 2629 O O . LEU A 1 343 ? -17.062 14.867 4.301 1 93.62 343 LEU A O 1
ATOM 2633 N N . ALA A 1 344 ? -17.797 15.758 6.238 1 92.75 344 ALA A N 1
ATOM 2634 C CA . ALA A 1 344 ? -19.109 15.148 6.113 1 92.75 344 ALA A CA 1
ATOM 2635 C C . ALA A 1 344 ? -19.844 15.688 4.887 1 92.75 344 ALA A C 1
ATOM 2637 O O . ALA A 1 344 ? -20.562 14.945 4.207 1 92.75 344 ALA A O 1
ATOM 2638 N N . ARG A 1 345 ? -19.688 16.906 4.594 1 90.62 345 ARG A N 1
ATOM 2639 C CA . ARG A 1 345 ? -20.328 17.547 3.453 1 90.62 345 ARG A CA 1
ATOM 2640 C C . ARG A 1 345 ? -19.75 17.031 2.139 1 90.62 345 ARG A C 1
ATOM 2642 O O . ARG A 1 345 ? -20.469 16.938 1.135 1 90.62 345 ARG A O 1
ATOM 2649 N N . ALA A 1 346 ? -18.5 16.781 2.131 1 86.88 346 ALA A N 1
ATOM 2650 C CA . ALA A 1 346 ? -17.828 16.297 0.926 1 86.88 346 ALA A CA 1
ATOM 2651 C C . ALA A 1 346 ? -18.219 14.852 0.623 1 86.88 346 ALA A C 1
ATOM 2653 O O . ALA A 1 346 ? -18.125 14.406 -0.522 1 86.88 346 ALA A O 1
ATOM 2654 N N . ALA A 1 347 ? -18.562 13.984 1.546 1 72.44 347 ALA A N 1
ATOM 2655 C CA . ALA A 1 347 ? -18.969 12.586 1.381 1 72.44 347 ALA A CA 1
ATOM 2656 C C . ALA A 1 347 ? -20.359 12.484 0.753 1 72.44 347 ALA A C 1
ATOM 2658 O O . ALA A 1 347 ? -20.703 11.453 0.163 1 72.44 347 ALA A O 1
ATOM 2659 N N . ARG A 1 348 ? -21.203 13.586 0.887 1 62.84 348 ARG A N 1
ATOM 2660 C CA . ARG A 1 348 ? -22.547 13.594 0.322 1 62.84 348 ARG A CA 1
ATOM 2661 C C . ARG A 1 348 ? -22.516 13.93 -1.164 1 62.84 348 ARG A C 1
ATOM 2663 O O . ARG A 1 348 ? -23.281 13.367 -1.952 1 62.84 348 ARG A O 1
ATOM 2670 N N . MET B 1 1 ? 3.109 -7.039 14.227 1 61.19 1 MET B N 1
ATOM 2671 C CA . MET B 1 1 ? 3.475 -7.543 12.906 1 61.19 1 MET B CA 1
ATOM 2672 C C . MET B 1 1 ? 4.426 -6.586 12.203 1 61.19 1 MET B C 1
ATOM 2674 O O . MET B 1 1 ? 4.277 -5.367 12.305 1 61.19 1 MET B O 1
ATOM 2678 N N . ASN B 1 2 ? 5.684 -7.184 11.789 1 84.31 2 ASN B N 1
ATOM 2679 C CA . ASN B 1 2 ? 6.703 -6.445 11.047 1 84.31 2 ASN B CA 1
ATOM 2680 C C . ASN B 1 2 ? 6.586 -6.676 9.547 1 84.31 2 ASN B C 1
ATOM 2682 O O . ASN B 1 2 ? 7.027 -7.711 9.039 1 84.31 2 ASN B O 1
ATOM 2686 N N . VAL B 1 3 ? 5.855 -5.82 8.844 1 90.88 3 VAL B N 1
ATOM 2687 C CA . VAL B 1 3 ? 5.59 -5.93 7.41 1 90.88 3 VAL B CA 1
ATOM 2688 C C . VAL B 1 3 ? 6.906 -6.008 6.645 1 90.88 3 VAL B C 1
ATOM 2690 O O . VAL B 1 3 ? 7.086 -6.875 5.789 1 90.88 3 VAL B O 1
ATOM 2693 N N . PHE B 1 4 ? 7.895 -5.262 7.035 1 92.62 4 PHE B N 1
ATOM 2694 C CA . PHE B 1 4 ? 9.148 -5.215 6.285 1 92.62 4 PHE B CA 1
ATOM 2695 C C . PHE B 1 4 ? 9.953 -6.488 6.5 1 92.62 4 PHE B C 1
ATOM 2697 O O . PHE B 1 4 ? 10.68 -6.93 5.609 1 92.62 4 PHE B O 1
ATOM 2704 N N . GLU B 1 5 ? 9.844 -7.039 7.66 1 87.75 5 GLU B N 1
ATOM 2705 C CA . GLU B 1 5 ? 10.492 -8.328 7.879 1 87.75 5 GLU B CA 1
ATOM 2706 C C . GLU B 1 5 ? 9.953 -9.383 6.914 1 87.75 5 GLU B C 1
ATOM 2708 O O . GLU B 1 5 ? 10.719 -10.18 6.367 1 87.75 5 GLU B O 1
ATOM 2713 N N . HIS B 1 6 ? 8.648 -9.367 6.766 1 88.5 6 HIS B N 1
ATOM 2714 C CA . HIS B 1 6 ? 8.039 -10.305 5.824 1 88.5 6 HIS B CA 1
ATOM 2715 C C . HIS B 1 6 ? 8.469 -10 4.395 1 88.5 6 HIS B C 1
ATOM 2717 O O . HIS B 1 6 ? 8.734 -10.922 3.617 1 88.5 6 HIS B O 1
ATOM 2723 N N . LEU B 1 7 ? 8.602 -8.734 4.047 1 90.25 7 LEU B N 1
ATOM 2724 C CA . LEU B 1 7 ? 8.984 -8.344 2.691 1 90.25 7 LEU B CA 1
ATOM 2725 C C . LEU B 1 7 ? 10.422 -8.75 2.396 1 90.25 7 LEU B C 1
ATOM 2727 O O . LEU B 1 7 ? 10.758 -9.086 1.261 1 90.25 7 LEU B O 1
ATOM 2731 N N . GLN B 1 8 ? 11.211 -8.742 3.395 1 88.25 8 GLN B N 1
ATOM 2732 C CA . GLN B 1 8 ? 12.625 -9.039 3.246 1 88.25 8 GLN B CA 1
ATOM 2733 C C . GLN B 1 8 ? 12.852 -10.523 2.959 1 88.25 8 GLN B C 1
ATOM 2735 O O . GLN B 1 8 ? 13.797 -10.891 2.256 1 88.25 8 GLN B O 1
ATOM 2740 N N . GLN B 1 9 ? 12.047 -11.406 3.438 1 85.56 9 GLN B N 1
ATOM 2741 C CA . GLN B 1 9 ? 12.234 -12.844 3.344 1 85.56 9 GLN B CA 1
ATOM 2742 C C . GLN B 1 9 ? 12.289 -13.305 1.889 1 85.56 9 GLN B C 1
ATOM 2744 O O . GLN B 1 9 ? 13.055 -14.203 1.546 1 85.56 9 GLN B O 1
ATOM 2749 N N . HIS B 1 10 ? 11.617 -12.688 0.966 1 84.75 10 HIS B N 1
ATOM 2750 C CA . HIS B 1 10 ? 11.609 -13.102 -0.433 1 84.75 10 HIS B CA 1
ATOM 2751 C C . HIS B 1 10 ? 11.625 -11.898 -1.364 1 84.75 10 HIS B C 1
ATOM 2753 O O . HIS B 1 10 ? 11.078 -11.953 -2.465 1 84.75 10 HIS B O 1
ATOM 2759 N N . ASP B 1 11 ? 12.156 -10.844 -0.775 1 88.25 11 ASP B N 1
ATOM 2760 C CA . ASP B 1 11 ? 12.438 -9.633 -1.538 1 88.25 11 ASP B CA 1
ATOM 2761 C C . ASP B 1 11 ? 11.18 -9.109 -2.223 1 88.25 11 ASP B C 1
ATOM 2763 O O . ASP B 1 11 ? 11.18 -8.844 -3.428 1 88.25 11 ASP B O 1
ATOM 2767 N N . TYR B 1 12 ? 10.133 -9.109 -1.449 1 87.56 12 TYR B N 1
ATOM 2768 C CA . TYR B 1 12 ? 8.906 -8.508 -1.945 1 87.56 12 TYR B CA 1
ATOM 2769 C C . TYR B 1 12 ? 9.086 -7.02 -2.207 1 87.56 12 TYR B C 1
ATOM 2771 O O . TYR B 1 12 ? 9.773 -6.328 -1.447 1 87.56 12 TYR B O 1
ATOM 2779 N N . GLY B 1 13 ? 8.375 -6.531 -3.15 1 91.62 13 GLY B N 1
ATOM 2780 C CA . GLY B 1 13 ? 8.492 -5.125 -3.506 1 91.62 13 GLY B CA 1
ATOM 2781 C C . GLY B 1 13 ? 7.543 -4.23 -2.725 1 91.62 13 GLY B C 1
ATOM 2782 O O . GLY B 1 13 ? 7.957 -3.205 -2.182 1 91.62 13 GLY B O 1
ATOM 2783 N N . GLU B 1 14 ? 6.246 -4.672 -2.711 1 96.94 14 GLU B N 1
ATOM 2784 C CA . GLU B 1 14 ? 5.246 -3.775 -2.141 1 96.94 14 GLU B CA 1
ATOM 2785 C C . GLU B 1 14 ? 4.109 -4.559 -1.488 1 96.94 14 GLU B C 1
ATOM 2787 O O . GLU B 1 14 ? 3.768 -5.656 -1.936 1 96.94 14 GLU B O 1
ATOM 2792 N N . VAL B 1 15 ? 3.508 -4.016 -0.506 1 97.81 15 VAL B N 1
ATOM 2793 C CA . VAL B 1 15 ? 2.246 -4.477 0.064 1 97.81 15 VAL B CA 1
ATOM 2794 C C . VAL B 1 15 ? 1.336 -3.281 0.34 1 97.81 15 VAL B C 1
ATOM 2796 O O . VAL B 1 15 ? 1.789 -2.256 0.853 1 97.81 15 VAL B O 1
ATOM 2799 N N . HIS B 1 16 ? 0.145 -3.359 0.001 1 98.19 16 HIS B N 1
ATOM 2800 C CA . HIS B 1 16 ? -0.828 -2.277 0.103 1 98.19 16 HIS B CA 1
ATOM 2801 C C . HIS B 1 16 ? -2.043 -2.705 0.919 1 98.19 16 HIS B C 1
ATOM 2803 O O . HIS B 1 16 ? -2.59 -3.791 0.706 1 98.19 16 HIS B O 1
ATOM 2809 N N . PHE B 1 17 ? -2.451 -1.932 1.849 1 97.69 17 PHE B N 1
ATOM 2810 C CA . PHE B 1 17 ? -3.627 -2.158 2.68 1 97.69 17 PHE B CA 1
ATOM 2811 C C . PHE B 1 17 ? -4.703 -1.121 2.389 1 97.69 17 PHE B C 1
ATOM 2813 O O . PHE B 1 17 ? -4.41 0.069 2.26 1 97.69 17 PHE B O 1
ATOM 2820 N N . ALA B 1 18 ? -5.898 -1.56 2.301 1 97.88 18 ALA B N 1
ATOM 2821 C CA . ALA B 1 18 ? -7.027 -0.647 2.119 1 97.88 18 ALA B CA 1
ATOM 2822 C C . ALA B 1 18 ? -8.195 -1.031 3.023 1 97.88 18 ALA B C 1
ATOM 2824 O O . ALA B 1 18 ? -8.477 -2.217 3.217 1 97.88 18 ALA B O 1
ATOM 2825 N N . ARG B 1 19 ? -8.836 -0.075 3.547 1 96.31 19 ARG B N 1
ATOM 2826 C CA . ARG B 1 19 ? -10.031 -0.238 4.363 1 96.31 19 ARG B CA 1
ATOM 2827 C C . ARG B 1 19 ? -11.133 0.715 3.916 1 96.31 19 ARG B C 1
ATOM 2829 O O . ARG B 1 19 ? -10.867 1.872 3.586 1 96.31 19 ARG B O 1
ATOM 2836 N N . ASP B 1 20 ? -12.297 0.224 3.83 1 94.81 20 ASP B N 1
ATOM 2837 C CA . ASP B 1 20 ? -13.5 1.018 3.562 1 94.81 20 ASP B CA 1
ATOM 2838 C C . ASP B 1 20 ? -14.586 0.726 4.59 1 94.81 20 ASP B C 1
ATOM 2840 O O . ASP B 1 20 ? -15.234 -0.324 4.535 1 94.81 20 ASP B O 1
ATOM 2844 N N . ALA B 1 21 ? -14.844 1.669 5.406 1 91.31 21 ALA B N 1
ATOM 2845 C CA . ALA B 1 21 ? -15.75 1.461 6.527 1 91.31 21 ALA B CA 1
ATOM 2846 C C . ALA B 1 21 ? -17.188 1.226 6.035 1 91.31 21 ALA B C 1
ATOM 2848 O O . ALA B 1 21 ? -17.922 0.432 6.621 1 91.31 21 ALA B O 1
ATOM 2849 N N . ALA B 1 22 ? -17.547 1.914 5.059 1 91.75 22 ALA B N 1
ATOM 2850 C CA . ALA B 1 22 ? -18.922 1.864 4.574 1 91.75 22 ALA B CA 1
ATOM 2851 C C . ALA B 1 22 ? -19.266 0.47 4.062 1 91.75 22 ALA B C 1
ATOM 2853 O O . ALA B 1 22 ? -20.391 -0.006 4.262 1 91.75 22 ALA B O 1
ATOM 2854 N N . THR B 1 23 ? -18.344 -0.289 3.463 1 95.62 23 THR B N 1
ATOM 2855 C CA . THR B 1 23 ? -18.625 -1.573 2.834 1 95.62 23 THR B CA 1
ATOM 2856 C C . THR B 1 23 ? -18.109 -2.723 3.691 1 95.62 23 THR B C 1
ATOM 2858 O O . THR B 1 23 ? -18.484 -3.879 3.488 1 95.62 23 THR B O 1
ATOM 2861 N N . GLY B 1 24 ? -17.203 -2.365 4.625 1 94.88 24 GLY B N 1
ATOM 2862 C CA . GLY B 1 24 ? -16.578 -3.398 5.426 1 94.88 24 GLY B CA 1
ATOM 2863 C C . GLY B 1 24 ? -15.32 -3.965 4.785 1 94.88 24 GLY B C 1
ATOM 2864 O O . GLY B 1 24 ? -14.773 -4.961 5.258 1 94.88 24 GLY B O 1
ATOM 2865 N N . LEU B 1 25 ? -14.789 -3.354 3.799 1 97.31 25 LEU B N 1
ATOM 2866 C CA . LEU B 1 25 ? -13.633 -3.842 3.047 1 97.31 25 LEU B CA 1
ATOM 2867 C C . LEU B 1 25 ? -12.367 -3.777 3.891 1 97.31 25 LEU B C 1
ATOM 2869 O O . LEU B 1 25 ? -12.062 -2.742 4.488 1 97.31 25 LEU B O 1
ATOM 2873 N N . GLN B 1 26 ? -11.695 -4.797 4.012 1 97.56 26 GLN B N 1
ATOM 2874 C CA . GLN B 1 26 ? -10.297 -4.926 4.418 1 97.56 26 GLN B CA 1
ATOM 2875 C C . GLN B 1 26 ? -9.508 -5.762 3.41 1 97.56 26 GLN B C 1
ATOM 2877 O O . GLN B 1 26 ? -9.656 -6.984 3.359 1 97.56 26 GLN B O 1
ATOM 2882 N N . ALA B 1 27 ? -8.703 -5.129 2.635 1 98.56 27 ALA B N 1
ATOM 2883 C CA . ALA B 1 27 ? -8.016 -5.793 1.533 1 98.56 27 ALA B CA 1
ATOM 2884 C C . ALA B 1 27 ? -6.504 -5.602 1.638 1 98.56 27 ALA B C 1
ATOM 2886 O O . ALA B 1 27 ? -6.035 -4.559 2.1 1 98.56 27 ALA B O 1
ATOM 2887 N N . ILE B 1 28 ? -5.758 -6.539 1.265 1 98.38 28 ILE B N 1
ATOM 2888 C CA . ILE B 1 28 ? -4.305 -6.508 1.143 1 98.38 28 ILE B CA 1
ATOM 2889 C C . ILE B 1 28 ? -3.898 -6.879 -0.281 1 98.38 28 ILE B C 1
ATOM 2891 O O . ILE B 1 28 ? -4.359 -7.887 -0.823 1 98.38 28 ILE B O 1
ATOM 2895 N N . VAL B 1 29 ? -3.154 -6.105 -0.917 1 98.62 29 VAL B N 1
ATOM 2896 C CA . VAL B 1 29 ? -2.541 -6.441 -2.197 1 98.62 29 VAL B CA 1
ATOM 2897 C C . VAL B 1 29 ? -1.03 -6.582 -2.025 1 98.62 29 VAL B C 1
ATOM 2899 O O . VAL B 1 29 ? -0.362 -5.652 -1.571 1 98.62 29 VAL B O 1
ATOM 2902 N N . ALA B 1 30 ? -0.538 -7.691 -2.309 1 98.31 30 ALA B N 1
ATOM 2903 C CA . ALA B 1 30 ? 0.903 -7.934 -2.322 1 98.31 30 ALA B CA 1
ATOM 2904 C C . ALA B 1 30 ? 1.442 -7.953 -3.748 1 98.31 30 ALA B C 1
ATOM 2906 O O . ALA B 1 30 ? 0.897 -8.633 -4.617 1 98.31 30 ALA B O 1
ATOM 2907 N N . ILE B 1 31 ? 2.404 -7.18 -4.004 1 97.94 31 ILE B N 1
ATOM 2908 C CA . ILE B 1 31 ? 3.143 -7.191 -5.258 1 97.94 31 ILE B CA 1
ATOM 2909 C C . ILE B 1 31 ? 4.562 -7.699 -5.02 1 97.94 31 ILE B C 1
ATOM 2911 O O . ILE B 1 31 ? 5.363 -7.035 -4.352 1 97.94 31 ILE B O 1
ATOM 2915 N N . HIS B 1 32 ? 4.871 -8.852 -5.531 1 97.12 32 HIS B N 1
ATOM 2916 C CA . HIS B 1 32 ? 6.168 -9.477 -5.309 1 97.12 32 HIS B CA 1
ATOM 2917 C C . HIS B 1 32 ? 7.227 -8.898 -6.242 1 97.12 32 HIS B C 1
ATOM 2919 O O . HIS B 1 32 ? 8.266 -8.414 -5.789 1 97.12 32 HIS B O 1
ATOM 2925 N N . ASP B 1 33 ? 6.918 -8.922 -7.492 1 94.31 33 ASP B N 1
ATOM 2926 C CA . ASP B 1 33 ? 7.914 -8.562 -8.492 1 94.31 33 ASP B CA 1
ATOM 2927 C C . ASP B 1 33 ? 7.246 -8.031 -9.766 1 94.31 33 ASP B C 1
ATOM 2929 O O . ASP B 1 33 ? 6.227 -8.562 -10.203 1 94.31 33 ASP B O 1
ATOM 2933 N N . THR B 1 34 ? 7.773 -6.898 -10.281 1 93.25 34 THR B N 1
ATOM 2934 C CA . THR B 1 34 ? 7.195 -6.324 -11.492 1 93.25 34 THR B CA 1
ATOM 2935 C C . THR B 1 34 ? 8.25 -6.176 -12.586 1 93.25 34 THR B C 1
ATOM 2937 O O . THR B 1 34 ? 8.047 -5.453 -13.562 1 93.25 34 THR B O 1
ATOM 2940 N N . ARG B 1 35 ? 9.477 -6.855 -12.516 1 91.75 35 ARG B N 1
ATOM 2941 C CA . ARG B 1 35 ? 10.562 -6.762 -13.492 1 91.75 35 ARG B CA 1
ATOM 2942 C C . ARG B 1 35 ? 10.117 -7.285 -14.852 1 91.75 35 ARG B C 1
ATOM 2944 O O . ARG B 1 35 ? 10.617 -6.84 -15.891 1 91.75 35 ARG B O 1
ATOM 2951 N N . LEU B 1 36 ? 9.117 -8.203 -14.844 1 94.5 36 LEU B N 1
ATOM 2952 C CA . LEU B 1 36 ? 8.68 -8.828 -16.094 1 94.5 36 LEU B CA 1
ATOM 2953 C C . LEU B 1 36 ? 7.379 -8.211 -16.578 1 94.5 36 LEU B C 1
ATOM 2955 O O . LEU B 1 36 ? 6.828 -8.641 -17.594 1 94.5 36 LEU B O 1
ATOM 2959 N N . GLY B 1 37 ? 6.891 -7.238 -15.883 1 94.38 37 GLY B N 1
ATOM 2960 C CA . GLY B 1 37 ? 5.641 -6.57 -16.219 1 94.38 37 GLY B CA 1
ATOM 2961 C C . GLY B 1 37 ? 4.73 -6.375 -15.016 1 94.38 37 GLY B C 1
ATOM 2962 O O . GLY B 1 37 ? 5.117 -6.668 -13.883 1 94.38 37 GLY B O 1
ATOM 2963 N N . PRO B 1 38 ? 3.533 -5.891 -15.242 1 96.25 38 PRO B N 1
ATOM 2964 C CA . PRO B 1 38 ? 2.586 -5.695 -14.141 1 96.25 38 PRO B CA 1
ATOM 2965 C C . PRO B 1 38 ? 2.285 -6.984 -13.383 1 96.25 38 PRO B C 1
ATOM 2967 O O . PRO B 1 38 ? 2.238 -8.062 -13.984 1 96.25 38 PRO B O 1
ATOM 2970 N N . ALA B 1 39 ? 2.102 -6.855 -12.086 1 97.75 39 ALA B N 1
ATOM 2971 C CA . ALA B 1 39 ? 1.786 -8.016 -11.258 1 97.75 39 ALA B CA 1
ATOM 2972 C C . ALA B 1 39 ? 0.387 -8.547 -11.562 1 97.75 39 ALA B C 1
ATOM 2974 O O . ALA B 1 39 ? -0.568 -7.773 -11.664 1 97.75 39 ALA B O 1
ATOM 2975 N N . LEU B 1 40 ? 0.286 -9.797 -11.719 1 97.44 40 LEU B N 1
ATOM 2976 C CA . LEU B 1 40 ? -0.981 -10.461 -11.992 1 97.44 40 LEU B CA 1
ATOM 2977 C C . LEU B 1 40 ? -1.246 -11.57 -10.977 1 97.44 40 LEU B C 1
ATOM 2979 O O . LEU B 1 40 ? -0.356 -12.367 -10.68 1 97.44 40 LEU B O 1
ATOM 2983 N N . GLY B 1 41 ? -2.459 -11.578 -10.445 1 96.56 41 GLY B N 1
ATOM 2984 C CA . GLY B 1 41 ? -2.855 -12.633 -9.523 1 96.56 41 GLY B CA 1
ATOM 2985 C C . GLY B 1 41 ? -4.262 -12.461 -8.984 1 96.56 41 GLY B C 1
ATOM 2986 O O . GLY B 1 41 ? -4.797 -11.344 -8.984 1 96.56 41 GLY B O 1
ATOM 2987 N N . GLY B 1 42 ? -4.758 -13.5 -8.523 1 96.12 42 GLY B N 1
ATOM 2988 C CA . GLY B 1 42 ? -6.168 -13.516 -8.156 1 96.12 42 GLY B CA 1
ATOM 2989 C C . GLY B 1 42 ? -6.449 -12.844 -6.828 1 96.12 42 GLY B C 1
ATOM 2990 O O . GLY B 1 42 ? -5.527 -12.516 -6.082 1 96.12 42 GLY B O 1
ATOM 2991 N N . CYS B 1 43 ? -7.73 -12.68 -6.602 1 97.69 43 CYS B N 1
ATOM 2992 C CA . CYS B 1 43 ? -8.25 -12.125 -5.355 1 97.69 43 CYS B CA 1
ATOM 2993 C C . CYS B 1 43 ? -8.914 -13.203 -4.512 1 97.69 43 CYS B C 1
ATOM 2995 O O . CYS B 1 43 ? -9.953 -13.75 -4.898 1 97.69 43 CYS B O 1
ATOM 2997 N N . ARG B 1 44 ? -8.312 -13.516 -3.406 1 96.81 44 ARG B N 1
ATOM 2998 C CA . ARG B 1 44 ? -8.875 -14.484 -2.48 1 96.81 44 ARG B CA 1
ATOM 2999 C C . ARG B 1 44 ? -9.781 -13.812 -1.457 1 96.81 44 ARG B C 1
ATOM 3001 O O . ARG B 1 44 ? -9.438 -12.758 -0.91 1 96.81 44 ARG B O 1
ATOM 3008 N N . PHE B 1 45 ? -10.961 -14.305 -1.327 1 98.12 45 PHE B N 1
ATOM 3009 C CA . PHE B 1 45 ? -11.961 -13.781 -0.401 1 98.12 45 PHE B CA 1
ATOM 3010 C C . PHE B 1 45 ? -12.422 -14.867 0.562 1 98.12 45 PHE B C 1
ATOM 3012 O O . PHE B 1 45 ? -13.406 -15.562 0.298 1 98.12 45 PHE B O 1
ATOM 3019 N N . ILE B 1 46 ? -11.742 -14.977 1.667 1 96.06 46 ILE B N 1
ATOM 3020 C CA . ILE B 1 46 ? -12.062 -16.016 2.643 1 96.06 46 ILE B CA 1
ATOM 3021 C C . ILE B 1 46 ? -11.914 -15.453 4.055 1 96.06 46 ILE B C 1
ATOM 3023 O O . ILE B 1 46 ? -11.523 -14.297 4.234 1 96.06 46 ILE B O 1
ATOM 3027 N N . HIS B 1 47 ? -12.328 -16.234 5.027 1 95.75 47 HIS B N 1
ATOM 3028 C CA . HIS B 1 47 ? -12.156 -15.867 6.43 1 95.75 47 HIS B CA 1
ATOM 3029 C C . HIS B 1 47 ? -10.719 -16.094 6.887 1 95.75 47 HIS B C 1
ATOM 3031 O O . HIS B 1 47 ? -10.102 -17.094 6.523 1 95.75 47 HIS B O 1
ATOM 3037 N N . TYR B 1 48 ? -10.141 -15.188 7.531 1 94.75 48 TYR B N 1
ATOM 3038 C CA . TYR B 1 48 ? -8.859 -15.32 8.211 1 94.75 48 TYR B CA 1
ATOM 3039 C C . TYR B 1 48 ? -9.008 -15.078 9.703 1 94.75 48 TYR B C 1
ATOM 3041 O O . TYR B 1 48 ? -9.594 -14.07 10.125 1 94.75 48 TYR B O 1
ATOM 3049 N N . PRO B 1 49 ? -8.492 -15.914 10.5 1 91.19 49 PRO B N 1
ATOM 3050 C CA . PRO B 1 49 ? -8.594 -15.703 11.945 1 91.19 49 PRO B CA 1
ATOM 3051 C C . PRO B 1 49 ? -7.875 -14.445 12.422 1 91.19 49 PRO B C 1
ATOM 3053 O O . PRO B 1 49 ? -8.297 -13.812 13.391 1 91.19 49 PRO B O 1
ATOM 3056 N N . HIS B 1 50 ? -6.73 -14.18 11.789 1 92 50 HIS B N 1
ATOM 3057 C CA . HIS B 1 50 ? -5.941 -12.992 12.109 1 92 50 HIS B CA 1
ATOM 3058 C C . HIS B 1 50 ? -5.367 -12.352 10.852 1 92 50 HIS B C 1
ATOM 3060 O O . HIS B 1 50 ? -5.105 -13.039 9.859 1 92 50 HIS B O 1
ATOM 3066 N N . GLU B 1 51 ? -5.203 -11.023 10.945 1 92.81 51 GLU B N 1
ATOM 3067 C CA . GLU B 1 51 ? -4.707 -10.242 9.82 1 92.81 51 GLU B CA 1
ATOM 3068 C C . GLU B 1 51 ? -3.357 -10.766 9.336 1 92.81 51 GLU B C 1
ATOM 3070 O O . GLU B 1 51 ? -3.082 -10.773 8.133 1 92.81 51 GLU B O 1
ATOM 3075 N N . GLU B 1 52 ? -2.549 -11.141 10.266 1 92.62 52 GLU B N 1
ATOM 3076 C CA . GLU B 1 52 ? -1.205 -11.609 9.93 1 92.62 52 GLU B CA 1
ATOM 3077 C C . GLU B 1 52 ? -1.254 -12.789 8.977 1 92.62 52 GLU B C 1
ATOM 3079 O O . GLU B 1 52 ? -0.427 -12.898 8.062 1 92.62 52 GLU B O 1
ATOM 3084 N N . LEU B 1 53 ? -2.195 -13.664 9.188 1 93.94 53 LEU B N 1
ATOM 3085 C CA . LEU B 1 53 ? -2.328 -14.828 8.312 1 93.94 53 LEU B CA 1
ATOM 3086 C C . LEU B 1 53 ? -2.76 -14.406 6.91 1 93.94 53 LEU B C 1
ATOM 3088 O O . LEU B 1 53 ? -2.354 -15.016 5.918 1 93.94 53 LEU B O 1
ATOM 3092 N N . ALA B 1 54 ? -3.586 -13.375 6.824 1 95.75 54 ALA B N 1
ATOM 3093 C CA . ALA B 1 54 ? -3.984 -12.82 5.531 1 95.75 54 ALA B CA 1
ATOM 3094 C C . ALA B 1 54 ? -2.785 -12.234 4.793 1 95.75 54 ALA B C 1
ATOM 3096 O O . ALA B 1 54 ? -2.611 -12.469 3.594 1 95.75 54 ALA B O 1
ATOM 3097 N N . LEU B 1 55 ? -1.953 -11.484 5.551 1 95.88 55 LEU B N 1
ATOM 3098 C CA . LEU B 1 55 ? -0.759 -10.883 4.969 1 95.88 55 LEU B CA 1
ATOM 3099 C C . LEU B 1 55 ? 0.19 -11.953 4.445 1 95.88 55 LEU B C 1
ATOM 3101 O O . LEU B 1 55 ? 0.65 -11.875 3.303 1 95.88 55 LEU B O 1
ATOM 3105 N N . ILE B 1 56 ? 0.473 -12.938 5.242 1 94.69 56 ILE B N 1
ATOM 3106 C CA . ILE B 1 56 ? 1.383 -14.016 4.871 1 94.69 56 ILE B CA 1
ATOM 3107 C C . ILE B 1 56 ? 0.845 -14.742 3.641 1 94.69 56 ILE B C 1
ATOM 3109 O O . ILE B 1 56 ? 1.6 -15.055 2.717 1 94.69 56 ILE B O 1
ATOM 3113 N N . ASP B 1 57 ? -0.458 -14.977 3.688 1 95.25 57 ASP B N 1
ATOM 3114 C CA . ASP B 1 57 ? -1.104 -15.648 2.566 1 95.25 57 ASP B CA 1
ATOM 3115 C C . ASP B 1 57 ? -0.94 -14.852 1.276 1 95.25 57 ASP B C 1
ATOM 3117 O O . ASP B 1 57 ? -0.535 -15.398 0.249 1 95.25 57 ASP B O 1
ATOM 3121 N N . ALA B 1 58 ? -1.225 -13.555 1.318 1 97.44 58 ALA B N 1
ATOM 3122 C CA . ALA B 1 58 ? -1.088 -12.68 0.159 1 97.44 58 ALA B CA 1
ATOM 3123 C C . ALA B 1 58 ? 0.344 -12.68 -0.368 1 97.44 58 ALA B C 1
ATOM 3125 O O . ALA B 1 58 ? 0.567 -12.781 -1.576 1 97.44 58 ALA B O 1
ATOM 3126 N N . LEU B 1 59 ? 1.289 -12.602 0.55 1 96.88 59 LEU B N 1
ATOM 3127 C CA . LEU B 1 59 ? 2.697 -12.555 0.173 1 96.88 59 LEU B CA 1
ATOM 3128 C C . LEU B 1 59 ? 3.127 -13.859 -0.489 1 96.88 59 LEU B C 1
ATOM 3130 O O . LEU B 1 59 ? 3.693 -13.852 -1.584 1 96.88 59 LEU B O 1
ATOM 3134 N N . ARG B 1 60 ? 2.814 -14.977 0.107 1 94.62 60 ARG B N 1
ATOM 3135 C CA . ARG B 1 60 ? 3.193 -16.281 -0.413 1 94.62 60 ARG B CA 1
ATOM 3136 C C . ARG B 1 60 ? 2.586 -16.516 -1.792 1 94.62 60 ARG B C 1
ATOM 3138 O O . ARG B 1 60 ? 3.277 -16.969 -2.711 1 94.62 60 ARG B O 1
ATOM 3145 N N . LEU B 1 61 ? 1.368 -16.188 -1.889 1 95.94 61 LEU B N 1
ATOM 3146 C CA . LEU B 1 61 ? 0.669 -16.406 -3.15 1 95.94 61 LEU B CA 1
ATOM 3147 C C . LEU B 1 61 ? 1.213 -15.492 -4.238 1 95.94 61 LEU B C 1
ATOM 3149 O O . LEU B 1 61 ? 1.319 -15.891 -5.398 1 95.94 61 LEU B O 1
ATOM 3153 N N . ALA B 1 62 ? 1.54 -14.266 -3.885 1 97.62 62 ALA B N 1
ATOM 3154 C CA . ALA B 1 62 ? 2.123 -13.328 -4.844 1 97.62 62 ALA B CA 1
ATOM 3155 C C . ALA B 1 62 ? 3.443 -13.859 -5.395 1 97.62 62 ALA B C 1
ATOM 3157 O O . ALA B 1 62 ? 3.686 -13.805 -6.602 1 97.62 62 ALA B O 1
ATOM 3158 N N . ARG B 1 63 ? 4.27 -14.383 -4.516 1 96.62 63 ARG B N 1
ATOM 3159 C CA . ARG B 1 63 ? 5.535 -14.961 -4.949 1 96.62 63 ARG B CA 1
ATOM 3160 C C . ARG B 1 63 ? 5.305 -16.125 -5.91 1 96.62 63 ARG B C 1
ATOM 3162 O O . ARG B 1 63 ? 5.98 -16.234 -6.934 1 96.62 63 ARG B O 1
ATOM 3169 N N . GLY B 1 64 ? 4.367 -16.953 -5.566 1 95.56 64 GLY B N 1
ATOM 3170 C CA . GLY B 1 64 ? 4.016 -18.062 -6.453 1 95.56 64 GLY B CA 1
ATOM 3171 C C . GLY B 1 64 ? 3.629 -17.594 -7.844 1 95.56 64 GLY B C 1
ATOM 3172 O O . GLY B 1 64 ? 3.996 -18.219 -8.836 1 95.56 64 GLY B O 1
ATOM 3173 N N . MET B 1 65 ? 2.965 -16.5 -7.895 1 97.12 65 MET B N 1
ATOM 3174 C CA . MET B 1 65 ? 2.533 -15.969 -9.188 1 97.12 65 MET B CA 1
ATOM 3175 C C . MET B 1 65 ? 3.725 -15.461 -9.992 1 97.12 65 MET B C 1
ATOM 3177 O O . MET B 1 65 ? 3.736 -15.57 -11.219 1 97.12 65 MET B O 1
ATOM 3181 N N . THR B 1 66 ? 4.691 -14.875 -9.305 1 97.19 66 THR B N 1
ATOM 3182 C CA . THR B 1 66 ? 5.914 -14.461 -9.992 1 97.19 66 THR B CA 1
ATOM 3183 C C . THR B 1 66 ? 6.586 -15.656 -10.656 1 97.19 66 THR B C 1
ATOM 3185 O O . THR B 1 66 ? 6.941 -15.594 -11.836 1 97.19 66 THR B O 1
ATOM 3188 N N . TYR B 1 67 ? 6.73 -16.719 -9.945 1 97.44 67 TYR B N 1
ATOM 3189 C CA . TYR B 1 67 ? 7.402 -17.906 -10.453 1 97.44 67 TYR B CA 1
ATOM 3190 C C . TYR B 1 67 ? 6.613 -18.531 -11.602 1 97.44 67 TYR B C 1
ATOM 3192 O O . TYR B 1 67 ? 7.188 -18.922 -12.625 1 97.44 67 TYR B O 1
ATOM 3200 N N . LYS B 1 68 ? 5.34 -18.547 -11.43 1 97.06 68 LYS B N 1
ATOM 3201 C CA . LYS B 1 68 ? 4.484 -19.109 -12.469 1 97.06 68 LYS B CA 1
ATOM 3202 C C . LYS B 1 68 ? 4.562 -18.297 -13.75 1 97.06 68 LYS B C 1
ATOM 3204 O O . LYS B 1 68 ? 4.656 -18.859 -14.852 1 97.06 68 LYS B O 1
ATOM 3209 N N . ALA B 1 69 ? 4.531 -17.031 -13.617 1 96.62 69 ALA B N 1
ATOM 3210 C CA . ALA B 1 69 ? 4.621 -16.141 -14.773 1 96.62 69 ALA B CA 1
ATOM 3211 C C . ALA B 1 69 ? 5.98 -16.25 -15.453 1 96.62 69 ALA B C 1
ATOM 3213 O O . ALA B 1 69 ? 6.062 -16.406 -16.672 1 96.62 69 ALA B O 1
ATOM 3214 N N . ALA B 1 70 ? 6.996 -16.25 -14.68 1 97.31 70 ALA B N 1
ATOM 3215 C CA . ALA B 1 70 ? 8.359 -16.281 -15.203 1 97.31 70 ALA B CA 1
ATOM 3216 C C . ALA B 1 70 ? 8.648 -17.594 -15.93 1 97.31 70 ALA B C 1
ATOM 3218 O O . ALA B 1 70 ? 9.219 -17.578 -17.016 1 97.31 70 ALA B O 1
ATOM 3219 N N . ILE B 1 71 ? 8.227 -18.688 -15.336 1 97.5 71 ILE B N 1
ATOM 3220 C CA . ILE B 1 71 ? 8.578 -19.984 -15.891 1 97.5 71 ILE B CA 1
ATOM 3221 C C . ILE B 1 71 ? 7.887 -20.172 -17.234 1 97.5 71 ILE B C 1
ATOM 3223 O O . ILE B 1 71 ? 8.406 -20.859 -18.125 1 97.5 71 ILE B O 1
ATOM 3227 N N . THR B 1 72 ? 6.73 -19.531 -17.422 1 95.12 72 THR B N 1
ATOM 3228 C CA . THR B 1 72 ? 5.973 -19.688 -18.656 1 95.12 72 THR B CA 1
ATOM 3229 C C . THR B 1 72 ? 6.305 -18.562 -19.641 1 95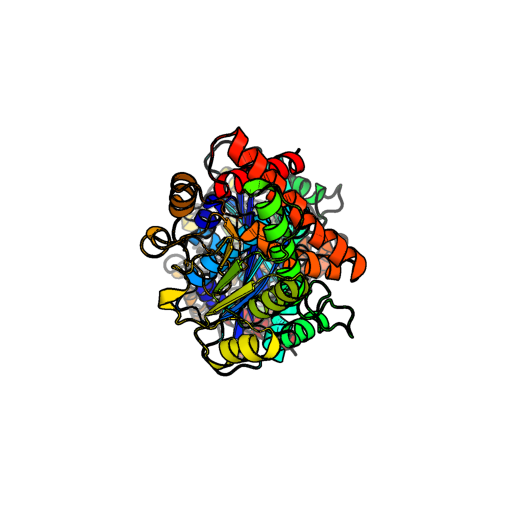.12 72 THR B C 1
ATOM 3231 O O . THR B 1 72 ? 5.84 -18.578 -20.781 1 95.12 72 THR B O 1
ATOM 3234 N N . GLY B 1 73 ? 6.961 -17.578 -19.203 1 93.12 73 GLY B N 1
ATOM 3235 C CA . GLY B 1 73 ? 7.457 -16.531 -20.078 1 93.12 73 GLY B CA 1
ATOM 3236 C C . GLY B 1 73 ? 6.414 -15.477 -20.391 1 93.12 73 GLY B C 1
ATOM 3237 O O . GLY B 1 73 ? 6.527 -14.766 -21.391 1 93.12 73 GLY B O 1
ATOM 3238 N N . ILE B 1 74 ? 5.387 -15.422 -19.641 1 92.62 74 ILE B N 1
ATOM 3239 C CA . ILE B 1 74 ? 4.422 -14.352 -19.875 1 92.62 74 ILE B CA 1
ATOM 3240 C C . ILE B 1 74 ? 4.949 -13.039 -19.312 1 92.62 74 ILE B C 1
ATOM 3242 O O . ILE B 1 74 ? 5.746 -13.039 -18.375 1 92.62 74 ILE B O 1
ATOM 3246 N N . PRO B 1 75 ? 4.523 -11.922 -19.938 1 94.06 75 PRO B N 1
ATOM 3247 C CA . PRO B 1 75 ? 5.062 -10.609 -19.562 1 94.06 75 PRO B CA 1
ATOM 3248 C C . PRO B 1 75 ? 4.359 -10.016 -18.344 1 94.06 75 PRO B C 1
ATOM 3250 O O . PRO B 1 75 ? 3.91 -8.867 -18.375 1 94.06 75 PRO B O 1
ATOM 3253 N N . HIS B 1 76 ? 4.344 -10.719 -17.25 1 96.06 76 HIS B N 1
ATOM 3254 C CA . HIS B 1 76 ? 3.725 -10.266 -16.016 1 96.06 76 HIS B CA 1
ATOM 3255 C C . HIS B 1 76 ? 4.586 -10.633 -14.805 1 96.06 76 HIS B C 1
ATOM 3257 O O . HIS B 1 76 ? 5.336 -11.617 -14.852 1 96.06 76 HIS B O 1
ATOM 3263 N N . GLY B 1 77 ? 4.504 -9.766 -13.82 1 96.19 77 GLY B N 1
ATOM 3264 C CA . GLY B 1 77 ? 5 -10.117 -12.5 1 96.19 77 GLY B CA 1
ATOM 3265 C C . GLY B 1 77 ? 3.971 -10.836 -11.648 1 96.19 77 GLY B C 1
ATOM 3266 O O . GLY B 1 77 ? 2.938 -11.281 -12.156 1 96.19 77 GLY B O 1
ATOM 3267 N N . GLY B 1 78 ? 4.309 -10.992 -10.391 1 97.5 78 GLY B N 1
ATOM 3268 C CA . GLY B 1 78 ? 3.428 -11.734 -9.5 1 97.5 78 GLY B CA 1
ATOM 3269 C C . GLY B 1 78 ? 2.799 -10.859 -8.43 1 97.5 78 GLY B C 1
ATOM 3270 O O . GLY B 1 78 ? 3.5 -10.117 -7.73 1 97.5 78 GLY B O 1
ATOM 3271 N N . GLY B 1 79 ? 1.547 -10.961 -8.328 1 97.81 79 GLY B N 1
ATOM 3272 C CA . GLY B 1 79 ? 0.787 -10.312 -7.27 1 97.81 79 GLY B CA 1
ATOM 3273 C C . GLY B 1 79 ? -0.377 -11.141 -6.77 1 97.81 79 GLY B C 1
ATOM 3274 O O . GLY B 1 79 ? -0.678 -12.195 -7.332 1 97.81 79 GLY B O 1
ATOM 3275 N N . LYS B 1 80 ? -0.884 -10.727 -5.676 1 98.44 80 LYS B N 1
ATOM 3276 C CA . LYS B 1 80 ? -2.062 -11.367 -5.098 1 98.44 80 LYS B CA 1
ATOM 3277 C C . LYS B 1 80 ? -2.807 -10.406 -4.168 1 98.44 80 LYS B C 1
ATOM 3279 O O . LYS B 1 80 ? -2.197 -9.531 -3.557 1 98.44 80 LYS B O 1
ATOM 3284 N N . SER B 1 81 ? -4.078 -10.555 -4.195 1 98.69 81 SER B N 1
ATOM 3285 C CA . SER B 1 81 ? -4.855 -9.805 -3.217 1 98.69 81 SER B CA 1
ATOM 3286 C C . SER B 1 81 ? -5.68 -10.734 -2.332 1 98.69 81 SER B C 1
ATOM 3288 O O . SER B 1 81 ? -6.062 -11.82 -2.758 1 98.69 81 SER B O 1
ATOM 3290 N N . VAL B 1 82 ? -5.871 -10.352 -1.145 1 98.44 82 VAL B N 1
ATOM 3291 C CA . VAL B 1 82 ? -6.777 -11.008 -0.211 1 98.44 82 VAL B CA 1
ATOM 3292 C C . VAL B 1 82 ? -7.75 -9.992 0.375 1 98.44 82 VAL B C 1
ATOM 3294 O O . VAL B 1 82 ? -7.367 -8.859 0.672 1 98.44 82 VAL B O 1
ATOM 3297 N N . ILE B 1 83 ? -8.977 -10.32 0.331 1 98.38 83 ILE B N 1
ATOM 3298 C CA . ILE B 1 83 ? -10.008 -9.586 1.06 1 98.38 83 ILE B CA 1
ATOM 3299 C C . ILE B 1 83 ? -10.477 -10.406 2.258 1 98.38 83 ILE B C 1
ATOM 3301 O O . ILE B 1 83 ? -10.906 -11.555 2.102 1 98.38 83 ILE B O 1
ATOM 3305 N N . ILE B 1 84 ? -10.312 -9.859 3.406 1 97.31 84 ILE B N 1
ATOM 3306 C CA . ILE B 1 84 ? -10.797 -10.531 4.609 1 97.31 84 ILE B CA 1
ATOM 3307 C C . ILE B 1 84 ? -12.32 -10.461 4.668 1 97.31 84 ILE B C 1
ATOM 3309 O O . ILE B 1 84 ? -12.891 -9.375 4.75 1 97.31 84 ILE B O 1
ATOM 3313 N N . ARG B 1 85 ? -12.898 -11.578 4.574 1 96.88 85 ARG B N 1
ATOM 3314 C CA . ARG B 1 85 ? -14.352 -11.617 4.59 1 96.88 85 ARG B CA 1
ATOM 3315 C C . ARG B 1 85 ? -14.906 -10.992 5.867 1 96.88 85 ARG B C 1
ATOM 3317 O O . ARG B 1 85 ? -14.539 -11.391 6.969 1 96.88 85 ARG B O 1
ATOM 3324 N N . PRO B 1 86 ? -15.773 -9.992 5.688 1 94.94 86 PRO B N 1
ATOM 3325 C CA . PRO B 1 86 ? -16.359 -9.391 6.887 1 94.94 86 PRO B CA 1
ATOM 3326 C C . PRO B 1 86 ? -17.141 -10.398 7.734 1 94.94 86 PRO B C 1
ATOM 3328 O O . PRO B 1 86 ? -17.812 -11.281 7.188 1 94.94 86 PRO B O 1
ATOM 3331 N N . PRO B 1 87 ? -17.062 -10.281 9.031 1 89.94 87 PRO B N 1
ATOM 3332 C CA . PRO B 1 87 ? -17.797 -11.203 9.906 1 89.94 87 PRO B CA 1
ATOM 3333 C C . PRO B 1 87 ? -19.297 -10.93 9.93 1 89.94 87 PRO B C 1
ATOM 3335 O O . PRO B 1 87 ? -20.078 -11.805 10.305 1 89.94 87 PRO B O 1
ATOM 3338 N N . ARG B 1 88 ? -19.688 -9.734 9.609 1 90.31 88 ARG B N 1
ATOM 3339 C CA . ARG B 1 88 ? -21.094 -9.336 9.625 1 90.31 88 ARG B CA 1
ATOM 3340 C C . ARG B 1 88 ? -21.656 -9.266 8.203 1 90.31 88 ARG B C 1
ATOM 3342 O O . ARG B 1 88 ? -20.953 -9.516 7.234 1 90.31 88 ARG B O 1
ATOM 3349 N N . ALA B 1 89 ? -22.984 -8.992 8.156 1 93.5 89 ALA B N 1
ATOM 3350 C CA . ALA B 1 89 ? -23.641 -8.828 6.863 1 93.5 89 ALA B CA 1
ATOM 3351 C C . ALA B 1 89 ? -23.047 -7.668 6.078 1 93.5 89 ALA B C 1
ATOM 3353 O O . ALA B 1 89 ? -22.688 -6.637 6.656 1 93.5 89 ALA B O 1
ATOM 3354 N N . PHE B 1 90 ? -22.859 -7.859 4.82 1 95.62 90 PHE B N 1
ATOM 3355 C CA . PHE B 1 90 ? -22.266 -6.836 3.963 1 95.62 90 PHE B CA 1
ATOM 3356 C C . PHE B 1 90 ? -22.859 -6.902 2.561 1 95.62 90 PHE B C 1
ATOM 3358 O O . PHE B 1 90 ? -23.438 -7.918 2.172 1 95.62 90 PHE B O 1
ATOM 3365 N N . ASP B 1 91 ? -22.812 -5.84 1.899 1 97.81 91 ASP B N 1
ATOM 3366 C CA . ASP B 1 91 ? -23.172 -5.766 0.486 1 97.81 91 ASP B CA 1
ATOM 3367 C C . ASP B 1 91 ? -22 -6.168 -0.401 1 97.81 91 ASP B C 1
ATOM 3369 O O . ASP B 1 91 ? -21.062 -5.387 -0.592 1 97.81 91 ASP B O 1
ATOM 3373 N N . ARG B 1 92 ? -22.047 -7.363 -0.969 1 97.62 92 ARG B N 1
ATOM 3374 C CA . ARG B 1 92 ? -20.938 -7.934 -1.727 1 97.62 92 ARG B CA 1
ATOM 3375 C C . ARG B 1 92 ? -20.609 -7.078 -2.945 1 97.62 92 ARG B C 1
ATOM 3377 O O . ARG B 1 92 ? -19.438 -6.824 -3.236 1 97.62 92 ARG B O 1
ATOM 3384 N N . GLY B 1 93 ? -21.672 -6.652 -3.688 1 98.19 93 GLY B N 1
ATOM 3385 C CA . GLY B 1 93 ? -21.438 -5.781 -4.828 1 98.19 93 GLY B CA 1
ATOM 3386 C C . GLY B 1 93 ? -20.688 -4.512 -4.469 1 98.19 93 GLY B C 1
ATOM 3387 O O . GLY B 1 93 ? -19.734 -4.137 -5.145 1 98.19 93 GLY B O 1
ATOM 3388 N N . ALA B 1 94 ? -21.125 -3.842 -3.395 1 98.25 94 ALA B N 1
ATOM 3389 C CA . ALA B 1 94 ? -20.5 -2.607 -2.943 1 98.25 94 ALA B CA 1
ATOM 3390 C C . ALA B 1 94 ? -19.062 -2.865 -2.502 1 98.25 94 ALA B C 1
ATOM 3392 O O . ALA B 1 94 ? -18.156 -2.061 -2.777 1 98.25 94 ALA B O 1
ATOM 3393 N N . LEU B 1 95 ? -18.891 -3.988 -1.841 1 98.38 95 LEU B N 1
ATOM 3394 C CA . LEU B 1 95 ? -17.562 -4.352 -1.345 1 98.38 95 LEU B CA 1
ATOM 3395 C C . LEU B 1 95 ? -16.594 -4.555 -2.498 1 98.38 95 LEU B C 1
ATOM 3397 O O . LEU B 1 95 ? -15.484 -4.016 -2.482 1 98.38 95 LEU B O 1
ATOM 3401 N N . PHE B 1 96 ? -16.969 -5.262 -3.514 1 98.69 96 PHE B N 1
ATOM 3402 C CA . PHE B 1 96 ? -16.062 -5.566 -4.617 1 98.69 96 PHE B CA 1
ATOM 3403 C C . PHE B 1 96 ? -15.875 -4.348 -5.512 1 98.69 96 PHE B C 1
ATOM 3405 O O . PHE B 1 96 ? -14.836 -4.199 -6.16 1 98.69 96 PHE B O 1
ATOM 3412 N N . ARG B 1 97 ? -16.875 -3.406 -5.559 1 98.56 97 ARG B N 1
ATOM 3413 C CA . ARG B 1 97 ? -16.656 -2.135 -6.234 1 98.56 97 ARG B CA 1
ATOM 3414 C C . ARG B 1 97 ? -15.602 -1.307 -5.508 1 98.56 97 ARG B C 1
ATOM 3416 O O . ARG B 1 97 ? -14.742 -0.688 -6.141 1 98.56 97 ARG B O 1
ATOM 3423 N N . ALA B 1 98 ? -15.734 -1.327 -4.176 1 97.94 98 ALA B N 1
ATOM 3424 C CA . ALA B 1 98 ? -14.727 -0.629 -3.375 1 97.94 98 ALA B CA 1
ATOM 3425 C C . ALA B 1 98 ? -13.336 -1.212 -3.609 1 97.94 98 ALA B C 1
ATOM 3427 O O . ALA B 1 98 ? -12.367 -0.47 -3.75 1 97.94 98 ALA B O 1
ATOM 3428 N N . PHE B 1 99 ? -13.25 -2.525 -3.648 1 98.62 99 PHE B N 1
ATOM 3429 C CA . PHE B 1 99 ? -11.984 -3.188 -3.949 1 98.62 99 PHE B CA 1
ATOM 3430 C C . PHE B 1 99 ? -11.492 -2.809 -5.34 1 98.62 99 PHE B C 1
ATOM 3432 O O . PHE B 1 99 ? -10.297 -2.568 -5.539 1 98.62 99 PHE B O 1
ATOM 3439 N N . GLY B 1 100 ? -12.422 -2.791 -6.32 1 98.44 100 GLY B N 1
ATOM 3440 C CA . GLY B 1 100 ? -12.07 -2.359 -7.66 1 98.44 100 GLY B CA 1
ATOM 3441 C C . GLY B 1 100 ? -11.422 -0.987 -7.695 1 98.44 100 GLY B C 1
ATOM 3442 O O . GLY B 1 100 ? -10.445 -0.771 -8.414 1 98.44 100 GLY B O 1
ATOM 3443 N N . ARG B 1 101 ? -11.945 -0.057 -6.953 1 97 101 ARG B N 1
ATOM 3444 C CA . ARG B 1 101 ? -11.375 1.284 -6.871 1 97 101 ARG B CA 1
ATOM 3445 C C . ARG B 1 101 ? -9.969 1.248 -6.281 1 97 101 ARG B C 1
ATOM 3447 O O . ARG B 1 101 ? -9.094 1.995 -6.711 1 97 101 ARG B O 1
ATOM 3454 N N . PHE B 1 102 ? -9.836 0.388 -5.266 1 97.5 102 PHE B N 1
ATOM 3455 C CA . PHE B 1 102 ? -8.523 0.204 -4.664 1 97.5 102 PHE B CA 1
ATOM 3456 C C . PHE B 1 102 ? -7.523 -0.298 -5.695 1 97.5 102 PHE B C 1
ATOM 3458 O O . PHE B 1 102 ? -6.418 0.239 -5.809 1 97.5 102 PHE B O 1
ATOM 3465 N N . VAL B 1 103 ? -7.902 -1.286 -6.465 1 98.19 103 VAL B N 1
ATOM 3466 C CA . VAL B 1 103 ? -7.062 -1.844 -7.52 1 98.19 103 VAL B CA 1
ATOM 3467 C C . VAL B 1 103 ? -6.75 -0.765 -8.555 1 98.19 103 VAL B C 1
ATOM 3469 O O . VAL B 1 103 ? -5.605 -0.626 -8.984 1 98.19 103 VAL B O 1
ATOM 3472 N N . ASP B 1 104 ? -7.762 -0.013 -8.914 1 97.19 104 ASP B N 1
ATOM 3473 C CA . ASP B 1 104 ? -7.574 1.073 -9.875 1 97.19 104 ASP B CA 1
ATOM 3474 C C . ASP B 1 104 ? -6.531 2.072 -9.375 1 97.19 104 ASP B C 1
ATOM 3476 O O . ASP B 1 104 ? -5.75 2.605 -10.164 1 97.19 104 ASP B O 1
ATOM 3480 N N . GLY B 1 105 ? -6.539 2.26 -8.18 1 95.12 105 GLY B N 1
ATOM 3481 C CA . GLY B 1 105 ? -5.625 3.207 -7.559 1 95.12 105 GLY B CA 1
ATOM 3482 C C . GLY B 1 105 ? -4.176 2.766 -7.625 1 95.12 105 GLY B C 1
ATOM 3483 O O . GLY B 1 105 ? -3.266 3.57 -7.406 1 95.12 105 GLY B O 1
ATOM 3484 N N . LEU B 1 106 ? -3.926 1.554 -7.902 1 95.94 106 LEU B N 1
ATOM 3485 C CA . LEU B 1 106 ? -2.561 1.057 -8.016 1 95.94 106 LEU B CA 1
ATOM 3486 C C . LEU B 1 106 ? -2.025 1.255 -9.43 1 95.94 106 LEU B C 1
ATOM 3488 O O . LEU B 1 106 ? -0.907 0.838 -9.742 1 95.94 106 LEU B O 1
ATOM 3492 N N . GLY B 1 107 ? -2.826 1.784 -10.289 1 92 107 GLY B N 1
ATOM 3493 C CA . GLY B 1 107 ? -2.381 2.336 -11.562 1 92 107 GLY B CA 1
ATOM 3494 C C . GLY B 1 107 ? -1.957 1.271 -12.555 1 92 107 GLY B C 1
ATOM 3495 O O . GLY B 1 107 ? -1.023 1.479 -13.336 1 92 107 GLY B O 1
ATOM 3496 N N . GLY B 1 108 ? -2.492 0.091 -12.406 1 94.75 108 GLY B N 1
ATOM 3497 C CA . GLY B 1 108 ? -2.186 -0.962 -13.359 1 94.75 108 GLY B CA 1
ATOM 3498 C C . GLY B 1 108 ? -1.002 -1.815 -12.945 1 94.75 108 GLY B C 1
ATOM 3499 O O . GLY B 1 108 ? -0.674 -2.797 -13.617 1 94.75 108 GLY B O 1
ATOM 3500 N N . ARG B 1 109 ? -0.366 -1.495 -11.914 1 95.19 109 ARG B N 1
ATOM 3501 C CA . ARG B 1 109 ? 0.77 -2.275 -11.43 1 95.19 109 ARG B CA 1
ATOM 3502 C C . ARG B 1 109 ? 0.323 -3.646 -10.938 1 95.19 109 ARG B C 1
ATOM 3504 O O . ARG B 1 109 ? 1.135 -4.566 -10.828 1 95.19 109 ARG B O 1
ATOM 3511 N N . TYR B 1 110 ? -1.019 -3.688 -10.602 1 97.44 110 TYR B N 1
ATOM 3512 C CA . TYR B 1 110 ? -1.622 -4.949 -10.195 1 97.44 110 TYR B CA 1
ATOM 3513 C C . TYR B 1 110 ? -2.902 -5.223 -10.977 1 97.44 110 TYR B C 1
ATOM 3515 O O . TYR B 1 110 ? -3.752 -4.336 -11.109 1 97.44 110 TYR B O 1
ATOM 3523 N N . ILE B 1 111 ? -2.957 -6.367 -11.461 1 97.5 111 ILE B N 1
ATOM 3524 C CA . ILE B 1 111 ? -4.137 -6.848 -12.172 1 97.5 111 ILE B CA 1
ATOM 3525 C C . ILE B 1 111 ? -4.754 -8.016 -11.414 1 97.5 111 ILE B C 1
ATOM 3527 O O . ILE B 1 111 ? -4.086 -9.023 -11.164 1 97.5 111 ILE B O 1
ATOM 3531 N N . THR B 1 112 ? -6.016 -7.898 -11.062 1 97.5 112 THR B N 1
ATOM 3532 C CA . THR B 1 112 ? -6.652 -8.914 -10.234 1 97.5 112 THR B CA 1
ATOM 3533 C C . THR B 1 112 ? -7.391 -9.938 -11.102 1 97.5 112 THR B C 1
ATOM 3535 O O . THR B 1 112 ? -7.652 -9.68 -12.273 1 97.5 112 THR B O 1
ATOM 3538 N N . ALA B 1 113 ? -7.629 -11.07 -10.547 1 95.56 113 ALA B N 1
ATOM 3539 C CA . ALA B 1 113 ? -8.359 -12.18 -11.148 1 95.56 113 ALA B CA 1
ATOM 3540 C C . ALA B 1 113 ? -9.078 -13.008 -10.086 1 95.56 113 ALA B C 1
ATOM 3542 O O . ALA B 1 113 ? -9.055 -12.664 -8.906 1 95.56 113 ALA B O 1
ATOM 3543 N N . GLU B 1 114 ? -9.734 -13.961 -10.539 1 93.62 114 GLU B N 1
ATOM 3544 C CA . GLU B 1 114 ? -10.484 -14.82 -9.625 1 93.62 114 GLU B CA 1
ATOM 3545 C C . GLU B 1 114 ? -9.555 -15.695 -8.797 1 93.62 114 GLU B C 1
ATOM 3547 O O . GLU B 1 114 ? -8.477 -16.078 -9.258 1 93.62 114 GLU B O 1
ATOM 3552 N N . ASP B 1 115 ? -9.875 -15.961 -7.621 1 92.94 115 ASP B N 1
ATOM 3553 C CA . ASP B 1 115 ? -9.25 -16.922 -6.719 1 92.94 115 ASP B CA 1
ATOM 3554 C C . ASP B 1 115 ? -10.273 -17.5 -5.742 1 92.94 115 ASP B C 1
ATOM 3556 O O . ASP B 1 115 ? -11.484 -17.359 -5.945 1 92.94 115 ASP B O 1
ATOM 3560 N N . SER B 1 116 ? -9.773 -18.234 -4.746 1 90.81 116 SER B N 1
ATOM 3561 C CA . SER B 1 116 ? -10.656 -18.859 -3.766 1 90.81 116 SER B CA 1
ATOM 3562 C C . SER B 1 116 ? -11.586 -17.828 -3.125 1 90.81 116 SER B C 1
ATOM 3564 O O . SER B 1 116 ? -11.133 -16.781 -2.668 1 90.81 116 SER B O 1
ATOM 3566 N N . GLY B 1 117 ? -12.891 -18.062 -3.219 1 93.5 117 GLY B N 1
ATOM 3567 C CA . GLY B 1 117 ? -13.883 -17.219 -2.566 1 93.5 117 GLY B CA 1
ATOM 3568 C C . GLY B 1 117 ? -14.461 -16.156 -3.48 1 93.5 117 GLY B C 1
ATOM 3569 O O . GLY B 1 117 ? -15.391 -15.445 -3.104 1 93.5 117 GLY B O 1
ATOM 3570 N N . THR B 1 118 ? -13.891 -16.031 -4.672 1 95.69 118 THR B N 1
ATOM 3571 C CA . THR B 1 118 ? -14.422 -15.07 -5.629 1 95.69 118 THR B CA 1
ATOM 3572 C C . THR B 1 118 ? -14.969 -15.781 -6.863 1 95.69 118 THR B C 1
ATOM 3574 O O . THR B 1 118 ? -14.75 -16.984 -7.047 1 95.69 118 THR B O 1
ATOM 3577 N N . SER B 1 119 ? -15.719 -15.055 -7.621 1 92.81 119 SER B N 1
ATOM 3578 C CA . SER B 1 119 ? -16.375 -15.594 -8.805 1 92.81 119 SER B CA 1
ATOM 3579 C C . SER B 1 119 ? -16.203 -14.672 -10.008 1 92.81 119 SER B C 1
ATOM 3581 O O . SER B 1 119 ? -15.695 -13.562 -9.875 1 92.81 119 SER B O 1
ATOM 3583 N N . MET B 1 120 ? -16.609 -15.219 -11.109 1 92 120 MET B N 1
ATOM 3584 C CA . MET B 1 120 ? -16.594 -14.406 -12.328 1 92 120 MET B CA 1
ATOM 3585 C C . MET B 1 120 ? -17.469 -13.172 -12.156 1 92 120 MET B C 1
ATOM 3587 O O . MET B 1 120 ? -17.156 -12.102 -12.68 1 92 120 MET B O 1
ATOM 3591 N N . GLU B 1 121 ? -18.594 -13.352 -11.445 1 94.75 121 GLU B N 1
ATOM 3592 C CA . GLU B 1 121 ? -19.484 -12.227 -11.18 1 94.75 121 GLU B CA 1
ATOM 3593 C C . GLU B 1 121 ? -18.766 -11.133 -10.375 1 94.75 121 GLU B C 1
ATOM 3595 O O . GLU B 1 121 ? -19 -9.945 -10.602 1 94.75 121 GLU B O 1
ATOM 3600 N N . ASP B 1 122 ? -17.984 -11.539 -9.414 1 96.88 122 ASP B N 1
ATOM 3601 C CA . ASP B 1 122 ? -17.203 -10.578 -8.648 1 96.88 122 ASP B CA 1
ATOM 3602 C C . ASP B 1 122 ? -16.234 -9.812 -9.555 1 96.88 122 ASP B C 1
ATOM 3604 O O . ASP B 1 122 ? -16.078 -8.594 -9.406 1 96.88 122 ASP B O 1
ATOM 3608 N N . MET B 1 123 ? -15.602 -10.531 -10.5 1 96.25 123 MET B N 1
ATOM 3609 C CA . MET B 1 123 ? -14.688 -9.891 -11.438 1 96.25 123 MET B CA 1
ATOM 3610 C C . MET B 1 123 ? -15.43 -8.898 -12.328 1 96.25 123 MET B C 1
ATOM 3612 O O . MET B 1 123 ? -14.898 -7.84 -12.656 1 96.25 123 MET B O 1
ATOM 3616 N N . GLU B 1 124 ? -16.641 -9.289 -12.695 1 96 124 GLU B N 1
ATOM 3617 C CA . GLU B 1 124 ? -17.453 -8.367 -13.477 1 96 124 GLU B CA 1
ATOM 3618 C C . GLU B 1 124 ? -17.75 -7.09 -12.695 1 96 124 GLU B C 1
ATOM 3620 O O . GLU B 1 124 ? -17.734 -5.996 -13.266 1 96 124 GLU B O 1
ATOM 3625 N N . THR B 1 125 ? -18.047 -7.258 -11.414 1 97.75 125 THR B N 1
ATOM 3626 C CA . THR B 1 125 ? -18.297 -6.105 -10.555 1 97.75 125 THR B CA 1
ATOM 3627 C C . THR B 1 125 ? -17.062 -5.211 -10.492 1 97.75 125 THR B C 1
ATOM 3629 O O . THR B 1 125 ? -17.156 -3.988 -10.625 1 97.75 125 THR B O 1
ATOM 3632 N N . ILE B 1 126 ? -15.898 -5.777 -10.344 1 97.88 126 ILE B N 1
ATOM 3633 C CA . ILE B 1 126 ? -14.641 -5.043 -10.297 1 97.88 126 ILE B CA 1
ATOM 3634 C C . ILE B 1 126 ? -14.406 -4.336 -11.625 1 97.88 126 ILE B C 1
ATOM 3636 O O . ILE B 1 126 ? -13.977 -3.176 -11.648 1 97.88 126 ILE B O 1
ATOM 3640 N N . ARG B 1 127 ? -14.742 -4.961 -12.711 1 95.94 127 ARG B N 1
ATOM 3641 C CA . ARG B 1 127 ? -14.539 -4.43 -14.047 1 95.94 127 ARG B CA 1
ATOM 3642 C C . ARG B 1 127 ? -15.344 -3.156 -14.266 1 95.94 127 ARG B C 1
ATOM 3644 O O . ARG B 1 127 ? -14.977 -2.307 -15.078 1 95.94 127 ARG B O 1
ATOM 3651 N N . SER B 1 128 ? -16.438 -3.029 -13.586 1 96.75 128 SER B N 1
ATOM 3652 C CA . SER B 1 128 ? -17.281 -1.85 -13.727 1 96.75 128 SER B CA 1
ATOM 3653 C C . SER B 1 128 ? -16.562 -0.587 -13.273 1 96.75 128 SER B C 1
ATOM 3655 O O . SER B 1 128 ? -16.969 0.525 -13.617 1 96.75 128 SER B O 1
ATOM 3657 N N . VAL B 1 129 ? -15.438 -0.74 -12.539 1 96.81 129 VAL B N 1
ATOM 3658 C CA . VAL B 1 129 ? -14.812 0.455 -11.984 1 96.81 129 VAL B CA 1
ATOM 3659 C C . VAL B 1 129 ? -13.352 0.522 -12.414 1 96.81 129 VAL B C 1
ATOM 3661 O O . VAL B 1 129 ? -12.719 1.576 -12.32 1 96.81 129 VAL B O 1
ATOM 3664 N N . THR B 1 130 ? -12.82 -0.617 -12.914 1 96.62 130 THR B N 1
ATOM 3665 C CA . THR B 1 130 ? -11.43 -0.609 -13.359 1 96.62 130 THR B CA 1
ATOM 3666 C C . THR B 1 130 ? -11.219 -1.601 -14.5 1 96.62 130 THR B C 1
ATOM 3668 O O . THR B 1 130 ? -11.891 -2.635 -14.562 1 96.62 130 THR B O 1
ATOM 3671 N N . LYS B 1 131 ? -10.258 -1.304 -15.328 1 94.25 131 LYS B N 1
ATOM 3672 C CA . LYS B 1 131 ? -9.914 -2.213 -16.422 1 94.25 131 LYS B CA 1
ATOM 3673 C C . LYS B 1 131 ? -8.852 -3.223 -15.977 1 94.25 131 LYS B C 1
ATOM 3675 O O . LYS B 1 131 ? -8.508 -4.137 -16.734 1 94.25 131 LYS B O 1
ATOM 3680 N N . HIS B 1 132 ? -8.297 -3.1 -14.773 1 95.94 132 HIS B N 1
ATOM 3681 C CA . HIS B 1 132 ? -7.195 -3.934 -14.297 1 95.94 132 HIS B CA 1
ATOM 3682 C C . HIS B 1 132 ? -7.715 -5.195 -13.617 1 95.94 132 HIS B C 1
ATOM 3684 O O . HIS B 1 132 ? -7.406 -5.449 -12.453 1 95.94 132 HIS B O 1
ATOM 3690 N N . VAL B 1 133 ? -8.492 -5.91 -14.352 1 95.88 133 VAL B N 1
ATOM 3691 C CA . VAL B 1 133 ? -9.109 -7.152 -13.906 1 95.88 133 VAL B CA 1
ATOM 3692 C C . VAL B 1 133 ? -9.242 -8.117 -15.078 1 95.88 133 VAL B C 1
ATOM 3694 O O . VAL B 1 133 ? -9.484 -7.703 -16.219 1 95.88 133 VAL B O 1
ATOM 3697 N N . THR B 1 134 ? -8.93 -9.352 -14.805 1 93.75 134 THR B N 1
ATOM 3698 C CA . THR B 1 134 ? -9.109 -10.414 -15.789 1 93.75 134 THR B CA 1
ATOM 3699 C C . THR B 1 134 ? -10.023 -11.508 -15.242 1 93.75 134 THR B C 1
ATOM 3701 O O . THR B 1 134 ? -10.438 -11.445 -14.078 1 93.75 134 THR B O 1
ATOM 3704 N N . GLY B 1 135 ? -10.344 -12.469 -16.125 1 90.5 135 GLY B N 1
ATOM 3705 C CA . GLY B 1 135 ? -11.242 -13.539 -15.734 1 90.5 135 GLY B CA 1
ATOM 3706 C C . GLY B 1 135 ? -12.703 -13.156 -15.812 1 90.5 135 GLY B C 1
ATOM 3707 O O . GLY B 1 135 ? -13.516 -13.594 -15 1 90.5 135 GLY B O 1
ATOM 3708 N N . VAL B 1 136 ? -13.008 -12.211 -16.672 1 90.12 136 VAL B N 1
ATOM 3709 C CA . VAL B 1 136 ? -14.391 -11.766 -16.844 1 90.12 136 VAL B CA 1
ATOM 3710 C C . VAL B 1 136 ? -15.07 -12.609 -17.922 1 90.12 136 VAL B C 1
ATOM 3712 O O . VAL B 1 136 ? -14.438 -13.445 -18.562 1 90.12 136 VAL B O 1
ATOM 3715 N N . LYS B 1 137 ? -16.375 -12.406 -18.109 1 89.5 137 LYS B N 1
ATOM 3716 C CA . LYS B 1 137 ? -17.172 -13.18 -19.062 1 89.5 137 LYS B CA 1
ATOM 3717 C C . LYS B 1 137 ? -16.734 -12.93 -20.5 1 89.5 137 LYS B C 1
ATOM 3719 O O . LYS B 1 137 ? -16.359 -11.805 -20.844 1 89.5 137 LYS B O 1
ATOM 3724 N N . PRO B 1 138 ? -16.781 -14.008 -21.312 1 84.69 138 PRO B N 1
ATOM 3725 C CA . PRO B 1 138 ? -16.422 -13.852 -22.719 1 84.69 138 PRO B CA 1
ATOM 3726 C C . PRO B 1 138 ? -17.219 -12.75 -23.422 1 84.69 138 PRO B C 1
ATOM 3728 O O . PRO B 1 138 ? -16.688 -12.031 -24.266 1 84.69 138 PRO B O 1
ATOM 3731 N N . GLU B 1 139 ? -18.422 -12.664 -23.047 1 84.06 139 GLU B N 1
ATOM 3732 C CA . GLU B 1 139 ? -19.281 -11.641 -23.641 1 84.06 139 GLU B CA 1
ATOM 3733 C C . GLU B 1 139 ? -18.734 -10.242 -23.375 1 84.06 139 GLU B C 1
ATOM 3735 O O . GLU B 1 139 ? -19.062 -9.305 -24.109 1 84.06 139 GLU B O 1
ATOM 3740 N N . HIS B 1 140 ? -17.922 -10.164 -22.438 1 83.12 140 HIS B N 1
ATOM 3741 C CA . HIS B 1 140 ? -17.359 -8.867 -22.094 1 83.12 140 HIS B CA 1
ATOM 3742 C C . HIS B 1 140 ? -15.867 -8.82 -22.422 1 83.12 140 HIS B C 1
ATOM 3744 O O . HIS B 1 140 ? -15.125 -8.023 -21.844 1 83.12 140 HIS B O 1
ATOM 3750 N N . GLY B 1 141 ? -15.469 -9.812 -23.234 1 80.25 141 GLY B N 1
ATOM 3751 C CA . GLY B 1 141 ? -14.109 -9.773 -23.75 1 80.25 141 GLY B CA 1
ATOM 3752 C C . GLY B 1 141 ? -13.141 -10.617 -22.938 1 80.25 141 GLY B C 1
ATOM 3753 O O . GLY B 1 141 ? -11.93 -10.562 -23.156 1 80.25 141 GLY B O 1
ATOM 3754 N N . GLY B 1 142 ? -13.734 -11.438 -22.078 1 87.56 142 GLY B N 1
ATOM 3755 C CA . GLY B 1 142 ? -12.867 -12.234 -21.219 1 87.56 142 GLY B CA 1
ATOM 3756 C C . GLY B 1 142 ? -12.672 -13.656 -21.719 1 87.56 142 GLY B C 1
ATOM 3757 O O . GLY B 1 142 ? -13.164 -14.016 -22.797 1 87.56 142 GLY B O 1
ATOM 3758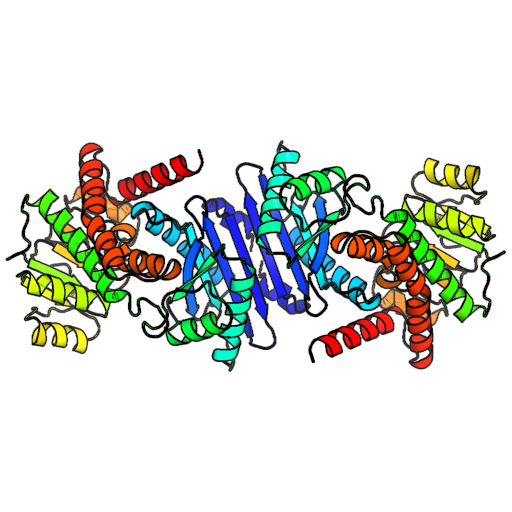 N N . SER B 1 143 ? -11.766 -14.383 -21.031 1 85 143 SER B N 1
ATOM 3759 C CA . SER B 1 143 ? -11.414 -15.75 -21.406 1 85 143 SER B CA 1
ATOM 3760 C C . SER B 1 143 ? -12.344 -16.766 -20.75 1 85 143 SER B C 1
ATOM 3762 O O . SER B 1 143 ? -12.367 -17.938 -21.141 1 85 143 SER B O 1
ATOM 3764 N N . GLY B 1 144 ? -13.125 -16.266 -19.766 1 81.75 144 GLY B N 1
ATOM 3765 C CA . GLY B 1 144 ? -14.023 -17.172 -19.062 1 81.75 144 GLY B CA 1
ATOM 3766 C C . GLY B 1 144 ? -13.305 -18.125 -18.141 1 81.75 144 GLY B C 1
ATOM 3767 O O . GLY B 1 144 ? -12.406 -17.719 -17.391 1 81.75 144 GLY B O 1
ATOM 3768 N N . ASP B 1 145 ? -13.797 -19.391 -18.047 1 82.25 145 ASP B N 1
ATOM 3769 C CA . ASP B 1 145 ? -13.25 -20.422 -17.172 1 82.25 145 ASP B CA 1
ATOM 3770 C C . ASP B 1 145 ? -11.852 -20.844 -17.625 1 82.25 145 ASP B C 1
ATOM 3772 O O . ASP B 1 145 ? -11.68 -21.344 -18.734 1 82.25 145 ASP B O 1
ATOM 3776 N N . PRO B 1 146 ? -10.938 -20.688 -16.734 1 90 146 PRO B N 1
ATOM 3777 C CA . PRO B 1 146 ? -9.57 -21 -17.141 1 90 146 PRO B CA 1
ATOM 3778 C C . PRO B 1 146 ? -9.25 -22.5 -17.031 1 90 146 PRO B C 1
ATOM 3780 O O . PRO B 1 146 ? -8.18 -22.938 -17.453 1 90 146 PRO B O 1
ATOM 3783 N N . SER B 1 147 ? -10.172 -23.344 -16.516 1 91.81 147 SER B N 1
ATOM 3784 C CA . SER B 1 147 ? -9.914 -24.734 -16.172 1 91.81 147 SER B CA 1
ATOM 3785 C C . SER B 1 147 ? -9.492 -25.531 -17.406 1 91.81 147 SER B C 1
ATOM 3787 O O . SER B 1 147 ? -8.531 -26.312 -17.344 1 91.81 147 SER B O 1
ATOM 3789 N N . PRO B 1 148 ? -10.156 -25.328 -18.531 1 94.25 148 PRO B N 1
ATOM 3790 C CA . PRO B 1 148 ? -9.734 -26.094 -19.703 1 94.25 148 PRO B CA 1
ATOM 3791 C C . PRO B 1 148 ? -8.297 -25.797 -20.125 1 94.25 148 PRO B C 1
ATOM 3793 O O . PRO B 1 148 ? -7.598 -26.688 -20.625 1 94.25 148 PRO B O 1
ATOM 3796 N N . TYR B 1 149 ? -7.883 -24.578 -19.922 1 95.88 149 TYR B N 1
ATOM 3797 C CA . TYR B 1 149 ? -6.523 -24.203 -20.297 1 95.88 149 TYR B CA 1
ATOM 3798 C C . TYR B 1 149 ? -5.516 -24.75 -19.297 1 95.88 149 TYR B C 1
ATOM 3800 O O . TYR B 1 149 ? -4.418 -25.172 -19.672 1 95.88 149 TYR B O 1
ATOM 3808 N N . THR B 1 150 ? -5.902 -24.719 -18.062 1 96.94 150 THR B N 1
ATOM 3809 C CA . THR B 1 150 ? -5.059 -25.391 -17.078 1 96.94 150 THR B CA 1
ATOM 3810 C C . THR B 1 150 ? -4.875 -26.859 -17.422 1 96.94 150 THR B C 1
ATOM 3812 O O . THR B 1 150 ? -3.75 -27.359 -17.406 1 96.94 150 THR B O 1
ATOM 3815 N N . ALA B 1 151 ? -5.973 -27.484 -17.75 1 98.38 151 ALA B N 1
ATOM 3816 C CA . ALA B 1 151 ? -5.93 -28.906 -18.109 1 98.38 151 ALA B CA 1
ATOM 3817 C C . ALA B 1 151 ? -5.059 -29.125 -19.344 1 98.38 151 ALA B C 1
ATOM 3819 O O . ALA B 1 151 ? -4.301 -30.094 -19.406 1 98.38 151 ALA B O 1
ATOM 3820 N N . LEU B 1 152 ? -5.215 -28.266 -20.281 1 98.31 152 LEU B N 1
ATOM 3821 C CA . LEU B 1 152 ? -4.418 -28.359 -21.5 1 98.31 152 LEU B CA 1
ATOM 3822 C C . LEU B 1 152 ? -2.93 -28.266 -21.188 1 98.31 152 LEU B C 1
ATOM 3824 O O . LEU B 1 152 ? -2.129 -29.031 -21.734 1 98.31 152 LEU B O 1
ATOM 3828 N N . GLY B 1 153 ? -2.592 -27.344 -20.344 1 98.56 153 GLY B N 1
ATOM 3829 C CA . GLY B 1 153 ? -1.205 -27.234 -19.922 1 98.56 153 GLY B CA 1
ATOM 3830 C C . GLY B 1 153 ? -0.692 -28.5 -19.234 1 98.56 153 GLY B C 1
ATOM 3831 O O . GLY B 1 153 ? 0.415 -28.953 -19.531 1 98.56 153 GLY B O 1
ATOM 3832 N N . VAL B 1 154 ? -1.491 -29 -18.375 1 98.81 154 VAL B N 1
ATOM 3833 C CA . VAL B 1 154 ? -1.111 -30.203 -17.656 1 98.81 154 VAL B CA 1
ATOM 3834 C C . VAL B 1 154 ? -0.953 -31.359 -18.641 1 98.81 154 VAL B C 1
ATOM 3836 O O . VAL B 1 154 ? 0.018 -32.125 -18.578 1 98.81 154 VAL B O 1
ATOM 3839 N N . ARG B 1 155 ? -1.879 -31.5 -19.578 1 98.81 155 ARG B N 1
ATOM 3840 C CA . ARG B 1 155 ? -1.795 -32.562 -20.578 1 98.81 155 ARG B CA 1
ATOM 3841 C C . ARG B 1 155 ? -0.504 -32.438 -21.375 1 98.81 155 ARG B C 1
ATOM 3843 O O . ARG B 1 155 ? 0.192 -33.438 -21.594 1 98.81 155 ARG B O 1
ATOM 3850 N N . ARG B 1 156 ? -0.18 -31.297 -21.797 1 98.69 156 ARG B N 1
ATOM 3851 C CA . ARG B 1 156 ? 1.046 -31.078 -22.562 1 98.69 156 ARG B CA 1
ATOM 3852 C C . ARG B 1 156 ? 2.277 -31.391 -21.719 1 98.69 156 ARG B C 1
ATOM 3854 O O . ARG B 1 156 ? 3.266 -31.922 -22.219 1 98.69 156 ARG B O 1
ATOM 3861 N N . GLY B 1 157 ? 2.201 -30.953 -20.469 1 98.81 157 GLY B N 1
ATOM 3862 C CA . GLY B 1 157 ? 3.273 -31.312 -19.547 1 98.81 157 GLY B CA 1
ATOM 3863 C C . GLY B 1 157 ? 3.447 -32.812 -19.391 1 98.81 157 GLY B C 1
ATOM 3864 O O . GLY B 1 157 ? 4.574 -33.312 -19.344 1 98.81 157 GLY B O 1
ATOM 3865 N N . ILE B 1 158 ? 2.348 -33.5 -19.281 1 98.81 158 ILE B N 1
ATOM 3866 C CA . ILE B 1 158 ? 2.385 -34.969 -19.203 1 98.81 158 ILE B CA 1
ATOM 3867 C C . ILE B 1 158 ? 3.047 -35.531 -20.453 1 98.81 158 ILE B C 1
ATOM 3869 O O . ILE B 1 158 ? 3.916 -36.406 -20.375 1 98.81 158 ILE B O 1
ATOM 3873 N N . GLU B 1 159 ? 2.67 -35.031 -21.594 1 98.81 159 GLU B N 1
ATOM 3874 C CA . GLU B 1 159 ? 3.264 -35.469 -22.859 1 98.81 159 GLU B CA 1
ATOM 3875 C C . GLU B 1 159 ? 4.777 -35.25 -22.859 1 98.81 159 GLU B C 1
ATOM 3877 O O . GLU B 1 159 ? 5.523 -36.125 -23.328 1 98.81 159 GLU B O 1
ATOM 3882 N N . ALA B 1 160 ? 5.207 -34.156 -22.391 1 98.75 160 ALA B N 1
ATOM 3883 C CA . ALA B 1 160 ? 6.637 -33.875 -22.312 1 98.75 160 ALA B CA 1
ATOM 3884 C C . ALA B 1 160 ? 7.344 -34.875 -21.406 1 98.75 160 ALA B C 1
ATOM 3886 O O . ALA B 1 160 ? 8.43 -35.344 -21.734 1 98.75 160 ALA B O 1
ATOM 3887 N N . CYS B 1 161 ? 6.73 -35.125 -20.281 1 98.81 161 CYS B N 1
ATOM 3888 C CA . CYS B 1 161 ? 7.305 -36.094 -19.344 1 98.81 161 CYS B CA 1
ATOM 3889 C C . CYS B 1 161 ? 7.379 -37.5 -19.984 1 98.81 161 CYS B C 1
ATOM 3891 O O . CYS B 1 161 ? 8.375 -38.188 -19.812 1 98.81 161 CYS B O 1
ATOM 3893 N N . VAL B 1 162 ? 6.34 -37.906 -20.656 1 98.75 162 VAL B N 1
ATOM 3894 C CA . VAL B 1 162 ? 6.262 -39.188 -21.312 1 98.75 162 VAL B CA 1
ATOM 3895 C C . VAL B 1 162 ? 7.348 -39.312 -22.375 1 98.75 162 VAL B C 1
ATOM 3897 O O . VAL B 1 162 ? 8.016 -40.312 -22.5 1 98.75 162 VAL B O 1
ATOM 3900 N N . LYS B 1 163 ? 7.449 -38.219 -23.141 1 98.56 163 LYS B N 1
ATOM 3901 C CA . LYS B 1 163 ? 8.531 -38.188 -24.125 1 98.56 163 LYS B CA 1
ATOM 3902 C C . LYS B 1 163 ? 9.883 -38.375 -23.453 1 98.56 163 LYS B C 1
ATOM 3904 O O . LYS B 1 163 ? 10.719 -39.125 -23.938 1 98.56 163 LYS B O 1
ATOM 3909 N N . PHE B 1 164 ? 10.117 -37.75 -22.406 1 98.56 164 PHE B N 1
ATOM 3910 C CA . PHE B 1 164 ? 11.406 -37.75 -21.734 1 98.56 164 PHE B CA 1
ATOM 3911 C C . PHE B 1 164 ? 11.688 -39.125 -21.109 1 98.56 164 PHE B C 1
ATOM 3913 O O . PHE B 1 164 ? 12.789 -39.656 -21.25 1 98.56 164 PHE B O 1
ATOM 3920 N N . VAL B 1 165 ? 10.672 -39.688 -20.453 1 98.5 165 VAL B N 1
ATOM 3921 C CA . VAL B 1 165 ? 10.883 -40.906 -19.656 1 98.5 165 VAL B CA 1
ATOM 3922 C C . VAL B 1 165 ? 10.75 -42.125 -20.531 1 98.5 165 VAL B C 1
ATOM 3924 O O . VAL B 1 165 ? 11.586 -43.031 -20.453 1 98.5 165 VAL B O 1
ATOM 3927 N N . TYR B 1 166 ? 9.75 -42.188 -21.328 1 97.62 166 TYR B N 1
ATOM 3928 C CA . TYR B 1 166 ? 9.438 -43.406 -22.062 1 97.62 166 TYR B CA 1
ATOM 3929 C C . TYR B 1 166 ? 9.852 -43.281 -23.531 1 97.62 166 TYR B C 1
ATOM 3931 O O . TYR B 1 166 ? 9.719 -44.25 -24.297 1 97.62 166 TYR B O 1
ATOM 3939 N N . LYS B 1 167 ? 10.297 -42.188 -23.953 1 97.31 167 LYS B N 1
ATOM 3940 C CA . LYS B 1 167 ? 10.789 -41.938 -25.312 1 97.31 167 LYS B CA 1
ATOM 3941 C C . LYS B 1 167 ? 9.703 -42.188 -26.344 1 97.31 167 LYS B C 1
ATOM 3943 O O . LYS B 1 167 ? 9.953 -42.844 -27.359 1 97.31 167 LYS B O 1
ATOM 3948 N N . ARG B 1 168 ? 8.586 -41.719 -26 1 94.56 168 ARG B N 1
ATOM 3949 C CA . ARG B 1 168 ? 7.488 -41.875 -26.938 1 94.56 168 ARG B CA 1
ATOM 3950 C C . ARG B 1 168 ? 6.723 -40.562 -27.078 1 94.56 168 ARG B C 1
ATOM 3952 O O . ARG B 1 168 ? 6.656 -39.75 -26.141 1 94.56 168 ARG B O 1
ATOM 3959 N N . ASP B 1 169 ? 6 -40.375 -28.25 1 94.69 169 ASP B N 1
ATOM 3960 C CA . ASP B 1 169 ? 5.367 -39.125 -28.578 1 94.69 169 ASP B CA 1
ATOM 3961 C C . ASP B 1 169 ? 3.857 -39.188 -28.359 1 94.69 169 ASP B C 1
ATOM 3963 O O . ASP B 1 169 ? 3.176 -38.156 -28.391 1 94.69 169 ASP B O 1
ATOM 3967 N N . SER B 1 170 ? 3.332 -40.344 -28.078 1 95.94 170 SER B N 1
ATOM 3968 C CA . SER B 1 170 ? 1.893 -40.531 -27.938 1 95.94 170 SER B CA 1
ATOM 3969 C C . SER B 1 170 ? 1.536 -41 -26.531 1 95.94 170 SER B C 1
ATOM 3971 O O . SER B 1 170 ? 2.283 -41.781 -25.922 1 95.94 170 SER B O 1
ATOM 3973 N N . ILE B 1 171 ? 0.412 -40.562 -26.047 1 96.19 171 ILE B N 1
ATOM 3974 C CA . ILE B 1 171 ? -0.021 -41.062 -24.75 1 96.19 171 ILE B CA 1
ATOM 3975 C C . ILE B 1 171 ? -1.059 -42.156 -24.922 1 96.19 171 ILE B C 1
ATOM 3977 O O . ILE B 1 171 ? -1.62 -42.656 -23.953 1 96.19 171 ILE B O 1
ATOM 3981 N N . GLU B 1 172 ? -1.284 -42.5 -26.172 1 97.56 172 GLU B N 1
ATOM 3982 C CA . GLU B 1 172 ? -2.227 -43.594 -26.453 1 97.56 172 GLU B CA 1
ATOM 3983 C C . GLU B 1 172 ? -1.838 -44.875 -25.703 1 97.56 172 GLU B C 1
ATOM 3985 O O . GLU B 1 172 ? -0.688 -45.312 -25.766 1 97.56 172 GLU B O 1
ATOM 3990 N N . GLY B 1 173 ? -2.775 -45.344 -25.016 1 97.69 173 GLY B N 1
ATOM 3991 C CA . GLY B 1 173 ? -2.58 -46.625 -24.344 1 97.69 173 GLY B CA 1
ATOM 3992 C C . GLY B 1 173 ? -1.933 -46.469 -22.969 1 97.69 173 GLY B C 1
ATOM 3993 O O . GLY B 1 173 ? -1.881 -47.406 -22.203 1 97.69 173 GLY B O 1
ATOM 3994 N N . LEU B 1 174 ? -1.446 -45.312 -22.688 1 97.88 174 LEU B N 1
ATOM 3995 C CA . LEU B 1 174 ? -0.829 -45.094 -21.391 1 97.88 174 LEU B CA 1
ATOM 3996 C C . LEU B 1 174 ? -1.884 -45.031 -20.281 1 97.88 174 LEU B C 1
ATOM 3998 O O . LEU B 1 174 ? -3 -44.562 -20.516 1 97.88 174 LEU B O 1
ATOM 4002 N N . HIS B 1 175 ? -1.502 -45.562 -19.156 1 98.75 175 HIS B N 1
ATOM 4003 C CA . HIS B 1 175 ? -2.375 -45.531 -17.984 1 98.75 175 HIS B CA 1
ATOM 4004 C C . HIS B 1 175 ? -2.051 -44.344 -17.078 1 98.75 175 HIS B C 1
ATOM 4006 O O . HIS B 1 175 ? -0.922 -44.219 -16.609 1 98.75 175 HIS B O 1
ATOM 4012 N N . VAL B 1 176 ? -3.037 -43.469 -16.938 1 98.81 176 VAL B N 1
ATOM 4013 C CA . VAL B 1 176 ? -2.885 -42.281 -16.094 1 98.81 176 VAL B CA 1
ATOM 4014 C C . VAL B 1 176 ? -3.848 -42.375 -14.914 1 98.81 176 VAL B C 1
ATOM 4016 O O . VAL B 1 176 ? -5.059 -42.5 -15.102 1 98.81 176 VAL B O 1
ATOM 4019 N N . ALA B 1 177 ? -3.334 -42.312 -13.695 1 98.88 177 ALA B N 1
ATOM 4020 C CA . ALA B 1 177 ? -4.145 -42.219 -12.484 1 98.88 177 ALA B CA 1
ATOM 4021 C C . ALA B 1 177 ? -4.328 -40.75 -12.062 1 98.88 177 ALA B C 1
ATOM 4023 O O . ALA B 1 177 ? -3.35 -40.031 -11.859 1 98.88 177 ALA B O 1
ATOM 4024 N N . VAL B 1 178 ? -5.566 -40.312 -11.93 1 98.81 178 VAL B N 1
ATOM 4025 C CA . VAL B 1 178 ? -5.863 -38.938 -11.641 1 98.81 178 VAL B CA 1
ATOM 4026 C C . VAL B 1 178 ? -6.574 -38.812 -10.297 1 98.81 178 VAL B C 1
ATOM 4028 O O . VAL B 1 178 ? -7.664 -39.375 -10.109 1 98.81 178 VAL B O 1
ATOM 4031 N N . GLN B 1 179 ? -5.906 -38.156 -9.367 1 98.5 179 GLN B N 1
ATOM 4032 C CA . GLN B 1 179 ? -6.539 -37.844 -8.086 1 98.5 179 GLN B CA 1
ATOM 4033 C C . GLN B 1 179 ? -7.266 -36.5 -8.141 1 98.5 179 GLN B C 1
ATOM 4035 O O . GLN B 1 179 ? -6.625 -35.438 -8.203 1 98.5 179 GLN B O 1
ATOM 4040 N N . GLY B 1 180 ? -8.555 -36.531 -8.055 1 97.94 180 GLY B N 1
ATOM 4041 C CA . GLY B 1 180 ? -9.352 -35.312 -8.164 1 97.94 180 GLY B CA 1
ATOM 4042 C C . GLY B 1 180 ? -9.883 -35.062 -9.57 1 97.94 180 GLY B C 1
ATOM 4043 O O . GLY B 1 180 ? -9.117 -34.812 -10.492 1 97.94 180 GLY B O 1
ATOM 4044 N N . VAL B 1 181 ? -11.211 -35.156 -9.719 1 97.75 181 VAL B N 1
ATOM 4045 C CA . VAL B 1 181 ? -11.82 -34.938 -11.031 1 97.75 181 VAL B CA 1
ATOM 4046 C C . VAL B 1 181 ? -12.859 -33.812 -10.938 1 97.75 181 VAL B C 1
ATOM 4048 O O . VAL B 1 181 ? -13.992 -33.969 -11.391 1 97.75 181 VAL B O 1
ATOM 4051 N N . GLY B 1 182 ? -12.344 -32.812 -10.234 1 94 182 GLY B N 1
ATOM 4052 C CA . GLY B 1 182 ? -13.117 -31.594 -10.25 1 94 182 GLY B CA 1
ATOM 4053 C C . GLY B 1 182 ? -13.055 -30.859 -11.578 1 94 182 GLY B C 1
ATOM 4054 O O . GLY B 1 182 ? -13.023 -31.484 -12.641 1 94 182 GLY B O 1
ATOM 4055 N N . HIS B 1 183 ? -13 -29.484 -11.594 1 90.12 183 HIS B N 1
ATOM 4056 C CA . HIS B 1 183 ? -13.055 -28.703 -12.82 1 90.12 183 HIS B CA 1
ATOM 4057 C C . HIS B 1 183 ? -11.852 -29 -13.711 1 90.12 183 HIS B C 1
ATOM 4059 O O . HIS B 1 183 ? -12.008 -29.516 -14.828 1 90.12 183 HIS B O 1
ATOM 4065 N N . VAL B 1 184 ? -10.711 -28.812 -13.141 1 95.88 184 VAL B N 1
ATOM 4066 C CA . VAL B 1 184 ? -9.516 -29.016 -13.953 1 95.88 184 VAL B CA 1
ATOM 4067 C C . VAL B 1 184 ? -9.281 -30.5 -14.188 1 95.88 184 VAL B C 1
ATOM 4069 O O . VAL B 1 184 ? -8.984 -30.906 -15.312 1 95.88 184 VAL B O 1
ATOM 4072 N N . GLY B 1 185 ? -9.445 -31.281 -13.125 1 97.94 185 GLY B N 1
ATOM 4073 C CA . GLY B 1 185 ? -9.219 -32.719 -13.227 1 97.94 185 GLY B CA 1
ATOM 4074 C C . GLY B 1 185 ? -10.102 -33.375 -14.266 1 97.94 185 GLY B C 1
ATOM 4075 O O . GLY B 1 185 ? -9.641 -34.25 -15.008 1 97.94 185 GLY B O 1
ATOM 4076 N N . TYR B 1 186 ? -11.328 -32.969 -14.305 1 97.81 186 TYR B N 1
ATOM 4077 C CA . TYR B 1 186 ? -12.242 -33.562 -15.281 1 97.81 186 TYR B CA 1
ATOM 4078 C C . TYR B 1 186 ? -11.82 -33.219 -16.703 1 97.81 186 TYR B C 1
ATOM 4080 O O . TYR B 1 186 ? -11.812 -34.094 -17.578 1 97.81 186 TYR B O 1
ATOM 4088 N N . TRP B 1 187 ? -11.477 -31.969 -16.938 1 97.69 187 TRP B N 1
ATOM 4089 C CA . TRP B 1 187 ? -11.031 -31.562 -18.266 1 97.69 187 TRP B CA 1
ATOM 4090 C C . TRP B 1 187 ? -9.75 -32.281 -18.656 1 97.69 187 TRP B C 1
ATOM 4092 O O . TRP B 1 187 ? -9.57 -32.656 -19.828 1 97.69 187 TRP B O 1
ATOM 4102 N N . LEU B 1 188 ? -8.891 -32.469 -17.703 1 98.62 188 LEU B N 1
ATOM 4103 C CA . LEU B 1 188 ? -7.672 -33.25 -17.969 1 98.62 188 LEU B CA 1
ATOM 4104 C C . LEU B 1 188 ? -8.008 -34.656 -18.406 1 98.62 188 LEU B C 1
ATOM 4106 O O . LEU B 1 188 ? -7.496 -35.156 -19.406 1 98.62 188 LEU B O 1
ATOM 4110 N N . CYS B 1 189 ? -8.914 -35.312 -17.656 1 98.69 189 CYS B N 1
ATOM 4111 C CA . CYS B 1 189 ? -9.336 -36.656 -17.969 1 98.69 189 CYS B CA 1
ATOM 4112 C C . CYS B 1 189 ? -9.93 -36.75 -19.375 1 98.69 189 CYS B C 1
ATOM 4114 O O . CYS B 1 189 ? -9.625 -37.656 -20.141 1 98.69 189 CYS B O 1
ATOM 4116 N N . LYS B 1 190 ? -10.727 -35.75 -19.656 1 98.56 190 LYS B N 1
ATOM 4117 C CA . LYS B 1 190 ? -11.359 -35.719 -20.969 1 98.56 190 LYS B CA 1
ATOM 4118 C C . LYS B 1 190 ? -10.32 -35.625 -22.078 1 98.56 190 LYS B C 1
ATOM 4120 O O . LYS B 1 190 ? -10.383 -36.406 -23.047 1 98.56 190 LYS B O 1
ATOM 4125 N N . GLN B 1 191 ? -9.383 -34.75 -21.922 1 98.44 191 GLN B N 1
ATOM 4126 C CA . GLN B 1 191 ? -8.352 -34.562 -22.938 1 98.44 191 GLN B CA 1
ATOM 4127 C C . GLN B 1 191 ? -7.484 -35.812 -23.078 1 98.44 191 GLN B C 1
ATOM 4129 O O . GLN B 1 191 ? -7.113 -36.188 -24.188 1 98.44 191 GLN B O 1
ATOM 4134 N N . LEU B 1 192 ? -7.16 -36.438 -22.016 1 98.69 192 LEU B N 1
ATOM 4135 C CA . LEU B 1 192 ? -6.359 -37.656 -22.031 1 98.69 192 LEU B CA 1
ATOM 4136 C C . LEU B 1 192 ? -7.121 -38.812 -22.672 1 98.69 192 LEU B C 1
ATOM 4138 O O . LEU B 1 192 ? -6.559 -39.562 -23.484 1 98.69 192 LEU B O 1
ATOM 4142 N N . HIS B 1 193 ? -8.375 -38.906 -22.312 1 98.56 193 HIS B N 1
ATOM 4143 C CA . HIS B 1 193 ? -9.234 -39.938 -22.891 1 98.56 193 HIS B CA 1
ATOM 4144 C C . HIS B 1 193 ? -9.32 -39.781 -24.406 1 98.56 193 HIS B C 1
ATOM 4146 O O . HIS B 1 193 ? -9.211 -40.781 -25.141 1 98.56 193 HIS B O 1
ATOM 4152 N N . ASP B 1 194 ? -9.516 -38.594 -24.828 1 98.19 194 ASP B N 1
ATOM 4153 C CA . ASP B 1 194 ? -9.648 -38.312 -26.25 1 98.19 194 ASP B CA 1
ATOM 4154 C C . ASP B 1 194 ? -8.391 -38.75 -27.016 1 98.19 194 ASP B C 1
ATOM 4156 O O . ASP B 1 194 ? -8.453 -39.031 -28.219 1 98.19 194 ASP B O 1
ATOM 4160 N N . LEU B 1 195 ? -7.281 -38.812 -26.328 1 98 195 LEU B N 1
ATOM 4161 C CA . LEU B 1 195 ? -6.012 -39.156 -26.953 1 98 195 LEU B CA 1
ATOM 4162 C C . LEU B 1 195 ? -5.699 -40.625 -26.75 1 98 195 LEU B C 1
ATOM 4164 O O . LEU B 1 195 ? -4.621 -41.094 -27.125 1 98 195 LEU B O 1
ATOM 4168 N N . GLY B 1 196 ? -6.57 -41.312 -26.047 1 98.19 196 GLY B N 1
ATOM 4169 C CA . GLY B 1 196 ? -6.488 -42.75 -26 1 98.19 196 GLY B CA 1
ATOM 4170 C C . GLY B 1 196 ? -5.848 -43.281 -24.734 1 98.19 196 GLY B C 1
ATOM 4171 O O . GLY B 1 196 ? -5.508 -44.469 -24.641 1 98.19 196 GLY B O 1
ATOM 4172 N N . ALA B 1 197 ? -5.73 -42.469 -23.766 1 98.5 197 ALA B N 1
ATOM 4173 C CA . ALA B 1 197 ? -5.16 -42.938 -22.5 1 98.5 197 ALA B CA 1
ATOM 4174 C C . ALA B 1 197 ? -6.18 -43.719 -21.688 1 98.5 197 ALA B C 1
ATOM 4176 O O . ALA B 1 197 ? -7.387 -43.5 -21.797 1 98.5 197 ALA B O 1
ATOM 4177 N N . LYS B 1 198 ? -5.699 -44.656 -20.938 1 98.62 198 LYS B N 1
ATOM 4178 C CA . LYS B 1 198 ? -6.5 -45.312 -19.906 1 98.62 198 LYS B CA 1
ATOM 4179 C C . LYS B 1 198 ? -6.5 -44.531 -18.609 1 98.62 198 LYS B C 1
ATOM 4181 O O . LYS B 1 198 ? -5.465 -44 -18.203 1 98.62 198 LYS B O 1
ATOM 4186 N N . LEU B 1 199 ? -7.711 -44.469 -18.016 1 98.81 199 LEU B N 1
ATOM 4187 C CA . LEU B 1 199 ? -7.824 -43.562 -16.859 1 98.81 199 LEU B CA 1
ATOM 4188 C C . LEU B 1 199 ? -8.281 -44.344 -15.625 1 98.81 199 LEU B C 1
ATOM 4190 O O . LEU B 1 199 ? -9.18 -45.188 -15.719 1 98.81 199 LEU B O 1
ATOM 4194 N N . THR B 1 200 ? -7.66 -44.156 -14.484 1 98.88 200 THR B N 1
ATOM 4195 C CA . THR B 1 200 ? -8.156 -44.469 -13.148 1 98.88 200 THR B CA 1
ATOM 4196 C C . THR B 1 200 ? -8.297 -43.188 -12.32 1 98.88 200 THR B C 1
ATOM 4198 O O . THR B 1 200 ? -7.383 -42.375 -12.297 1 98.88 200 THR B O 1
ATOM 4201 N N . VAL B 1 201 ? -9.469 -43 -11.695 1 98.81 201 VAL B N 1
ATOM 4202 C CA . VAL B 1 201 ? -9.695 -41.719 -11.016 1 98.81 201 VAL B CA 1
ATOM 4203 C C . VAL B 1 201 ? -10.188 -42 -9.586 1 98.81 201 VAL B C 1
ATOM 4205 O O . VAL B 1 201 ? -10.711 -43.062 -9.289 1 98.81 201 VAL B O 1
ATOM 4208 N N . ALA B 1 202 ? -9.922 -41.094 -8.719 1 98.44 202 ALA B N 1
ATOM 4209 C CA . ALA B 1 202 ? -10.508 -41 -7.379 1 98.44 202 ALA B CA 1
ATOM 4210 C C . ALA B 1 202 ? -10.891 -39.562 -7.047 1 98.44 202 ALA B C 1
ATOM 4212 O O . ALA B 1 202 ? -10.195 -38.625 -7.426 1 98.44 202 ALA B O 1
ATOM 4213 N N . ASP B 1 203 ? -11.961 -39.375 -6.445 1 97.94 203 ASP B N 1
ATOM 4214 C CA . ASP B 1 203 ? -12.422 -38.094 -5.973 1 97.94 203 ASP B CA 1
ATOM 4215 C C . ASP B 1 203 ? -13.172 -38.219 -4.648 1 97.94 203 ASP B C 1
ATOM 4217 O O . ASP B 1 203 ? -13.828 -39.219 -4.398 1 97.94 203 ASP B O 1
ATOM 4221 N N . ILE B 1 204 ? -13.062 -37.219 -3.848 1 96.06 204 ILE B N 1
ATOM 4222 C CA . ILE B 1 204 ? -13.742 -37.25 -2.559 1 96.06 204 ILE B CA 1
ATOM 4223 C C . ILE B 1 204 ? -15.258 -37.219 -2.775 1 96.06 204 ILE B C 1
ATOM 4225 O O . ILE B 1 204 ? -16.016 -37.719 -1.949 1 96.06 204 ILE B O 1
ATOM 4229 N N . ASP B 1 205 ? -15.703 -36.594 -3.824 1 96.62 205 ASP B N 1
ATOM 4230 C CA . ASP B 1 205 ? -17.094 -36.594 -4.246 1 96.62 205 ASP B CA 1
ATOM 4231 C C . ASP B 1 205 ? -17.391 -37.75 -5.18 1 96.62 205 ASP B C 1
ATOM 4233 O O . ASP B 1 205 ? -17.016 -37.719 -6.355 1 96.62 205 ASP B O 1
ATOM 4237 N N . PRO B 1 206 ? -18.109 -38.656 -4.746 1 95.56 206 PRO B N 1
ATOM 4238 C CA . PRO B 1 206 ? -18.344 -39.844 -5.566 1 95.56 206 PRO B CA 1
ATOM 4239 C C . PRO B 1 206 ? -19.078 -39.531 -6.867 1 95.56 206 PRO B C 1
ATOM 4241 O O . PRO B 1 206 ? -18.891 -40.25 -7.871 1 95.56 206 PRO B O 1
ATOM 4244 N N . LEU B 1 207 ? -19.797 -38.5 -6.812 1 97.25 207 LEU B N 1
ATOM 4245 C CA . LEU B 1 207 ? -20.562 -38.156 -8.008 1 97.25 207 LEU B CA 1
ATOM 4246 C C . LEU B 1 207 ? -19.641 -37.688 -9.125 1 97.25 207 LEU B C 1
ATOM 4248 O O . LEU B 1 207 ? -19.906 -37.938 -10.305 1 97.25 207 LEU B O 1
ATOM 4252 N N . LYS B 1 208 ? -18.578 -37.062 -8.797 1 97.31 208 LYS B N 1
ATOM 4253 C CA . LYS B 1 208 ? -17.609 -36.594 -9.789 1 97.31 208 LYS B CA 1
ATOM 4254 C C . LYS B 1 208 ? -16.828 -37.781 -10.383 1 97.31 208 LYS B C 1
ATOM 4256 O O . LYS B 1 208 ? -16.594 -37.812 -11.586 1 97.31 208 LYS B O 1
ATOM 4261 N N . ALA B 1 209 ? -16.469 -38.688 -9.539 1 97.25 209 ALA B N 1
ATOM 4262 C CA . ALA B 1 209 ? -15.781 -39.875 -10.008 1 97.25 209 ALA B CA 1
ATOM 4263 C C . ALA B 1 209 ? -16.672 -40.719 -10.93 1 97.25 209 ALA B C 1
ATOM 4265 O O . ALA B 1 209 ? -16.219 -41.219 -11.953 1 97.25 209 ALA B O 1
ATOM 4266 N N . GLU B 1 210 ? -17.906 -40.781 -10.516 1 97.06 210 GLU B N 1
ATOM 4267 C CA . GLU B 1 210 ? -18.875 -41.531 -11.32 1 97.06 210 GLU B CA 1
ATOM 4268 C C . GLU B 1 210 ? -19.078 -40.906 -12.688 1 97.06 210 GLU B C 1
ATOM 4270 O O . GLU B 1 210 ? -19.266 -41.594 -13.688 1 97.06 210 GLU B O 1
ATOM 4275 N N . ARG B 1 211 ? -19.141 -39.625 -12.664 1 97.94 211 ARG B N 1
ATOM 4276 C CA . ARG B 1 211 ? -19.281 -38.906 -13.93 1 97.94 211 ARG B CA 1
ATOM 4277 C C . ARG B 1 211 ? -18.125 -39.281 -14.875 1 97.94 211 ARG B C 1
ATOM 4279 O O . ARG B 1 211 ? -18.344 -39.531 -16.062 1 97.94 211 ARG B O 1
ATOM 4286 N N . ALA B 1 212 ? -16.922 -39.25 -14.359 1 97.94 212 ALA B N 1
ATOM 4287 C CA . ALA B 1 212 ? -15.742 -39.594 -15.156 1 97.94 212 ALA B CA 1
ATOM 4288 C C . ALA B 1 212 ? -15.828 -41.031 -15.68 1 97.94 212 ALA B C 1
ATOM 4290 O O . ALA B 1 212 ? -15.406 -41.312 -16.797 1 97.94 212 ALA B O 1
ATOM 4291 N N . HIS B 1 213 ? -16.344 -41.906 -14.891 1 98.06 213 HIS B N 1
ATOM 4292 C CA . HIS B 1 213 ? -16.547 -43.281 -15.312 1 98.06 213 HIS B CA 1
ATOM 4293 C C . HIS B 1 213 ? -17.562 -43.375 -16.453 1 98.06 213 HIS B C 1
ATOM 4295 O O . HIS B 1 213 ? -17.281 -43.969 -17.484 1 98.06 213 HIS B O 1
ATOM 4301 N N . ARG B 1 214 ? -18.641 -42.719 -16.234 1 98.31 214 ARG B N 1
ATOM 4302 C CA . ARG B 1 214 ? -19.75 -42.812 -17.172 1 98.31 214 ARG B CA 1
ATOM 4303 C C . ARG B 1 214 ? -19.406 -42.156 -18.5 1 98.31 214 ARG B C 1
ATOM 4305 O O . ARG B 1 214 ? -19.703 -42.688 -19.562 1 98.31 214 ARG B O 1
ATOM 4312 N N . GLU B 1 215 ? -18.766 -41.062 -18.422 1 98.19 215 GLU B N 1
ATOM 4313 C CA . GLU B 1 215 ? -18.578 -40.25 -19.625 1 98.19 215 GLU B CA 1
ATOM 4314 C C . GLU B 1 215 ? -17.25 -40.594 -20.312 1 98.19 215 GLU B C 1
ATOM 4316 O O . GLU B 1 215 ? -17.125 -40.438 -21.531 1 98.19 215 GLU B O 1
ATOM 4321 N N . LEU B 1 216 ? -16.266 -41.062 -19.547 1 98.31 216 LEU B N 1
ATOM 4322 C CA . LEU B 1 216 ? -14.93 -41.188 -20.109 1 98.31 216 LEU B CA 1
ATOM 4323 C C . LEU B 1 216 ? -14.406 -42.625 -19.969 1 98.31 216 LEU B C 1
ATOM 4325 O O . LEU B 1 216 ? -13.305 -42.938 -20.422 1 98.31 216 LEU B O 1
ATOM 4329 N N . GLY B 1 217 ? -15.117 -43.5 -19.266 1 97.88 217 GLY B N 1
ATOM 4330 C CA . GLY B 1 217 ? -14.711 -44.875 -19.094 1 97.88 217 GLY B CA 1
ATOM 4331 C C . GLY B 1 217 ? -13.609 -45.062 -18.078 1 97.88 217 GLY B C 1
ATOM 4332 O O . GLY B 1 217 ? -12.914 -46.062 -18.062 1 97.88 217 GLY B O 1
ATOM 4333 N N . ALA B 1 218 ? -13.422 -44.094 -17.25 1 98.56 218 ALA B N 1
ATOM 4334 C CA . ALA B 1 218 ? -12.367 -44.156 -16.234 1 98.56 218 ALA B CA 1
ATOM 4335 C C . ALA B 1 218 ? -12.695 -45.188 -15.172 1 98.56 218 ALA B C 1
ATOM 4337 O O . ALA B 1 218 ? -13.859 -45.344 -14.766 1 98.56 218 ALA B O 1
ATOM 4338 N N . GLU B 1 219 ? -11.766 -45.969 -14.781 1 98.69 219 GLU B N 1
ATOM 4339 C CA . GLU B 1 219 ? -11.93 -46.812 -13.609 1 98.69 219 GLU B CA 1
ATOM 4340 C C . GLU B 1 219 ? -11.906 -45.969 -12.328 1 98.69 219 GLU B C 1
ATOM 4342 O O . GLU B 1 219 ? -11.047 -45.125 -12.156 1 98.69 219 GLU B O 1
ATOM 4347 N N . VAL B 1 220 ? -12.891 -46.219 -11.43 1 98.62 220 VAL B N 1
ATOM 4348 C CA . VAL B 1 220 ? -12.977 -45.469 -10.18 1 98.62 220 VAL B CA 1
ATOM 4349 C C . VAL B 1 220 ? -12.391 -46.281 -9.039 1 98.62 220 VAL B C 1
ATOM 4351 O O . VAL B 1 220 ? -12.727 -47.469 -8.883 1 98.62 220 VAL B O 1
ATOM 4354 N N . VAL B 1 221 ? -11.5 -45.719 -8.281 1 98.31 221 VAL B N 1
ATOM 4355 C CA . VAL B 1 221 ? -10.953 -46.375 -7.098 1 98.31 221 VAL B CA 1
ATOM 4356 C C . VAL B 1 221 ? -11.164 -45.5 -5.871 1 98.31 221 VAL B C 1
ATOM 4358 O O . VAL B 1 221 ? -11.398 -44.281 -5.996 1 98.31 221 VAL B O 1
ATOM 4361 N N . PRO B 1 222 ? -11.117 -46.125 -4.648 1 96.5 222 PRO B N 1
ATOM 4362 C CA . PRO B 1 222 ? -11.18 -45.312 -3.428 1 96.5 222 PRO B CA 1
ATOM 4363 C C . PRO B 1 222 ? -10.008 -44.344 -3.287 1 96.5 222 PRO B C 1
ATOM 4365 O O . PRO B 1 222 ? -8.938 -44.594 -3.848 1 96.5 222 PRO B O 1
ATOM 4368 N N . LEU B 1 223 ? -10.195 -43.312 -2.559 1 94.81 223 LEU B N 1
ATOM 4369 C CA . LEU B 1 223 ? -9.203 -42.281 -2.391 1 94.81 223 LEU B CA 1
ATOM 4370 C C . LEU B 1 223 ? -7.891 -42.844 -1.872 1 94.81 223 LEU B C 1
ATOM 4372 O O . LEU B 1 223 ? -6.812 -42.406 -2.281 1 94.81 223 LEU B O 1
ATOM 4376 N N . ASP B 1 224 ? -7.945 -43.781 -1.011 1 92.62 224 ASP B N 1
ATOM 4377 C CA . ASP B 1 224 ? -6.754 -44.312 -0.355 1 92.62 224 ASP B CA 1
ATOM 4378 C C . ASP B 1 224 ? -5.996 -45.25 -1.279 1 92.62 224 ASP B C 1
ATOM 4380 O O . ASP B 1 224 ? -4.863 -45.656 -0.985 1 92.62 224 ASP B O 1
ATOM 4384 N N . GLN B 1 225 ? -6.52 -45.594 -2.41 1 97 225 GLN B N 1
ATOM 4385 C CA . GLN B 1 225 ? -5.902 -46.562 -3.312 1 97 225 GLN B CA 1
ATOM 4386 C C . GLN B 1 225 ? -5.312 -45.875 -4.539 1 97 225 GLN B C 1
ATOM 4388 O O . GLN B 1 225 ? -4.547 -46.469 -5.289 1 97 225 GLN B O 1
ATOM 4393 N N . ILE B 1 226 ? -5.652 -44.656 -4.703 1 98.06 226 ILE B N 1
ATOM 4394 C CA . ILE B 1 226 ? -5.289 -43.938 -5.93 1 98.06 226 ILE B CA 1
ATOM 4395 C C . ILE B 1 226 ? -3.77 -43.875 -6.055 1 98.06 226 ILE B C 1
ATOM 4397 O O . ILE B 1 226 ? -3.227 -43.938 -7.16 1 98.06 226 ILE B O 1
ATOM 4401 N N . PHE B 1 227 ? -3.055 -43.812 -4.973 1 97.75 227 PHE B N 1
ATOM 4402 C CA . PHE B 1 227 ? -1.604 -43.656 -4.969 1 97.75 227 PHE B CA 1
ATOM 4403 C C . PHE B 1 227 ? -0.926 -44.969 -5.352 1 97.75 227 PHE B C 1
ATOM 4405 O O . PHE B 1 227 ? 0.201 -44.969 -5.852 1 97.75 227 PHE B O 1
ATOM 4412 N N . SER B 1 228 ? -1.604 -46.062 -5.195 1 97.69 228 SER B N 1
ATOM 4413 C CA . SER B 1 228 ? -0.995 -47.375 -5.395 1 97.69 228 SER B CA 1
ATOM 4414 C C . SER B 1 228 ? -1.387 -47.969 -6.746 1 97.69 228 SER B C 1
ATOM 4416 O O . SER B 1 228 ? -1.13 -49.125 -7.012 1 97.69 228 SER B O 1
ATOM 4418 N N . VAL B 1 229 ? -2.023 -47.188 -7.48 1 98.56 229 VAL B N 1
ATOM 4419 C CA . VAL B 1 229 ? -2.404 -47.656 -8.805 1 98.56 229 VAL B CA 1
ATOM 4420 C C . VAL B 1 229 ? -1.155 -47.875 -9.656 1 98.56 229 VAL B C 1
ATOM 4422 O O . VAL B 1 229 ? -0.277 -47 -9.703 1 98.56 229 VAL B O 1
ATOM 4425 N N . ASP B 1 230 ? -1.069 -49.094 -10.273 1 98.38 230 ASP B N 1
ATOM 4426 C CA . ASP B 1 230 ? -0.005 -49.312 -11.242 1 98.38 230 ASP B CA 1
ATOM 4427 C C . ASP B 1 230 ? -0.275 -48.562 -12.547 1 98.38 230 ASP B C 1
ATOM 4429 O O . ASP B 1 230 ? -1.164 -48.938 -13.312 1 98.38 230 ASP B O 1
ATOM 4433 N N . CYS B 1 231 ? 0.454 -47.5 -12.75 1 98.56 231 CYS B N 1
ATOM 4434 C CA . CYS B 1 231 ? 0.243 -46.625 -13.898 1 98.56 231 CYS B CA 1
ATOM 4435 C C . CYS B 1 231 ? 1.555 -46 -14.352 1 98.56 231 CYS B C 1
ATOM 4437 O O . CYS B 1 231 ? 2.572 -46.125 -13.664 1 98.56 231 CYS B O 1
ATOM 4439 N N . GLU B 1 232 ? 1.546 -45.438 -15.539 1 98.56 232 GLU B N 1
ATOM 4440 C CA . GLU B 1 232 ? 2.721 -44.719 -16.031 1 98.56 232 GLU B CA 1
ATOM 4441 C C . GLU B 1 232 ? 2.797 -43.312 -15.445 1 98.56 232 GLU B C 1
ATOM 4443 O O . GLU B 1 232 ? 3.887 -42.812 -15.172 1 98.56 232 GLU B O 1
ATOM 4448 N N . VAL B 1 233 ? 1.63 -42.688 -15.281 1 98.81 233 VAL B N 1
ATOM 4449 C CA . VAL B 1 233 ? 1.565 -41.281 -14.82 1 98.81 233 VAL B CA 1
ATOM 4450 C C . VAL B 1 233 ? 0.566 -41.188 -13.664 1 98.81 233 VAL B C 1
ATOM 4452 O O . VAL B 1 233 ? -0.57 -41.656 -13.773 1 98.81 233 VAL B O 1
ATOM 4455 N N . PHE B 1 234 ? 0.968 -40.594 -12.539 1 98.81 234 PHE B N 1
ATOM 4456 C CA . PHE B 1 234 ? 0.064 -40.156 -11.484 1 98.81 234 PHE B CA 1
ATOM 4457 C C . PHE B 1 234 ? -0.14 -38.656 -11.547 1 98.81 234 PHE B C 1
ATOM 4459 O O . PHE B 1 234 ? 0.828 -37.875 -11.594 1 98.81 234 PHE B O 1
ATOM 4466 N N . ALA B 1 235 ? -1.382 -38.219 -11.578 1 98.88 235 ALA B N 1
ATOM 4467 C CA . ALA B 1 235 ? -1.717 -36.812 -11.703 1 98.88 235 ALA B CA 1
ATOM 4468 C C . ALA B 1 235 ? -2.51 -36.312 -10.492 1 98.88 235 ALA B C 1
ATOM 4470 O O . ALA B 1 235 ? -3.736 -36.438 -10.461 1 98.88 235 ALA B O 1
ATOM 4471 N N . PRO B 1 236 ? -1.812 -35.719 -9.57 1 98.62 236 PRO B N 1
ATOM 4472 C CA . PRO B 1 236 ? -2.555 -35.094 -8.477 1 98.62 236 PRO B CA 1
ATOM 4473 C C . PRO B 1 236 ? -3.297 -33.844 -8.898 1 98.62 236 PRO B C 1
ATOM 4475 O O . PRO B 1 236 ? -2.668 -32.844 -9.305 1 98.62 236 PRO B O 1
ATOM 4478 N N . CYS B 1 237 ? -4.562 -33.781 -8.797 1 97.94 237 CYS B N 1
ATOM 4479 C CA . CYS B 1 237 ? -5.371 -32.656 -9.25 1 97.94 237 CYS B CA 1
ATOM 4480 C C . CYS B 1 237 ? -6.352 -32.219 -8.172 1 97.94 237 CYS B C 1
ATOM 4482 O O . CYS B 1 237 ? -7.273 -31.438 -8.438 1 97.94 237 CYS B O 1
ATOM 4484 N N . ALA B 1 238 ? -6.168 -32.75 -6.953 1 93.69 238 ALA B N 1
ATOM 4485 C CA . ALA B 1 238 ? -7.059 -32.406 -5.848 1 93.69 238 ALA B CA 1
ATOM 4486 C C . ALA B 1 238 ? -6.441 -31.344 -4.949 1 93.69 238 ALA B C 1
ATOM 4488 O O . ALA B 1 238 ? -6.07 -30.266 -5.418 1 93.69 238 ALA B O 1
ATOM 4489 N N . LEU B 1 239 ? -6.211 -31.672 -3.627 1 87.25 239 LEU B N 1
ATOM 4490 C CA . LEU B 1 239 ? -5.648 -30.719 -2.676 1 87.25 239 LEU B CA 1
ATOM 4491 C C . LEU B 1 239 ? -4.125 -30.797 -2.67 1 87.25 239 LEU B C 1
ATOM 4493 O O . LEU B 1 239 ? -3.543 -31.75 -3.201 1 87.25 239 LEU B O 1
ATOM 4497 N N . GLY B 1 240 ? -3.562 -29.828 -2.166 1 92.62 240 GLY B N 1
ATOM 4498 C CA . GLY B 1 240 ? -2.115 -29.812 -2.02 1 92.62 240 GLY B CA 1
ATOM 4499 C C . GLY B 1 240 ? -1.596 -30.875 -1.067 1 92.62 240 GLY B C 1
ATOM 4500 O O . GLY B 1 240 ? -2.377 -31.609 -0.469 1 92.62 240 GLY B O 1
ATOM 4501 N N . SER B 1 241 ? -0.328 -31.062 -1.124 1 96.06 241 SER B N 1
ATOM 4502 C CA . SER B 1 241 ? 0.421 -31.906 -0.208 1 96.06 241 SER B CA 1
ATOM 4503 C C . SER B 1 241 ? 0.107 -33.375 -0.445 1 96.06 241 SER B C 1
ATOM 4505 O O . SER B 1 241 ? 0.192 -34.188 0.477 1 96.06 241 SER B O 1
ATOM 4507 N N . ALA B 1 242 ? -0.338 -33.625 -1.63 1 96.38 242 ALA B N 1
ATOM 4508 C CA . ALA B 1 242 ? -0.646 -35.031 -1.974 1 96.38 242 ALA B CA 1
ATOM 4509 C C . ALA B 1 242 ? 0.609 -35.875 -1.928 1 96.38 242 ALA B C 1
ATOM 4511 O O . ALA B 1 242 ? 0.527 -37.094 -1.689 1 96.38 242 ALA B O 1
ATOM 4512 N N . LEU B 1 243 ? 1.769 -35.312 -2.223 1 98.31 243 LEU B N 1
ATOM 4513 C CA . LEU B 1 243 ? 3.045 -36.031 -2.207 1 98.31 243 LEU B CA 1
ATOM 4514 C C . LEU B 1 243 ? 3.756 -35.812 -0.873 1 98.31 243 LEU B C 1
ATOM 4516 O O . LEU B 1 243 ? 4.246 -34.719 -0.58 1 98.31 243 LEU B O 1
ATOM 4520 N N . ASN B 1 244 ? 3.77 -36.844 -0.13 1 98.12 244 ASN B N 1
ATOM 4521 C CA . ASN B 1 244 ? 4.293 -36.781 1.23 1 98.12 244 ASN B CA 1
ATOM 4522 C C . ASN B 1 244 ? 4.914 -38.125 1.642 1 98.12 244 ASN B C 1
ATOM 4524 O O . ASN B 1 244 ? 5.066 -39.031 0.814 1 98.12 244 ASN B O 1
ATOM 4528 N N . ASP B 1 245 ? 5.23 -38.281 2.971 1 98.06 245 ASP B N 1
ATOM 4529 C CA . ASP B 1 245 ? 5.945 -39.438 3.486 1 98.06 245 ASP B CA 1
ATOM 4530 C C . ASP B 1 245 ? 5.098 -40.719 3.369 1 98.06 245 ASP B C 1
ATOM 4532 O O . ASP B 1 245 ? 5.629 -41.812 3.283 1 98.06 245 ASP B O 1
ATOM 4536 N N . ASP B 1 246 ? 3.844 -40.531 3.344 1 97.75 246 ASP B N 1
ATOM 4537 C CA . ASP B 1 246 ? 2.945 -41.688 3.293 1 97.75 246 ASP B CA 1
ATOM 4538 C C . ASP B 1 246 ? 2.643 -42.094 1.851 1 97.75 246 ASP B C 1
ATOM 4540 O O . ASP B 1 246 ? 2.596 -43.281 1.525 1 97.75 246 ASP B O 1
ATOM 4544 N N . SER B 1 247 ? 2.467 -41.125 1.014 1 98.12 247 SER B N 1
ATOM 4545 C CA . SER B 1 247 ? 1.986 -41.375 -0.337 1 98.12 247 SER B CA 1
ATOM 4546 C C . SER B 1 247 ? 3.133 -41.781 -1.265 1 98.12 247 SER B C 1
ATOM 4548 O O . SER B 1 247 ? 2.984 -42.656 -2.104 1 98.12 247 SER B O 1
ATOM 4550 N N . ILE B 1 248 ? 4.262 -41.188 -1.207 1 98.44 248 ILE B N 1
ATOM 4551 C CA . ILE B 1 248 ? 5.359 -41.344 -2.16 1 98.44 248 ILE B CA 1
ATOM 4552 C C . ILE B 1 248 ? 5.816 -42.781 -2.203 1 98.44 248 ILE B C 1
ATOM 4554 O O . ILE B 1 248 ? 5.977 -43.375 -3.281 1 98.44 248 ILE B O 1
ATOM 4558 N N . PRO B 1 249 ? 5.906 -43.469 -1.041 1 98.12 249 PRO B N 1
ATOM 4559 C CA . PRO B 1 249 ? 6.348 -44.875 -1.086 1 98.12 249 PRO B CA 1
ATOM 4560 C C . PRO B 1 249 ? 5.336 -45.781 -1.773 1 98.12 249 PRO B C 1
ATOM 4562 O O . PRO B 1 249 ? 5.684 -46.875 -2.197 1 98.12 249 PRO B O 1
ATOM 4565 N N . LYS B 1 250 ? 4.137 -45.312 -1.9 1 98.31 250 LYS B N 1
ATOM 4566 C CA . LYS B 1 250 ? 3.08 -46.156 -2.469 1 98.31 250 LYS B CA 1
ATOM 4567 C C . LYS B 1 250 ? 3.039 -46.031 -3.988 1 98.31 250 LYS B C 1
ATOM 4569 O O . LYS B 1 250 ? 2.422 -46.844 -4.668 1 98.31 250 LYS B O 1
ATOM 4574 N N . LEU B 1 251 ? 3.611 -45 -4.484 1 98.5 251 LEU B N 1
ATOM 4575 C CA . LEU B 1 251 ? 3.533 -44.719 -5.914 1 98.5 251 LEU B CA 1
ATOM 4576 C C . LEU B 1 251 ? 4.195 -45.812 -6.723 1 98.5 251 LEU B C 1
ATOM 4578 O O . LEU B 1 251 ? 5.254 -46.344 -6.344 1 98.5 251 LEU B O 1
ATOM 4582 N N . LYS B 1 252 ? 3.58 -46.219 -7.805 1 98.12 252 LYS B N 1
ATOM 4583 C CA . LYS B 1 252 ? 4.105 -47.25 -8.703 1 98.12 252 LYS B CA 1
ATOM 4584 C C . LYS B 1 252 ? 4.324 -46.688 -10.109 1 98.12 252 LYS B C 1
ATOM 4586 O O . LYS B 1 252 ? 4.395 -47.438 -11.078 1 98.12 252 LYS B O 1
ATOM 4591 N N . CYS B 1 253 ? 4.395 -45.438 -10.195 1 98.25 253 CYS B N 1
ATOM 4592 C CA . CYS B 1 253 ? 4.562 -44.75 -11.477 1 98.25 253 CYS B CA 1
ATOM 4593 C C . CYS B 1 253 ? 5.973 -44.188 -11.602 1 98.25 253 CYS B C 1
ATOM 4595 O O . CYS B 1 253 ? 6.723 -44.156 -10.625 1 98.25 253 CYS B O 1
ATOM 4597 N N . LYS B 1 254 ? 6.309 -43.781 -12.836 1 98.44 254 LYS B N 1
ATOM 4598 C CA . LYS B 1 254 ? 7.598 -43.125 -13.078 1 98.44 254 LYS B CA 1
ATOM 4599 C C . LYS B 1 254 ? 7.426 -41.625 -13.32 1 98.44 254 LYS B C 1
ATOM 4601 O O . LYS B 1 254 ? 8.414 -40.906 -13.383 1 98.44 254 LYS B O 1
ATOM 4606 N N . ILE B 1 255 ? 6.195 -41.156 -13.414 1 98.81 255 ILE B N 1
ATOM 4607 C CA . ILE B 1 255 ? 5.922 -39.75 -13.672 1 98.81 255 ILE B CA 1
ATOM 4608 C C . ILE B 1 255 ? 4.84 -39.25 -12.711 1 98.81 255 ILE B C 1
ATOM 4610 O O . ILE B 1 255 ? 3.801 -39.906 -12.547 1 98.81 255 ILE B O 1
ATOM 4614 N N . VAL B 1 256 ? 5.09 -38.188 -12.055 1 98.88 256 VAL B N 1
ATOM 4615 C CA . VAL B 1 256 ? 4.07 -37.406 -11.344 1 98.88 256 VAL B CA 1
ATOM 4616 C C . VAL B 1 256 ? 3.857 -36.062 -12.031 1 98.88 256 VAL B C 1
ATOM 4618 O O . VAL B 1 256 ? 4.773 -35.25 -12.102 1 98.88 256 VAL B O 1
ATOM 4621 N N . ALA B 1 257 ? 2.742 -35.812 -12.547 1 98.81 257 ALA B N 1
ATOM 4622 C CA . ALA B 1 257 ? 2.389 -34.625 -13.305 1 98.81 257 ALA B CA 1
ATOM 4623 C C . ALA B 1 257 ? 0.905 -34.281 -13.156 1 98.81 257 ALA B C 1
ATOM 4625 O O . ALA B 1 257 ? 0.051 -35 -13.695 1 98.81 257 ALA B O 1
ATOM 4626 N N . GLY B 1 258 ? 0.607 -33.281 -12.391 1 98.31 258 GLY B N 1
ATOM 4627 C CA . GLY B 1 258 ? -0.789 -32.969 -12.133 1 98.31 258 GLY B CA 1
ATOM 4628 C C . GLY B 1 258 ? -1.052 -31.484 -11.992 1 98.31 258 GLY B C 1
ATOM 4629 O O . GLY B 1 258 ? -0.171 -30.672 -12.258 1 98.31 258 GLY B O 1
ATOM 4630 N N . ALA B 1 259 ? -2.285 -31.172 -11.633 1 98 259 ALA B N 1
ATOM 4631 C CA . ALA B 1 259 ? -2.756 -29.781 -11.711 1 98 259 ALA B CA 1
ATOM 4632 C C . ALA B 1 259 ? -2.764 -29.125 -10.336 1 98 259 ALA B C 1
ATOM 4634 O O . ALA B 1 259 ? -2.836 -27.906 -10.227 1 98 259 ALA B O 1
ATOM 4635 N N . ALA B 1 260 ? -2.689 -29.922 -9.266 1 96.69 260 ALA B N 1
ATOM 4636 C CA . ALA B 1 260 ? -2.834 -29.375 -7.926 1 96.69 260 ALA B CA 1
ATOM 4637 C C . ALA B 1 260 ? -1.71 -28.391 -7.613 1 96.69 260 ALA B C 1
ATOM 4639 O O . ALA B 1 260 ? -0.566 -28.594 -8.023 1 96.69 260 ALA B O 1
ATOM 4640 N N . ASN B 1 261 ? -2.078 -27.344 -6.93 1 92.69 261 ASN B N 1
ATOM 4641 C CA . ASN B 1 261 ? -1.054 -26.453 -6.391 1 92.69 261 ASN B CA 1
ATOM 4642 C C . ASN B 1 261 ? -0.398 -27.047 -5.148 1 92.69 261 ASN B C 1
ATOM 4644 O O . ASN B 1 261 ? -1.049 -27.75 -4.371 1 92.69 261 ASN B O 1
ATOM 4648 N N . ASN B 1 262 ? 0.881 -26.797 -4.977 1 94 262 ASN B N 1
ATOM 4649 C CA . ASN B 1 262 ? 1.594 -27.234 -3.779 1 94 262 ASN B CA 1
ATOM 4650 C C . ASN B 1 262 ? 1.475 -28.734 -3.561 1 94 262 ASN B C 1
ATOM 4652 O O . ASN B 1 262 ? 1.073 -29.172 -2.484 1 94 262 ASN B O 1
ATOM 4656 N N . GLN B 1 263 ? 1.825 -29.422 -4.516 1 97.62 263 GLN B N 1
ATOM 4657 C CA . GLN B 1 263 ? 1.664 -30.875 -4.512 1 97.62 263 GLN B CA 1
ATOM 4658 C C . GLN B 1 263 ? 2.584 -31.531 -3.486 1 97.62 263 GLN B C 1
ATOM 4660 O O . GLN B 1 263 ? 2.221 -32.531 -2.869 1 97.62 263 GLN B O 1
ATOM 4665 N N . LEU B 1 264 ? 3.793 -30.984 -3.332 1 98.06 264 LEU B N 1
ATOM 4666 C CA . LEU B 1 264 ? 4.75 -31.484 -2.35 1 98.06 264 LEU B CA 1
ATOM 4667 C C . LEU B 1 264 ? 4.387 -31 -0.948 1 98.06 264 LEU B C 1
ATOM 4669 O O . LEU B 1 264 ? 4.254 -29.797 -0.712 1 98.06 264 LEU B O 1
ATOM 4673 N N . ALA B 1 265 ? 4.27 -31.906 -0.083 1 97.25 265 ALA B N 1
ATOM 4674 C CA . ALA B 1 265 ? 4.02 -31.5 1.299 1 97.25 265 ALA B CA 1
ATOM 4675 C C . ALA B 1 265 ? 5.199 -30.719 1.867 1 97.25 265 ALA B C 1
ATOM 4677 O O . ALA B 1 265 ? 5.016 -29.781 2.641 1 97.25 265 ALA B O 1
ATOM 4678 N N . GLU B 1 266 ? 6.32 -31.172 1.619 1 96.62 266 GLU B N 1
ATOM 4679 C CA . GLU B 1 266 ? 7.594 -30.516 1.915 1 96.62 266 GLU B CA 1
ATOM 4680 C C . GLU B 1 266 ? 8.523 -30.547 0.704 1 96.62 266 GLU B C 1
ATOM 4682 O O . GLU B 1 266 ? 8.445 -31.453 -0.12 1 96.62 266 GLU B O 1
ATOM 4687 N N . THR B 1 267 ? 9.367 -29.562 0.685 1 95.38 267 THR B N 1
ATOM 4688 C CA . THR B 1 267 ? 10.289 -29.469 -0.446 1 95.38 267 THR B CA 1
ATOM 4689 C C . THR B 1 267 ? 11.094 -30.75 -0.605 1 95.38 267 THR B C 1
ATOM 4691 O O . THR B 1 267 ? 11.367 -31.188 -1.728 1 95.38 267 THR B O 1
ATOM 4694 N N . ARG B 1 268 ? 11.445 -31.344 0.459 1 96.94 268 ARG B N 1
ATOM 4695 C CA . ARG B 1 268 ? 12.289 -32.531 0.453 1 96.94 268 ARG B CA 1
ATOM 4696 C C . ARG B 1 268 ? 11.586 -33.688 -0.255 1 96.94 268 ARG B C 1
ATOM 4698 O O . ARG B 1 268 ? 12.234 -34.656 -0.658 1 96.94 268 ARG B O 1
ATOM 4705 N N . HIS B 1 269 ? 10.289 -33.594 -0.381 1 98.44 269 HIS B N 1
ATOM 4706 C CA . HIS B 1 269 ? 9.555 -34.656 -1.065 1 98.44 269 HIS B CA 1
ATOM 4707 C C . HIS B 1 269 ? 9.883 -34.656 -2.555 1 98.44 269 HIS B C 1
ATOM 4709 O O . HIS B 1 269 ? 9.734 -35.688 -3.211 1 98.44 269 HIS B O 1
ATOM 4715 N N . GLY B 1 270 ? 10.344 -33.531 -3.115 1 98.19 270 GLY B N 1
ATOM 4716 C CA . GLY B 1 270 ? 10.891 -33.531 -4.465 1 98.19 270 GLY B CA 1
ATOM 4717 C C . GLY B 1 270 ? 12.141 -34.375 -4.605 1 98.19 270 GLY B C 1
ATOM 4718 O O . GLY B 1 270 ? 12.328 -35.062 -5.625 1 98.19 270 GLY B O 1
ATOM 4719 N N . ASP B 1 271 ? 12.953 -34.344 -3.574 1 98.31 271 ASP B N 1
ATOM 4720 C CA . ASP B 1 271 ? 14.148 -35.188 -3.545 1 98.31 271 ASP B CA 1
ATOM 4721 C C . ASP B 1 271 ? 13.773 -36.656 -3.445 1 98.31 271 ASP B C 1
ATOM 4723 O O . ASP B 1 271 ? 14.391 -37.5 -4.09 1 98.31 271 ASP B O 1
ATOM 4727 N N . ALA B 1 272 ? 12.812 -36.875 -2.59 1 98.38 272 ALA B N 1
ATOM 4728 C CA . ALA B 1 272 ? 12.367 -38.25 -2.404 1 98.38 272 ALA B CA 1
ATOM 4729 C C . ALA B 1 272 ? 11.891 -38.875 -3.725 1 98.38 272 ALA B C 1
ATOM 4731 O O . ALA B 1 272 ? 12.172 -40.031 -4.016 1 98.38 272 ALA B O 1
ATOM 4732 N N . LEU B 1 273 ? 11.164 -38.094 -4.504 1 98.69 273 LEU B N 1
ATOM 4733 C CA . LEU B 1 273 ? 10.695 -38.562 -5.805 1 98.69 273 LEU B CA 1
ATOM 4734 C C . LEU B 1 273 ? 11.867 -38.844 -6.73 1 98.69 273 LEU B C 1
ATOM 4736 O O . LEU B 1 273 ? 11.898 -39.906 -7.387 1 98.69 273 LEU B O 1
ATOM 4740 N N . MET B 1 274 ? 12.797 -37.969 -6.797 1 98.25 274 MET B N 1
ATOM 4741 C CA . MET B 1 274 ? 13.984 -38.156 -7.629 1 98.25 274 MET B CA 1
ATOM 4742 C C . MET B 1 274 ? 14.727 -39.438 -7.219 1 98.25 274 MET B C 1
ATOM 4744 O O . MET B 1 274 ? 15.141 -40.219 -8.078 1 98.25 274 MET B O 1
ATOM 4748 N N . HIS B 1 275 ? 14.883 -39.625 -5.926 1 97.75 275 HIS B N 1
ATOM 4749 C CA . HIS B 1 275 ? 15.602 -40.781 -5.414 1 97.75 275 HIS B CA 1
ATOM 4750 C C . HIS B 1 275 ? 14.898 -42.094 -5.805 1 97.75 275 HIS B C 1
ATOM 4752 O O . HIS B 1 275 ? 15.555 -43.125 -5.984 1 97.75 275 HIS B O 1
ATOM 4758 N N . ARG B 1 276 ? 13.664 -42.062 -5.992 1 98.19 276 ARG B N 1
ATOM 4759 C CA . ARG B 1 276 ? 12.883 -43.219 -6.375 1 98.19 276 ARG B CA 1
ATOM 4760 C C . ARG B 1 276 ? 12.844 -43.375 -7.891 1 98.19 276 ARG B C 1
ATOM 4762 O O . ARG B 1 276 ? 12.219 -44.312 -8.406 1 98.19 276 ARG B O 1
ATOM 4769 N N . GLY B 1 277 ? 13.445 -42.438 -8.539 1 97.94 277 GLY B N 1
ATOM 4770 C CA . GLY B 1 277 ? 13.477 -42.469 -9.992 1 97.94 277 GLY B CA 1
ATOM 4771 C C . GLY B 1 277 ? 12.195 -42 -10.633 1 97.94 277 GLY B C 1
ATOM 4772 O O . GLY B 1 277 ? 11.867 -42.375 -11.758 1 97.94 277 GLY B O 1
ATOM 4773 N N . ILE B 1 278 ? 11.438 -41.25 -9.914 1 98.75 278 ILE B N 1
ATOM 4774 C CA . ILE B 1 278 ? 10.172 -40.719 -10.422 1 98.75 278 ILE B CA 1
ATOM 4775 C C . ILE B 1 278 ? 10.375 -39.281 -10.906 1 98.75 278 ILE B C 1
ATOM 4777 O O . ILE B 1 278 ? 10.852 -38.438 -10.156 1 98.75 278 ILE B O 1
ATOM 4781 N N . LEU B 1 279 ? 10.039 -39 -12.156 1 98.88 279 LEU B N 1
ATOM 4782 C CA . LEU B 1 279 ? 10.078 -37.625 -12.688 1 98.88 279 LEU B CA 1
ATOM 4783 C C . LEU B 1 279 ? 8.883 -36.812 -12.188 1 98.88 279 LEU B C 1
ATOM 4785 O O . LEU B 1 279 ? 7.73 -37.219 -12.414 1 98.88 279 LEU B O 1
ATOM 4789 N N . TYR B 1 280 ? 9.156 -35.75 -11.539 1 98.88 280 TYR B N 1
ATOM 4790 C CA . TYR B 1 280 ? 8.133 -34.875 -11.016 1 98.88 280 TYR B CA 1
ATOM 4791 C C . TYR B 1 280 ? 8.039 -33.594 -11.852 1 98.88 280 TYR B C 1
ATOM 4793 O O . TYR B 1 280 ? 9.023 -32.875 -12 1 98.88 280 TYR B O 1
ATOM 4801 N N . ALA B 1 281 ? 6.887 -33.375 -12.469 1 98.88 281 ALA B N 1
ATOM 4802 C CA . ALA B 1 281 ? 6.656 -32.094 -13.117 1 98.88 281 ALA B CA 1
ATOM 4803 C C . ALA B 1 281 ? 6.254 -31.031 -12.102 1 98.88 281 ALA B C 1
ATOM 4805 O O . ALA B 1 281 ? 5.18 -31.109 -11.5 1 98.88 281 ALA B O 1
ATOM 4806 N N . PRO B 1 282 ? 7.094 -30.062 -11.898 1 98.62 282 PRO B N 1
ATOM 4807 C CA . PRO B 1 282 ? 6.781 -29.047 -10.883 1 98.62 282 PRO B CA 1
ATOM 4808 C C . PRO B 1 282 ? 5.402 -28.422 -11.086 1 98.62 282 PRO B C 1
ATOM 4810 O O . PRO B 1 282 ? 5.07 -28 -12.195 1 98.62 282 PRO B O 1
ATOM 4813 N N . ASP B 1 283 ? 4.656 -28.312 -10.031 1 97.88 283 ASP B N 1
ATOM 4814 C CA . ASP B 1 283 ? 3.236 -27.984 -10.117 1 97.88 283 ASP B CA 1
ATOM 4815 C C . ASP B 1 283 ? 3.027 -26.594 -10.688 1 97.88 283 ASP B C 1
ATOM 4817 O O . ASP B 1 283 ? 2.221 -26.406 -11.602 1 97.88 283 ASP B O 1
ATOM 4821 N N . TYR B 1 284 ? 3.826 -25.578 -10.273 1 97.38 284 TYR B N 1
ATOM 4822 C CA . TYR B 1 284 ? 3.525 -24.219 -10.719 1 97.38 284 TYR B CA 1
ATOM 4823 C C . TYR B 1 284 ? 3.861 -24.047 -12.195 1 97.38 284 TYR B C 1
ATOM 4825 O O . TYR B 1 284 ? 3.395 -23.109 -12.836 1 97.38 284 TYR B O 1
ATOM 4833 N N . ALA B 1 285 ? 4.68 -24.922 -12.734 1 98.44 285 ALA B N 1
ATOM 4834 C CA . ALA B 1 285 ? 5.023 -24.891 -14.156 1 98.44 285 ALA B CA 1
ATOM 4835 C C . ALA B 1 285 ? 3.959 -25.594 -15 1 98.44 285 ALA B C 1
ATOM 4837 O O . ALA B 1 285 ? 3.477 -25.031 -15.984 1 98.44 285 ALA B O 1
ATOM 4838 N N . ILE B 1 286 ? 3.59 -26.734 -14.547 1 98.62 286 ILE B N 1
ATOM 4839 C CA . ILE B 1 286 ? 2.75 -27.578 -15.398 1 98.62 286 ILE B CA 1
ATOM 4840 C C . ILE B 1 286 ? 1.308 -27.078 -15.352 1 98.62 286 ILE B C 1
ATOM 4842 O O . ILE B 1 286 ? 0.569 -27.203 -16.328 1 98.62 286 ILE B O 1
ATOM 4846 N N . ASN B 1 287 ? 0.887 -26.516 -14.227 1 97.56 287 ASN B N 1
ATOM 4847 C CA . ASN B 1 287 ? -0.508 -26.094 -14.125 1 97.56 287 ASN B CA 1
ATOM 4848 C C . ASN B 1 287 ? -0.674 -24.609 -14.406 1 97.56 287 ASN B C 1
ATOM 4850 O O . ASN B 1 287 ? -1.662 -24 -14 1 97.56 287 ASN B O 1
ATOM 4854 N N . ALA B 1 288 ? 0.216 -24 -15.164 1 97.62 288 ALA B N 1
ATOM 4855 C CA . ALA B 1 288 ? 0.25 -22.562 -15.406 1 97.62 288 ALA B CA 1
ATOM 4856 C C . ALA B 1 288 ? -0.685 -22.172 -16.547 1 97.62 288 ALA B C 1
ATOM 4858 O O . ALA B 1 288 ? -0.826 -21 -16.875 1 97.62 288 ALA B O 1
ATOM 4859 N N . GLY B 1 289 ? -1.298 -23.125 -17.188 1 96.94 289 GLY B N 1
ATOM 4860 C CA . GLY B 1 289 ? -2.107 -22.859 -18.359 1 96.94 289 GLY B CA 1
ATOM 4861 C C . GLY B 1 289 ? -3.193 -21.828 -18.125 1 96.94 289 GLY B C 1
ATOM 4862 O O . GLY B 1 289 ? -3.455 -20.984 -18.969 1 96.94 289 GLY B O 1
ATOM 4863 N N . GLY B 1 290 ? -3.826 -21.984 -16.984 1 94.25 290 GLY B N 1
ATOM 4864 C CA . GLY B 1 290 ? -4.859 -21.016 -16.641 1 94.25 290 GLY B CA 1
ATOM 4865 C C . GLY B 1 290 ? -4.34 -19.594 -16.562 1 94.25 290 GLY B C 1
ATOM 4866 O O . GLY B 1 290 ? -4.973 -18.672 -17.078 1 94.25 290 GLY B O 1
ATOM 4867 N N . LEU B 1 291 ? -3.24 -19.391 -15.938 1 94.12 291 LEU B N 1
ATOM 4868 C CA . LEU B 1 291 ? -2.629 -18.078 -15.828 1 94.12 291 LEU B CA 1
ATOM 4869 C C . LEU B 1 291 ? -2.248 -17.531 -17.203 1 94.12 291 LEU B C 1
ATOM 4871 O O . LEU B 1 291 ? -2.449 -16.344 -17.484 1 94.12 291 LEU B O 1
ATOM 4875 N N . VAL B 1 292 ? -1.653 -18.422 -18.016 1 95.12 292 VAL B N 1
ATOM 4876 C CA . VAL B 1 292 ? -1.257 -18.016 -19.359 1 95.12 292 VAL B CA 1
ATOM 4877 C C . VAL B 1 292 ? -2.473 -17.5 -20.125 1 95.12 292 VAL B C 1
ATOM 4879 O O . VAL B 1 292 ? -2.4 -16.469 -20.797 1 95.12 292 VAL B O 1
ATOM 4882 N N . ASN B 1 293 ? -3.547 -18.203 -19.938 1 93.88 293 ASN B N 1
ATOM 4883 C CA . ASN B 1 293 ? -4.785 -17.828 -20.609 1 93.88 293 ASN B CA 1
ATOM 4884 C C . ASN B 1 293 ? -5.309 -16.484 -20.094 1 93.88 293 ASN B C 1
ATOM 4886 O O . ASN B 1 293 ? -5.66 -15.609 -20.875 1 93.88 293 ASN B O 1
ATOM 4890 N N . VAL B 1 294 ? -5.336 -16.328 -18.844 1 91.38 294 VAL B N 1
ATOM 4891 C CA . VAL B 1 294 ? -5.883 -15.133 -18.203 1 91.38 294 VAL B CA 1
ATOM 4892 C C . VAL B 1 294 ? -4.988 -13.93 -18.516 1 91.38 294 VAL B C 1
ATOM 4894 O O . VAL B 1 294 ? -5.48 -12.812 -18.656 1 91.38 294 VAL B O 1
ATOM 4897 N N . ALA B 1 295 ? -3.738 -14.133 -18.531 1 92 295 ALA B N 1
ATOM 4898 C CA . ALA B 1 295 ? -2.783 -13.062 -18.844 1 92 295 ALA B CA 1
ATOM 4899 C C . ALA B 1 295 ? -3.027 -12.492 -20.234 1 92 295 ALA B C 1
ATOM 4901 O O . ALA B 1 295 ? -2.84 -11.297 -20.453 1 92 295 ALA B O 1
ATOM 4902 N N . GLN B 1 296 ? -3.395 -13.336 -21.141 1 89.56 296 GLN B N 1
ATOM 4903 C CA . GLN B 1 296 ? -3.662 -12.906 -22.516 1 89.56 296 GLN B CA 1
ATOM 4904 C C . GLN B 1 296 ? -4.918 -12.047 -22.578 1 89.56 296 GLN B C 1
ATOM 4906 O O . GLN B 1 296 ? -5.043 -11.188 -23.469 1 89.56 296 GLN B O 1
ATOM 4911 N N . GLU B 1 297 ? -5.801 -12.281 -21.672 1 88 297 GLU B N 1
ATOM 4912 C CA . GLU B 1 297 ? -7.055 -11.531 -21.625 1 88 297 GLU B CA 1
ATOM 4913 C C . GLU B 1 297 ? -6.801 -10.039 -21.469 1 88 297 GLU B C 1
ATOM 4915 O O . GLU B 1 297 ? -7.477 -9.219 -22.094 1 88 297 GLU B O 1
ATOM 4920 N N . HIS B 1 298 ? -5.906 -9.633 -20.625 1 81.69 298 HIS B N 1
ATOM 4921 C CA . HIS B 1 298 ? -5.652 -8.242 -20.297 1 81.69 298 HIS B CA 1
ATOM 4922 C C . HIS B 1 298 ? -5.223 -7.449 -21.531 1 81.69 298 HIS B C 1
ATOM 4924 O O . HIS B 1 298 ? -5.539 -6.262 -21.656 1 81.69 298 HIS B O 1
ATOM 4930 N N . ALA B 1 299 ? -4.512 -8.086 -22.453 1 79.06 299 ALA B N 1
ATOM 4931 C CA . ALA B 1 299 ? -4.02 -7.445 -23.656 1 79.06 299 ALA B CA 1
ATOM 4932 C C . ALA B 1 299 ? -5.07 -7.484 -24.766 1 79.06 299 ALA B C 1
ATOM 4934 O O . ALA B 1 299 ? -4.855 -6.953 -25.859 1 79.06 299 ALA B O 1
ATOM 4935 N N . GLY B 1 300 ? -6.266 -7.949 -24.609 1 84.31 300 GLY B N 1
ATOM 4936 C CA . GLY B 1 300 ? -7.242 -8.297 -25.625 1 84.31 300 GLY B CA 1
ATOM 4937 C C . GLY B 1 300 ? -7.273 -9.781 -25.938 1 84.31 300 GLY B C 1
ATOM 4938 O O . GLY B 1 300 ? -6.398 -10.297 -26.641 1 84.31 300 GLY B O 1
ATOM 4939 N N . TYR B 1 301 ? -8.273 -10.422 -25.547 1 87.5 301 TYR B N 1
ATOM 4940 C CA . TYR B 1 301 ? -8.305 -11.883 -25.516 1 87.5 301 TYR B CA 1
ATOM 4941 C C . TYR B 1 301 ? -8.344 -12.453 -26.922 1 87.5 301 TYR B C 1
ATOM 4943 O O . TYR B 1 301 ? -9.156 -12.031 -27.75 1 87.5 301 TYR B O 1
ATOM 4951 N N . ASP B 1 302 ? -7.41 -13.258 -27.156 1 88.81 302 ASP B N 1
ATOM 4952 C CA . ASP B 1 302 ? -7.301 -14.086 -28.344 1 88.81 302 ASP B CA 1
ATOM 4953 C C . ASP B 1 302 ? -7.105 -15.555 -27.984 1 88.81 302 ASP B C 1
ATOM 4955 O O . ASP B 1 302 ? -6.023 -15.953 -27.547 1 88.81 302 ASP B O 1
ATOM 4959 N N . GLU B 1 303 ? -8.133 -16.312 -28.234 1 90.06 303 GLU B N 1
ATOM 4960 C CA . GLU B 1 303 ? -8.133 -17.703 -27.797 1 90.06 303 GLU B CA 1
ATOM 4961 C C . GLU B 1 303 ? -6.992 -18.484 -28.453 1 90.06 303 GLU B C 1
ATOM 4963 O O . GLU B 1 303 ? -6.359 -19.312 -27.797 1 90.06 303 GLU B O 1
ATOM 4968 N N . GLN B 1 304 ? -6.797 -18.266 -29.703 1 93 304 GLN B N 1
ATOM 4969 C CA . GLN B 1 304 ? -5.754 -18.984 -30.422 1 93 304 GLN B CA 1
ATOM 4970 C C . GLN B 1 304 ? -4.371 -18.672 -29.859 1 93 304 GLN B C 1
ATOM 4972 O O . GLN B 1 304 ? -3.553 -19.562 -29.672 1 93 304 GLN B O 1
ATOM 4977 N N . LYS B 1 305 ? -4.168 -17.453 -29.641 1 91.38 305 LYS B N 1
ATOM 4978 C CA . LYS B 1 305 ? -2.891 -17.047 -29.062 1 91.38 305 LYS B CA 1
ATOM 4979 C C . LYS B 1 305 ? -2.699 -17.656 -27.672 1 91.38 305 LYS B C 1
ATOM 4981 O O . LYS B 1 305 ? -1.6 -18.094 -27.328 1 91.38 305 LYS B O 1
ATOM 4986 N N . SER B 1 306 ? -3.74 -17.625 -26.922 1 92 306 SER B N 1
ATOM 4987 C CA . SER B 1 306 ? -3.695 -18.219 -25.594 1 92 306 SER B CA 1
ATOM 4988 C C . SER B 1 306 ? -3.352 -19.703 -25.672 1 92 306 SER B C 1
ATOM 4990 O O . SER B 1 306 ? -2.471 -20.188 -24.938 1 92 306 SER B O 1
ATOM 4992 N N . ARG B 1 307 ? -4.012 -20.344 -26.547 1 94.88 307 ARG B N 1
ATOM 4993 C CA . ARG B 1 307 ? -3.797 -21.781 -26.688 1 94.88 307 ARG B CA 1
ATOM 4994 C C . ARG B 1 307 ? -2.359 -22.078 -27.109 1 94.88 307 ARG B C 1
ATOM 4996 O O . ARG B 1 307 ? -1.723 -22.984 -26.562 1 94.88 307 ARG B O 1
ATOM 5003 N N . GLU B 1 308 ? -1.917 -21.344 -28.047 1 95.81 308 GLU B N 1
ATOM 5004 C CA . GLU B 1 308 ? -0.555 -21.547 -28.531 1 95.81 308 GLU B CA 1
ATOM 5005 C C . GLU B 1 308 ? 0.463 -21.359 -27.406 1 95.81 308 GLU B C 1
ATOM 5007 O O . GLU B 1 308 ? 1.447 -22.109 -27.328 1 95.81 308 GLU B O 1
ATOM 5012 N N . ARG B 1 309 ? 0.199 -20.469 -26.594 1 94.88 309 ARG B N 1
ATOM 5013 C CA . ARG B 1 309 ? 1.109 -20.219 -25.484 1 94.88 309 ARG B CA 1
ATOM 5014 C C . ARG B 1 309 ? 1.018 -21.328 -24.438 1 94.88 309 ARG B C 1
ATOM 5016 O O . ARG B 1 309 ? 2.031 -21.75 -23.859 1 94.88 309 ARG B O 1
ATOM 5023 N N . VAL B 1 310 ? -0.166 -21.766 -24.172 1 97.31 310 VAL B N 1
ATOM 5024 C CA . VAL B 1 310 ? -0.364 -22.844 -23.203 1 97.31 310 VAL B CA 1
ATOM 5025 C C . VAL B 1 310 ? 0.339 -24.109 -23.688 1 97.31 310 VAL B C 1
ATOM 5027 O O . VAL B 1 310 ? 0.926 -24.844 -22.891 1 97.31 310 VAL B O 1
ATOM 5030 N N . LEU B 1 311 ? 0.341 -24.281 -24.984 1 98.12 311 LEU B N 1
ATOM 5031 C CA . LEU B 1 311 ? 0.942 -25.484 -25.562 1 98.12 311 LEU B CA 1
ATOM 5032 C C . LEU B 1 311 ? 2.445 -25.516 -25.312 1 98.12 311 LEU B C 1
ATOM 5034 O O . LEU B 1 311 ? 3.053 -26.594 -25.281 1 98.12 311 LEU B O 1
ATOM 5038 N N . LYS B 1 312 ? 3.02 -24.406 -25.047 1 97.88 312 LYS B N 1
ATOM 5039 C CA . LYS B 1 312 ? 4.461 -24.281 -24.844 1 97.88 312 LYS B CA 1
ATOM 5040 C C . LYS B 1 312 ? 4.871 -24.812 -23.469 1 97.88 312 LYS B C 1
ATOM 5042 O O . LYS B 1 312 ? 6.059 -24.984 -23.203 1 97.88 312 LYS B O 1
ATOM 5047 N N . ILE B 1 313 ? 3.918 -25.078 -22.656 1 98.44 313 ILE B N 1
ATOM 5048 C CA . ILE B 1 313 ? 4.223 -25.688 -21.375 1 98.44 313 ILE B CA 1
ATOM 5049 C C . ILE B 1 313 ? 4.949 -27.016 -21.594 1 98.44 313 ILE B C 1
ATOM 5051 O O . ILE B 1 313 ? 5.816 -27.391 -20.797 1 98.44 313 ILE B O 1
ATOM 5055 N N . TYR B 1 314 ? 4.695 -27.672 -22.719 1 98.62 314 TYR B N 1
ATOM 5056 C CA . TYR B 1 314 ? 5.445 -28.859 -23.125 1 98.62 314 TYR B CA 1
ATOM 5057 C C . TYR B 1 314 ? 6.945 -28.594 -23.109 1 98.62 314 TYR B C 1
ATOM 5059 O O . TYR B 1 314 ? 7.703 -29.328 -22.469 1 98.62 314 TYR B O 1
ATOM 5067 N N . ASP B 1 315 ? 7.344 -27.531 -23.797 1 98.62 315 ASP B N 1
ATOM 5068 C CA . ASP B 1 315 ? 8.758 -27.188 -23.906 1 98.62 315 ASP B CA 1
ATOM 5069 C C . ASP B 1 315 ? 9.352 -26.844 -22.547 1 98.62 315 ASP B C 1
ATOM 5071 O O . ASP B 1 315 ? 10.5 -27.188 -22.266 1 98.62 315 ASP B O 1
ATOM 5075 N N . THR B 1 316 ? 8.586 -26.156 -21.75 1 98.5 316 THR B N 1
ATOM 5076 C CA . THR B 1 316 ? 9.039 -25.766 -20.422 1 98.5 316 THR B CA 1
ATOM 5077 C C . THR B 1 316 ? 9.32 -27 -19.562 1 98.5 316 THR B C 1
ATOM 5079 O O . THR B 1 316 ? 10.375 -27.094 -18.938 1 98.5 316 THR B O 1
ATOM 5082 N N . ILE B 1 317 ? 8.391 -27.906 -19.547 1 98.81 317 ILE B N 1
ATOM 5083 C CA . ILE B 1 317 ? 8.531 -29.109 -18.734 1 98.81 317 ILE B CA 1
ATOM 5084 C C . ILE B 1 317 ? 9.68 -29.969 -19.266 1 98.81 317 ILE B C 1
ATOM 5086 O O . ILE B 1 317 ? 10.461 -30.516 -18.484 1 98.81 317 ILE B O 1
ATOM 5090 N N . LEU B 1 318 ? 9.766 -30.031 -20.578 1 98.69 318 LEU B N 1
ATOM 5091 C CA . LEU B 1 318 ? 10.852 -30.797 -21.172 1 98.69 318 LEU B CA 1
ATOM 5092 C C . LEU B 1 318 ? 12.211 -30.203 -20.797 1 98.69 318 LEU B C 1
ATOM 5094 O O . LEU B 1 318 ? 13.133 -30.938 -20.453 1 98.69 318 LEU B O 1
ATOM 5098 N N . GLU B 1 319 ? 12.32 -28.922 -20.844 1 98.56 319 GLU B N 1
ATOM 5099 C CA . GLU B 1 319 ? 13.555 -28.25 -20.453 1 98.56 319 GLU B CA 1
ATOM 5100 C C . GLU B 1 319 ? 13.906 -28.562 -19 1 98.56 319 GLU B C 1
ATOM 5102 O O . GLU B 1 319 ? 15.062 -28.828 -18.688 1 98.56 319 GLU B O 1
ATOM 5107 N N . ILE B 1 320 ? 12.953 -28.453 -18.141 1 98.75 320 ILE B N 1
ATOM 5108 C CA . ILE B 1 320 ? 13.172 -28.734 -16.734 1 98.75 320 ILE B CA 1
ATOM 5109 C C . ILE B 1 320 ? 13.695 -30.156 -16.547 1 98.75 320 ILE B C 1
ATOM 5111 O O . ILE B 1 320 ? 14.68 -30.375 -15.836 1 98.75 320 ILE B O 1
ATOM 5115 N N . ALA B 1 321 ? 13.062 -31.125 -17.234 1 98.75 321 ALA B N 1
ATOM 5116 C CA . ALA B 1 321 ? 13.438 -32.531 -17.125 1 98.75 321 ALA B CA 1
ATOM 5117 C C . ALA B 1 321 ? 14.867 -32.75 -17.609 1 98.75 321 ALA B C 1
ATOM 5119 O O . ALA B 1 321 ? 15.672 -33.406 -16.938 1 98.75 321 ALA B O 1
ATOM 5120 N N . GLU B 1 322 ? 15.156 -32.156 -18.734 1 98.75 322 GLU B N 1
ATOM 5121 C CA . GLU B 1 322 ? 16.484 -32.312 -19.328 1 98.75 322 GLU B CA 1
ATOM 5122 C C . GLU B 1 322 ? 17.562 -31.703 -18.453 1 98.75 322 GLU B C 1
ATOM 5124 O O . GLU B 1 322 ? 18.609 -32.312 -18.219 1 98.75 322 GLU B O 1
ATOM 5129 N N . ARG B 1 323 ? 17.297 -30.547 -18 1 98.62 323 ARG B N 1
ATOM 5130 C CA . ARG B 1 323 ? 18.266 -29.875 -17.141 1 98.62 323 ARG B CA 1
ATOM 5131 C C . ARG B 1 323 ? 18.438 -30.625 -15.82 1 98.62 323 ARG B C 1
ATOM 5133 O O . ARG B 1 323 ? 19.531 -30.672 -15.266 1 98.62 323 ARG B O 1
ATOM 5140 N N . ALA B 1 324 ? 17.359 -31.031 -15.281 1 98.69 324 ALA B N 1
ATOM 5141 C CA . ALA B 1 324 ? 17.406 -31.781 -14.031 1 98.69 324 ALA B CA 1
ATOM 5142 C C . ALA B 1 324 ? 18.281 -33.031 -14.18 1 98.69 324 ALA B C 1
ATOM 5144 O O . ALA B 1 324 ? 19.094 -33.344 -13.297 1 98.69 324 ALA B O 1
ATOM 5145 N N . GLU B 1 325 ? 18.094 -33.75 -15.25 1 98.12 325 GLU B N 1
ATOM 5146 C CA . GLU B 1 325 ? 18.906 -34.938 -15.508 1 98.12 325 GLU B CA 1
ATOM 5147 C C . GLU B 1 325 ? 20.391 -34.594 -15.625 1 98.12 325 GLU B C 1
ATOM 5149 O O . GLU B 1 325 ? 21.234 -35.219 -15.008 1 98.12 325 GLU B O 1
ATOM 5154 N N . ARG B 1 326 ? 20.672 -33.562 -16.422 1 98.06 326 ARG B N 1
ATOM 5155 C CA . ARG B 1 326 ? 22.047 -33.125 -16.656 1 98.06 326 ARG B CA 1
ATOM 5156 C C . ARG B 1 326 ? 22.719 -32.688 -15.367 1 98.06 326 ARG B C 1
ATOM 5158 O O . ARG B 1 326 ? 23.891 -33 -15.125 1 98.06 326 ARG B O 1
ATOM 5165 N N . ALA B 1 327 ? 22 -32.031 -14.539 1 97.94 327 ALA B N 1
ATOM 5166 C CA . ALA B 1 327 ? 22.547 -31.453 -13.305 1 97.94 327 ALA B CA 1
ATOM 5167 C C . ALA B 1 327 ? 22.453 -32.469 -12.156 1 97.94 327 ALA B C 1
ATOM 5169 O O . ALA B 1 327 ? 23.016 -32.219 -11.086 1 97.94 327 ALA B O 1
ATOM 5170 N N . MET B 1 328 ? 21.766 -33.531 -12.398 1 97.62 328 MET B N 1
ATOM 5171 C CA . MET B 1 328 ? 21.5 -34.5 -11.352 1 97.62 328 MET B CA 1
ATOM 5172 C C . MET B 1 328 ? 20.891 -33.844 -10.125 1 97.62 328 MET B C 1
ATOM 5174 O O . MET B 1 328 ? 21.375 -34 -9.008 1 97.62 328 MET B O 1
ATOM 5178 N N . GLN B 1 329 ? 19.906 -33.031 -10.336 1 98.25 329 GLN B N 1
ATOM 5179 C CA . GLN B 1 329 ? 19.141 -32.344 -9.312 1 98.25 329 GLN B CA 1
ATOM 5180 C C . GLN B 1 329 ? 17.641 -32.562 -9.492 1 98.25 329 GLN B C 1
ATOM 5182 O O . GLN B 1 329 ? 17.188 -32.906 -10.586 1 98.25 329 GLN B O 1
ATOM 5187 N N . PRO B 1 330 ? 16.891 -32.5 -8.398 1 98.44 330 PRO B N 1
ATOM 5188 C CA . PRO B 1 330 ? 15.453 -32.656 -8.547 1 98.44 330 PRO B CA 1
ATOM 5189 C C . PRO B 1 330 ? 14.805 -31.578 -9.406 1 98.44 330 PRO B C 1
ATOM 5191 O O . PRO B 1 330 ? 15.266 -30.438 -9.406 1 98.44 330 PRO B O 1
ATOM 5194 N N . THR B 1 331 ? 13.703 -31.891 -10.016 1 98.75 331 THR B N 1
ATOM 5195 C CA . THR B 1 331 ? 13.07 -31.016 -11.008 1 98.75 331 THR B CA 1
ATOM 5196 C C . THR B 1 331 ? 12.562 -29.734 -10.352 1 98.75 331 THR B C 1
ATOM 5198 O O . THR B 1 331 ? 12.57 -28.672 -10.961 1 98.75 331 THR B O 1
ATOM 5201 N N . TYR B 1 332 ? 12.047 -29.812 -9.125 1 98.12 332 TYR B N 1
ATOM 5202 C CA . TYR B 1 332 ? 11.516 -28.625 -8.469 1 98.12 332 TYR B CA 1
ATOM 5203 C C . TYR B 1 332 ? 12.602 -27.578 -8.273 1 98.12 332 TYR B C 1
ATOM 5205 O O . TYR B 1 332 ? 12.352 -26.391 -8.406 1 98.12 332 TYR B O 1
ATOM 5213 N N . ARG B 1 333 ? 13.828 -27.984 -7.973 1 98.19 333 ARG B N 1
ATOM 5214 C CA . ARG B 1 333 ? 14.953 -27.078 -7.809 1 98.19 333 ARG B CA 1
ATOM 5215 C C . ARG B 1 333 ? 15.367 -26.453 -9.141 1 98.19 333 ARG B C 1
ATOM 5217 O O . ARG B 1 333 ? 15.703 -25.281 -9.211 1 98.19 333 ARG B O 1
ATOM 5224 N N . ILE B 1 334 ? 15.391 -27.266 -10.148 1 98.56 334 ILE B N 1
ATOM 5225 C CA . ILE B 1 334 ? 15.766 -26.797 -11.477 1 98.56 334 ILE B CA 1
ATOM 5226 C C . ILE B 1 334 ? 14.742 -25.781 -11.969 1 98.56 334 ILE B C 1
ATOM 5228 O O . ILE B 1 334 ? 15.109 -24.781 -12.594 1 98.56 334 ILE B O 1
ATOM 5232 N N . ALA B 1 335 ? 13.461 -26.078 -11.742 1 98.56 335 ALA B N 1
ATOM 5233 C CA . ALA B 1 335 ? 12.43 -25.109 -12.109 1 98.56 335 ALA B CA 1
ATOM 5234 C C . ALA B 1 335 ? 12.688 -23.766 -11.461 1 98.56 335 ALA B C 1
ATOM 5236 O O . ALA B 1 335 ? 12.633 -22.719 -12.125 1 98.56 335 ALA B O 1
ATOM 5237 N N . ASP B 1 336 ? 12.984 -23.75 -10.18 1 97.5 336 ASP B N 1
ATOM 5238 C CA . ASP B 1 336 ? 13.289 -22.516 -9.453 1 97.5 336 ASP B CA 1
ATOM 5239 C C . ASP B 1 336 ? 14.516 -21.812 -10.047 1 97.5 336 ASP B C 1
ATOM 5241 O O . ASP B 1 336 ? 14.531 -20.594 -10.188 1 97.5 336 ASP B O 1
ATOM 5245 N N . THR B 1 337 ? 15.523 -22.594 -10.367 1 97.94 337 THR B N 1
ATOM 5246 C CA . THR B 1 337 ? 16.75 -22.062 -10.945 1 97.94 337 THR B CA 1
ATOM 5247 C C . THR B 1 337 ? 16.469 -21.359 -12.266 1 97.94 337 THR B C 1
ATOM 5249 O O . THR B 1 337 ? 16.984 -20.266 -12.523 1 97.94 337 THR B O 1
ATOM 5252 N N . ILE B 1 338 ? 15.648 -22 -13.055 1 98 338 ILE B N 1
ATOM 5253 C CA . ILE B 1 338 ? 15.297 -21.422 -14.344 1 98 338 ILE B CA 1
ATOM 5254 C C . ILE B 1 338 ? 14.609 -20.078 -14.141 1 98 338 ILE B C 1
ATOM 5256 O O . ILE B 1 338 ? 14.93 -19.094 -14.82 1 98 338 ILE B O 1
ATOM 5260 N N . VAL B 1 339 ? 13.656 -20.016 -13.219 1 97.5 339 VAL B N 1
ATOM 5261 C CA . VAL B 1 339 ? 12.93 -18.797 -12.922 1 97.5 339 VAL B CA 1
ATOM 5262 C C . VAL B 1 339 ? 13.898 -17.703 -12.453 1 97.5 339 VAL B C 1
ATOM 5264 O O . VAL B 1 339 ? 13.852 -16.578 -12.938 1 97.5 339 VAL B O 1
ATOM 5267 N N . GLU B 1 340 ? 14.773 -18.078 -11.547 1 95.94 340 GLU B N 1
ATOM 5268 C CA . GLU B 1 340 ? 15.742 -17.125 -11.008 1 95.94 340 GLU B CA 1
ATOM 5269 C C . GLU B 1 340 ? 16.656 -16.578 -12.102 1 95.94 340 GLU B C 1
ATOM 5271 O O . GLU B 1 340 ? 17.031 -15.406 -12.086 1 95.94 340 GLU B O 1
ATOM 5276 N N . GLU B 1 341 ? 17.031 -17.438 -13.023 1 96.56 341 GLU B N 1
ATOM 5277 C CA . GLU B 1 341 ? 17.844 -17.016 -14.164 1 96.56 341 GLU B CA 1
ATOM 5278 C C . GLU B 1 341 ? 17.078 -16.016 -15.039 1 96.56 341 GLU B C 1
ATOM 5280 O O . GLU B 1 341 ? 17.656 -15.023 -15.484 1 96.56 341 GLU B O 1
ATOM 5285 N N . LYS B 1 342 ? 15.859 -16.312 -15.273 1 95.56 342 LYS B N 1
ATOM 5286 C CA . LYS B 1 342 ? 15.031 -15.422 -16.094 1 95.56 342 LYS B CA 1
ATOM 5287 C C . LYS B 1 342 ? 14.859 -14.062 -15.422 1 95.56 342 LYS B C 1
ATOM 5289 O O . LYS B 1 342 ? 14.953 -13.023 -16.094 1 95.56 342 LYS B O 1
ATOM 5294 N N . LEU B 1 343 ? 14.602 -14.031 -14.125 1 93.69 343 LEU B N 1
ATOM 5295 C CA . LEU B 1 343 ? 14.422 -12.789 -13.375 1 93.69 343 LEU B CA 1
ATOM 5296 C C . LEU B 1 343 ? 15.719 -11.992 -13.328 1 93.69 343 LEU B C 1
ATOM 5298 O O . LEU B 1 343 ? 15.703 -10.766 -13.422 1 93.69 343 LEU B O 1
ATOM 5302 N N . ALA B 1 344 ? 16.812 -12.703 -13.156 1 92.81 344 ALA B N 1
ATOM 5303 C CA . ALA B 1 344 ? 18.109 -12.047 -13.125 1 92.81 344 ALA B CA 1
ATOM 5304 C C . ALA B 1 344 ? 18.406 -11.367 -14.461 1 92.81 344 ALA B C 1
ATOM 5306 O O . ALA B 1 344 ? 19 -10.289 -14.492 1 92.81 344 ALA B O 1
ATOM 5307 N N . ARG B 1 345 ? 18.016 -11.953 -15.516 1 90.69 345 ARG B N 1
ATOM 5308 C CA . ARG B 1 345 ? 18.25 -11.414 -16.844 1 90.69 345 ARG B CA 1
ATOM 5309 C C . ARG B 1 345 ? 17.391 -10.164 -17.078 1 90.69 345 ARG B C 1
ATOM 5311 O O . ARG B 1 345 ? 17.812 -9.25 -17.797 1 90.69 345 ARG B O 1
ATOM 5318 N N . ALA B 1 346 ? 16.234 -10.156 -16.547 1 86.81 346 ALA B N 1
ATOM 5319 C CA . ALA B 1 346 ? 15.336 -9.023 -16.719 1 86.81 346 ALA B CA 1
ATOM 5320 C C . ALA B 1 346 ? 15.805 -7.82 -15.906 1 86.81 346 ALA B C 1
ATOM 5322 O O . ALA B 1 346 ? 15.461 -6.676 -16.219 1 86.81 346 ALA B O 1
ATOM 5323 N N . ALA B 1 347 ? 16.5 -7.906 -14.789 1 72.12 347 ALA B N 1
ATOM 5324 C CA . ALA B 1 347 ? 17.016 -6.836 -13.938 1 72.12 347 ALA B CA 1
ATOM 5325 C C . ALA B 1 347 ? 18.188 -6.117 -14.609 1 72.12 347 ALA B C 1
ATOM 5327 O O . ALA B 1 347 ? 18.484 -4.969 -14.273 1 72.12 347 ALA B O 1
ATOM 5328 N N . ARG B 1 348 ? 18.906 -6.801 -15.594 1 62.97 348 ARG B N 1
ATOM 5329 C CA . ARG B 1 348 ? 20.031 -6.207 -16.312 1 62.97 348 ARG B CA 1
ATOM 5330 C C . ARG B 1 348 ? 19.547 -5.305 -17.438 1 62.97 348 ARG B C 1
ATOM 5332 O O . ARG B 1 348 ? 20.141 -4.254 -17.688 1 62.97 348 ARG B O 1
#

Nearest PDB structures (foldseek):
  8gxd-assembly1_A  TM=9.630E-01  e=8.340E-45  Exiguobacterium sibiricum 255-15
  1leh-assembly1_A  TM=9.536E-01  e=3.534E-43  Lysinibacillus sphaericus
  8hr6-assembly1_A  TM=9.736E-01  e=3.929E-42  Bacillus thuringiensis
  7vid-assembly1_A  TM=9.659E-01  e=6.710E-42  Pseudomonas aeruginosa PAO1
  6acf-assembly1_A  TM=9.615E-01  e=1.347E-42  Geobacillus stearothermophilus 10

Secondary structure (DSSP, 8-state):
--HHHHHHHTT--EEEEEEETTTTEEEEEEEEE-TTSSEEEEEEEE--SSHHHHHHHHHHHHHHHHHHHHHHT-S-EEEEEEEE--SS---HHHHHHHHHHHHHTTTTSEEEEE-TT--HHHHHHHHTT-S-B----GGGT-----HHHHHHHHHHHHHHHHHHHH--S--TT-EEEEE--SHHHHHHHHHHHHTT-EEEEE-SSHHHHHHHHHHH-PEE--GGGGGG---SEEEE-SSS--BSTTTGGG---SEE--S-SS-BSSTHHHHHHHHTT-EE--HHHHTTHHHHHHHHHHTT--HHHHHHHHHTHHHHHHHHHHHHHHHT--HHHHHHHHHHHHHHHHH-/--HHHHHHHTT--EEEEEEETTTTEEEEEEEEE-TTSSEEEEEEEE--SSHHHHHHHHHHHHHHHHHHHHHHT-S-EEEEEEEE--SS---HHHHHHHHHHHHHTTTTSEEEEE-TT--HHHHHHHHTT-S-B----GGGT-----HHHHHHHHHHHHHHHHHHHH--S--TT-EEEEE--SHHHHHHHHHHHHTT-EEEEE-SSHHHHHHHHHHH-PEE--GGGGGG---SEEEE-SSS--BSTTTGGG---SEE--S-SS-BSSTHHHHHHHHTT-EE--HHHHTTHHHHHHHHHHTT--HHHHHHHHHTHHHHHHHHHHHHHHHT--HHHHHHHHHHHHHHHHH-

Radius of gyration: 32.04 Å; Cα contacts (8 Å, |Δi|>4): 1632; chains: 2; bounding box: 49×98×65 Å

InterPro domains:
  IPR006095 Glutamate/phenylalanine/leucine/valine/L-tryptophan dehydrogenase [PR00082] (66-80)
  IPR006095 Glutamate/phenylalanine/leucine/valine/L-tryptophan dehydrogenase [PR00082] (132-154)
  IPR006095 Glutamate/phenylalanine/leucine/valine/L-tryptophan dehydrogenase [PR00082] (176-196)
  IPR006095 Glutamate/phenylalanine/leucine/valine/L-tryptophan dehydrogenase [PR00082] (286-297)
  IPR006096 Glutamate/phenylalanine/leucine/valine/L-tryptophan dehydrogenase, C-terminal [PF00208] (141-200)
  IPR006096 Glutamate/phenylalanine/leucine/valine/L-tryptophan dehydrogenase, C-terminal [PF00208] (217-317)
  IPR006096 Glutamate/phenylalanine/leucine/valine/L-tryptophan dehydrogenase, C-terminal [SM00839] (144-348)
  IPR006097 Glutamate/phenylalanine/leucine/valine/L-tryptophan dehydrogenase, dimerisation domain [PF02812] (20-131)
  IPR016211 Glutamate/phenylalanine/leucine/valine/L-tryptophan dehydrogenase, bacterial/archaeal [PIRSF000188] (1-346)
  IPR016211 Glutamate/phenylalanine/leucine/valine/L-tryptophan dehydrogenase, bacterial/archaeal [PTHR42722] (3-346)
  IPR036291 NAD(P)-binding domain superfamily [SSF51735] (141-346)
  IPR046346 Aminoacid dehydrogenase-like, N-terminal domain superfamily [SSF53223] (4-144)

Foldseek 3Di:
DDLVVLCVVLVWDDKDWDADPVFGWTKIKTARDALLHAAEEAEAEDADPDVVVQSNVFHVQQQLSQLLCLLLVHSHHGMYMYIHHDPDDGDLLVRLCVVLVVVVVVVLSYAYEHDHPDDLVSQVSSVVNDLRYAQHDVVVQHPHDLLLQLLLLLLLLVQLVCCLPVVDRAQAAFEEQEEACPSNNVSNLVVSLVRHYAYEYEYPDVVSQVVCCVPRVHHYDYNVCSLQDQGAEYAYADEAQCQDPPRLVNHNYQEYTYAYPNNNVDPCSLVVSVVVNHAYQHNSLRSSRSVLQRSCSSVGHDPVVSNVSSSCSNVSSNVLSVVCVVVVHGSNVSSVVSSVVSSVVSVD/DDLVVLCVVLVWDDKDWDADPVFGWTKIKTARDALLHAAEEAEAEDADPDVVVQSNVFHVQQQLSQLLCLLLVHSYHGMYMYIHHGPDDGDLLVRLCVVLVVVVVVVLSYAYEHDHPDDLVSQVSSVVNDLRYAQHDVVVQHPHDLLLQLLLLLLLLVQLVCCVPVVDRAQAAFEEQEEDCPSNNVSNLVVSLVRHYAYEYEYPDVVSQVVCCVPRVHHYDYNVCSLQDQGAEYAYEDEAQCQDPPRLVNHNYQEYTYAYPNNNVDPCSLVVSVVVNHAYQHRSLRSSRSVLQRSCSSVGHDPVVSNVSSSCSNVSSNVLSVVCVVVVHGSNVSSVVSSVVSSVVSVD

Sequence (696 aa):
MNVFEHLQQHDYGEVHFARDAATGLQAIVAIHDTRLGPALGGCRFIHYPHEELALIDALRLARGMTYKAAITGIPHGGGKSVIIRPPRAFDRGALFRAFGRFVDGLGGRYITAEDSGTSMEDMETIRSVTKHVTGVKPEHGGSGDPSPYTALGVRRGIEACVKFVYKRDSIEGLHVAVQGVGHVGYWLCKQLHDLGAKLTVADIDPLKAERAHRELGAEVVPLDQIFSVDCEVFAPCALGSALNDDSIPKLKCKIVAGAANNQLAETRHGDALMHRGILYAPDYAINAGGLVNVAQEHAGYDEQKSRERVLKIYDTILEIAERAERAMQPTYRIADTIVEEKLARAARMNVFEHLQQHDYGEVHFARDAATGLQAIVAIHDTRLGPALGGCRFIHYPHEELALIDALRLARGMTYKAAITGIPHGGGKSVIIRPPRAFDRGALFRAFGRFVDGLGGRYITAEDSGTSMEDMETIRSVTKHVTGVKPEHGGSGDPSPYTALGVRRGIEACVKFVYKRDSIEGLHVAVQGVGHVGYWLCKQLHDLGAKLTVADIDPLKAERAHRELGAEVVPLDQIFSVDCEVFAPCALGSALNDDSIPKLKCKIVAGAANNQLAETRHGDALMHRGILYAPDYAINAGGLVNVAQEHAGYDEQKSRERVLKIYDTILEIAERAERAMQPTYRIADTIVEEKLARAAR

Organism: NCBI:txid927083

pLDDT: mean 95.57, std 4.7, range [60.59, 98.88]